Protein AF-A0A348AKR3-F1 (afdb_monomer)

Organism: NCBI:txid1930071

Solvent-accessible surface area (backbone atoms only — not comparable to full-atom values): 28887 Å² total; per-residue (Å²): 115,69,49,80,58,90,38,33,38,35,42,29,83,49,58,43,81,47,58,34,80,44,92,92,30,86,69,49,35,35,39,37,32,40,26,37,44,18,40,40,34,40,34,75,45,53,25,38,41,34,26,40,33,34,48,15,37,41,32,43,40,26,32,49,19,39,42,29,43,44,34,30,46,21,39,41,47,48,39,82,74,26,30,47,31,34,39,47,53,45,90,36,68,53,66,24,30,39,34,27,47,85,32,43,82,85,57,50,50,75,49,77,56,93,41,24,41,33,41,31,57,86,79,69,28,31,42,37,35,42,42,57,68,42,100,57,79,64,27,38,69,30,28,38,38,26,49,48,54,38,42,48,60,60,67,84,63,85,63,47,79,46,74,64,71,91,76,83,86,89,64,85,76,53,39,43,45,52,41,34,89,71,30,30,22,31,44,43,41,43,64,43,24,22,42,36,34,25,42,25,31,48,15,37,41,30,43,34,55,42,13,55,17,38,39,24,41,37,44,39,50,20,34,38,47,46,45,87,64,26,26,47,30,34,39,57,38,81,44,64,61,34,73,18,31,39,37,24,78,70,37,55,61,73,81,81,54,45,72,43,80,52,91,45,22,39,31,42,38,43,84,93,77,27,32,43,33,36,38,41,36,76,73,37,79,36,28,37,72,52,38,37,38,24,51,70,46,49,34,28,30,75,55,94,82,35,85,39,79,46,73,67,63,83,64,52,36,45,70,46,77,41,52,84,84,45,33,81,86,41,77,49,62,94,31,66,57,55,47,45,19,50,53,36,32,40,51,57,51,30,74,36,34,54,58,84,67,79,54,47,55,52,66,44,62,38,35,40,51,38,34,55,75,73,43,83,43,82,44,69,33,88,55,64,34,62,46,28,37,36,36,38,23,44,27,81,48,83,79,89,55,62,60,52,48,41,50,33,38,34,82,91,87,92,62,101,54,74,60,39,68,62,100,54,104,76,50,39,47,45,53,30,26,17,33,16,37,22,59,74,52,51,89,40,52,36,74,60,53,72,93,82,52,60,74,33,83,80,44,51,69,84,20,36,39,43,36,34,53,47,40,36,34,47,43,32,17,61,32,53,28,60,90,47,38,46,42,85,33,46,47,73,58,99,79,38,37,24,41,53,32,71,50,26,20,66,68,70,74,39,70,42,53,25,30,77,91,61,50,53,26,42,29,84,85,69,81,66,73,45,37,56,36,84,75,85,56,55,28,47,40,49,48,84,26,74,51,47,48,20,45,46,36,57,32,60,45,54,33,71,92,65,131

InterPro domains:
  IPR001343 RTX calcium-binding nonapeptide repeat [PF00353] (42-74)
  IPR001343 RTX calcium-binding nonapeptide repeat [PF00353] (182-210)
  IPR010566 Haemolysin-type calcium binding-related [PF06594] (116-149)
  IPR010566 Haemolysin-type calcium binding-related [PF06594] (265-299)
  IPR011049 Serralysin-like metalloprotease, C-terminal [G3DSA:2.150.10.10] (1-144)
  IPR011049 Serralysin-like metalloprotease, C-terminal [SSF51120] (8-151)
  IPR011049 Serralysin-like metalloprotease, C-terminal [SSF51120] (166-300)
  IPR018511 Hemolysin-type calcium-binding conserved site [PS00330] (56-74)
  IPR024079 Metallopeptidase, catalytic domain superfamily [G3DSA:3.40.390.10] (288-508)
  IPR050557 RTX toxin and mannuronan C5-epimerase [PTHR38340] (3-104)

Radius of gyration: 30.43 Å; Cα contacts (8 Å, |Δi|>4): 1496; chains: 1; bounding box: 70×65×92 Å

Sequence (563 aa):
MSLQQGNTVYGGDSGEEINLYEPGYENVTNVYGGQGGDVLRGNRLNNMLSGGAGDDQLWGGSGSDVLQGGNGNDAYWWGRGDGADTVAVDAANGEDMLVLYNVNVGEHSSYRAGNDLYLSLGNGDTVDLQGWYAASARQRVQSFVFSDGCAYAWNNDAGAEVNLYDSIYEANGISRLKGVDGGASTLRGGSRNDDISGGAGDDQLWGGAGGADTLAGGDGWDTYWYGAGDGQDLIADGSGNSGDTIRFYNIQNSDGLALTQSGSDLVLSFSGGNSITLQNWYSSAANRVNRFIFADGSVKQIVNNSWQTIGDDSGGFQIEVDYSRYDQDGFFAGHPERQAVVEEACRIWESLINDEFENVRTGTVIQVVNPNTLTTDTIYLDQEIDDFKFYAGSSSMGGSTLGVSAALSVSNLGNSRLDNRYNGYDDIEPWVGSISINTDNANLLYFDPTPNDPYDDTVPEDKYDFLHIVLHELGHALGFGPQKAGSQYVTYSNGQPYFNGPHAVAVYGGAVPLNFDSGSHIASSSRTTSLMEPTLYSGTRVLPSALDKAIFADIGYNITGVS

Structure (mmCIF, N/CA/C/O backbone):
data_AF-A0A348AKR3-F1
#
_entry.id   AF-A0A348AKR3-F1
#
loop_
_atom_site.group_PDB
_atom_site.id
_atom_site.type_symbol
_atom_site.label_atom_id
_atom_site.label_alt_id
_atom_site.label_comp_id
_atom_site.label_asym_id
_atom_site.label_entity_id
_atom_site.label_seq_id
_atom_site.pdbx_PDB_ins_code
_atom_site.Cartn_x
_atom_site.Cartn_y
_atom_site.Cartn_z
_atom_site.occupancy
_atom_site.B_iso_or_equiv
_atom_site.auth_seq_id
_atom_site.auth_comp_id
_atom_site.auth_asym_id
_atom_site.auth_atom_id
_atom_site.pdbx_PDB_model_num
ATOM 1 N N . MET A 1 1 ? 10.289 -2.871 -44.079 1.00 56.19 1 MET A N 1
ATOM 2 C CA . MET A 1 1 ? 9.934 -3.368 -45.446 1.00 56.19 1 MET A CA 1
ATOM 3 C C . MET A 1 1 ? 10.427 -4.801 -45.522 1.00 56.19 1 MET A C 1
ATOM 5 O O . MET A 1 1 ? 11.638 -4.992 -45.470 1.00 56.19 1 MET A O 1
ATOM 9 N N . SER A 1 2 ? 9.524 -5.780 -45.572 1.00 72.50 2 SER A N 1
ATOM 10 C CA . SER A 1 2 ? 9.889 -7.187 -45.397 1.00 72.50 2 SER A CA 1
ATOM 11 C C . SER A 1 2 ? 10.588 -7.788 -46.627 1.00 72.50 2 SER A C 1
ATOM 13 O O . SER A 1 2 ? 10.324 -7.423 -47.776 1.00 72.50 2 SER A O 1
ATOM 15 N N . LEU A 1 3 ? 11.523 -8.706 -46.383 1.00 83.56 3 LEU A N 1
ATOM 16 C CA . LEU A 1 3 ? 12.330 -9.400 -47.380 1.00 83.56 3 LEU A CA 1
ATOM 17 C C . LEU A 1 3 ? 12.045 -10.904 -47.328 1.00 83.56 3 LEU A C 1
ATOM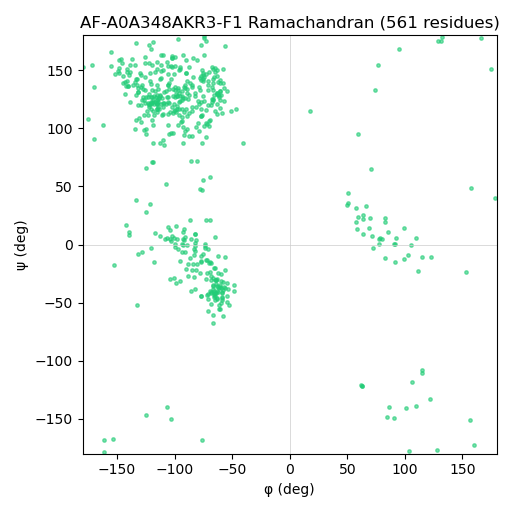 19 O O . LEU A 1 3 ? 12.305 -11.557 -46.321 1.00 83.56 3 LEU A O 1
ATOM 23 N N . GLN A 1 4 ? 11.590 -11.476 -48.443 1.00 88.00 4 GLN A N 1
ATOM 24 C CA . GLN A 1 4 ? 11.422 -12.924 -48.582 1.00 88.00 4 GLN A CA 1
ATOM 25 C C . GLN A 1 4 ? 12.665 -13.567 -49.212 1.00 88.00 4 GLN A C 1
ATOM 27 O O . GLN A 1 4 ? 13.109 -13.175 -50.294 1.00 88.00 4 GLN A O 1
ATOM 32 N N . GLN A 1 5 ? 13.203 -14.598 -48.560 1.00 87.06 5 GLN A N 1
ATOM 33 C CA . GLN A 1 5 ? 14.274 -15.450 -49.074 1.00 87.06 5 GLN A CA 1
ATOM 34 C C . GLN A 1 5 ? 13.876 -16.920 -48.931 1.00 87.06 5 GLN A C 1
ATOM 36 O O . GLN A 1 5 ? 13.905 -17.492 -47.844 1.00 87.06 5 GLN A O 1
ATOM 41 N N . GLY A 1 6 ? 13.510 -17.553 -50.048 1.00 89.75 6 GLY A N 1
ATOM 42 C CA . GLY A 1 6 ? 13.055 -18.943 -50.038 1.00 89.75 6 GLY A CA 1
ATOM 43 C C . GLY A 1 6 ? 11.767 -19.111 -49.228 1.00 89.75 6 GLY A C 1
ATOM 44 O O . GLY A 1 6 ? 10.757 -18.483 -49.542 1.00 89.75 6 GLY A O 1
ATOM 45 N N . ASN A 1 7 ? 11.813 -19.964 -48.204 1.00 91.44 7 ASN A N 1
ATOM 46 C CA . ASN A 1 7 ? 10.711 -20.224 -47.273 1.00 91.44 7 ASN A CA 1
ATOM 47 C C . ASN A 1 7 ? 10.739 -19.328 -46.021 1.00 91.44 7 ASN A C 1
ATOM 49 O O . ASN A 1 7 ? 10.029 -19.624 -45.061 1.00 91.44 7 ASN A O 1
ATOM 53 N N . THR A 1 8 ? 11.550 -18.268 -46.020 1.00 93.75 8 THR A N 1
ATOM 54 C CA . THR A 1 8 ? 11.696 -17.359 -44.881 1.00 93.75 8 THR A CA 1
ATOM 55 C C . THR A 1 8 ? 11.324 -15.931 -45.259 1.00 93.75 8 THR A C 1
ATOM 57 O O . THR A 1 8 ? 11.723 -15.446 -46.321 1.00 93.75 8 THR A O 1
ATOM 60 N N . VAL A 1 9 ? 10.597 -15.250 -44.375 1.00 94.38 9 VAL A N 1
ATOM 61 C CA . VAL A 1 9 ? 10.318 -13.812 -44.441 1.00 94.38 9 VAL A CA 1
ATOM 62 C C . VAL A 1 9 ? 10.994 -13.123 -43.258 1.00 94.38 9 VAL A C 1
ATOM 64 O O . VAL A 1 9 ? 10.912 -13.602 -42.132 1.00 94.38 9 VAL A O 1
ATOM 67 N N . TYR A 1 10 ? 11.670 -12.012 -43.530 1.00 92.06 10 TYR A N 1
ATOM 68 C CA . TYR A 1 10 ? 12.284 -11.143 -42.529 1.00 92.06 10 TYR A CA 1
ATOM 69 C C . TYR A 1 10 ? 11.598 -9.781 -42.576 1.00 92.06 10 TYR A C 1
ATOM 71 O O . TYR A 1 10 ? 11.526 -9.192 -43.656 1.00 92.06 10 TYR A O 1
ATOM 79 N N . GLY A 1 11 ? 11.107 -9.277 -41.453 1.00 89.12 11 GLY A N 1
ATOM 80 C CA . GLY A 1 11 ? 10.764 -7.876 -41.278 1.00 89.12 11 GLY A CA 1
ATOM 81 C C . GLY A 1 11 ? 12.021 -7.025 -41.081 1.00 89.12 11 GLY A C 1
ATOM 82 O O . GLY A 1 11 ? 13.138 -7.427 -41.431 1.00 89.12 11 GLY A O 1
ATOM 83 N N . GLY A 1 12 ? 11.815 -5.788 -40.668 1.00 83.75 12 GLY A N 1
ATOM 84 C CA . GLY A 1 12 ? 12.790 -4.714 -40.615 1.00 83.75 12 GLY A CA 1
ATOM 85 C C . GLY A 1 12 ? 12.902 -4.102 -39.222 1.00 83.75 12 GLY A C 1
ATOM 86 O O . GLY A 1 12 ? 12.822 -4.788 -38.212 1.00 83.75 12 GLY A O 1
ATOM 87 N N . ASP A 1 13 ? 13.176 -2.795 -39.191 1.00 83.31 13 ASP A N 1
ATOM 88 C CA . ASP A 1 13 ? 13.473 -2.056 -37.958 1.00 83.31 13 ASP A CA 1
ATOM 89 C C . ASP A 1 13 ? 12.244 -1.286 -37.403 1.00 83.31 13 ASP A C 1
ATOM 91 O O . ASP A 1 13 ? 12.402 -0.327 -36.644 1.00 83.31 13 ASP A O 1
ATOM 95 N N . SER A 1 14 ? 11.026 -1.598 -37.858 1.00 83.94 14 SER A N 1
ATOM 96 C CA . SER A 1 14 ? 9.786 -0.885 -37.508 1.00 83.94 14 SER A CA 1
ATOM 97 C C . SER A 1 14 ? 8.600 -1.839 -37.503 1.00 83.94 14 SER A C 1
ATOM 99 O O . SER A 1 14 ? 8.547 -2.637 -38.418 1.00 83.94 14 SER A O 1
ATOM 101 N N . GLY A 1 15 ? 7.591 -1.640 -36.647 1.00 79.38 15 GLY A N 1
ATOM 102 C CA . GLY A 1 15 ? 6.422 -2.534 -36.577 1.00 79.38 15 GLY A CA 1
ATOM 103 C C . GLY A 1 15 ? 5.811 -2.900 -37.939 1.00 79.38 15 GLY A C 1
ATOM 104 O O . GLY A 1 15 ? 5.330 -2.034 -38.682 1.00 79.38 15 GLY A O 1
ATOM 105 N N . GLU A 1 16 ? 5.855 -4.186 -38.268 1.00 84.00 16 GLU A N 1
ATOM 106 C CA . GLU A 1 16 ? 5.426 -4.782 -39.521 1.00 84.00 16 GLU A CA 1
ATOM 107 C C . GLU A 1 16 ? 4.207 -5.689 -39.355 1.00 84.00 16 GLU A C 1
ATOM 109 O O . GLU A 1 16 ? 4.090 -6.474 -38.425 1.00 84.00 16 GLU A O 1
ATOM 114 N N . GLU A 1 17 ? 3.313 -5.651 -40.343 1.00 89.12 17 GLU A N 1
ATOM 115 C CA . GLU A 1 17 ? 2.241 -6.635 -40.484 1.00 89.12 17 GLU A CA 1
ATOM 116 C C . GLU A 1 17 ? 2.634 -7.646 -41.570 1.00 89.12 17 GLU A C 1
ATOM 118 O O . GLU A 1 17 ? 2.758 -7.297 -42.749 1.00 89.12 17 GLU A O 1
ATOM 123 N N . ILE A 1 18 ? 2.860 -8.903 -41.179 1.00 88.81 18 ILE A N 1
ATOM 124 C CA . ILE A 1 18 ? 3.232 -10.006 -42.072 1.00 88.81 18 ILE A CA 1
ATOM 125 C C . ILE A 1 18 ? 2.143 -11.075 -42.013 1.00 88.81 18 ILE A C 1
ATOM 127 O O . ILE A 1 18 ? 1.988 -11.776 -41.015 1.00 88.81 18 ILE A O 1
ATOM 131 N N . ASN A 1 19 ? 1.409 -11.237 -43.115 1.00 90.06 19 ASN A N 1
ATOM 132 C CA . ASN A 1 19 ? 0.301 -12.181 -43.212 1.00 90.06 19 ASN A CA 1
ATOM 133 C C . ASN A 1 19 ? 0.538 -13.230 -44.308 1.00 90.06 19 ASN A C 1
ATOM 135 O O . ASN A 1 19 ? 0.404 -12.950 -45.500 1.00 90.06 19 ASN A O 1
ATOM 139 N N . LEU A 1 20 ? 0.841 -14.470 -43.912 1.00 88.94 20 LEU A N 1
ATOM 140 C CA . LEU A 1 20 ? 1.150 -15.557 -44.844 1.00 88.94 20 LEU A CA 1
ATOM 141 C C . LEU A 1 20 ? -0.078 -16.115 -45.591 1.00 88.94 20 LEU A C 1
ATOM 143 O O . LEU A 1 20 ? 0.076 -16.996 -46.440 1.00 88.94 20 LEU A O 1
ATOM 147 N N . TYR A 1 21 ? -1.290 -15.610 -45.325 1.00 83.81 21 TYR A N 1
ATOM 148 C CA . TYR A 1 21 ? -2.464 -15.873 -46.168 1.00 83.81 21 TYR A CA 1
ATOM 149 C C . TYR A 1 21 ? -2.473 -15.049 -47.463 1.00 83.81 21 TYR A C 1
ATOM 151 O O . TYR A 1 21 ? -3.302 -15.306 -48.345 1.00 83.81 21 TYR A O 1
ATOM 159 N N . GLU A 1 22 ? -1.580 -14.067 -47.601 1.00 85.19 22 GLU A N 1
ATOM 160 C CA . GLU A 1 22 ? -1.447 -13.311 -48.841 1.00 85.19 22 GLU A CA 1
ATOM 161 C C . GLU A 1 22 ? -0.787 -14.142 -49.964 1.00 85.19 22 GLU A C 1
ATOM 163 O O . GLU A 1 22 ? 0.076 -14.988 -49.703 1.00 85.19 22 GLU A O 1
ATOM 168 N N . PRO A 1 23 ? -1.170 -13.922 -51.239 1.00 83.88 23 PRO A N 1
ATOM 169 C CA . PRO A 1 23 ? -0.561 -14.618 -52.373 1.00 83.88 23 PRO A CA 1
ATOM 170 C C . PRO A 1 23 ? 0.962 -14.415 -52.441 1.00 83.88 23 PRO A C 1
ATOM 172 O O . PRO A 1 23 ? 1.438 -13.285 -52.363 1.00 83.88 23 PRO A O 1
ATOM 175 N N . GLY A 1 24 ? 1.719 -15.491 -52.679 1.00 83.62 24 GLY A N 1
ATOM 176 C CA . GLY A 1 24 ? 3.190 -15.478 -52.745 1.00 83.62 24 GLY A CA 1
ATOM 177 C C . GLY A 1 24 ? 3.908 -16.026 -51.503 1.00 83.62 24 GLY A C 1
ATOM 178 O O . GLY A 1 24 ? 5.121 -16.264 -51.551 1.00 83.62 24 GLY A O 1
ATOM 179 N N . TYR A 1 25 ? 3.171 -16.287 -50.420 1.00 87.94 25 TYR A N 1
ATOM 180 C CA . TYR A 1 25 ? 3.695 -16.855 -49.175 1.00 87.94 25 TYR A CA 1
ATOM 181 C C . TYR A 1 25 ? 3.335 -18.333 -48.962 1.00 87.94 25 TYR A C 1
ATOM 183 O O . TYR A 1 25 ? 3.528 -18.876 -47.875 1.00 87.94 25 TYR A O 1
ATOM 191 N N . GLU A 1 26 ? 2.874 -19.035 -50.003 1.00 88.06 26 GLU A N 1
ATOM 192 C CA . GLU A 1 26 ? 2.305 -20.387 -49.883 1.00 88.06 26 GLU A CA 1
ATOM 193 C C . GLU A 1 26 ? 3.312 -21.450 -49.417 1.00 88.06 26 GLU A C 1
ATOM 195 O O . GLU A 1 26 ? 2.906 -22.513 -48.958 1.00 88.06 26 GLU A O 1
ATOM 200 N N . ASN A 1 27 ? 4.614 -21.182 -49.561 1.00 90.62 27 ASN A N 1
ATOM 201 C CA . ASN A 1 27 ? 5.702 -22.079 -49.154 1.00 90.62 27 ASN A CA 1
ATOM 202 C C . ASN A 1 27 ? 6.535 -21.520 -47.989 1.00 90.62 27 ASN A C 1
ATOM 204 O O . ASN A 1 27 ? 7.604 -22.059 -47.700 1.00 90.62 27 ASN A O 1
ATOM 208 N N . VAL A 1 28 ? 6.116 -20.407 -47.381 1.00 92.88 28 VAL A N 1
ATOM 209 C CA . VAL A 1 28 ? 6.834 -19.812 -46.250 1.00 92.88 28 VAL A CA 1
ATOM 210 C C . VAL A 1 28 ? 6.526 -20.603 -44.989 1.00 92.88 28 VAL A C 1
ATOM 212 O O . VAL A 1 28 ? 5.371 -20.925 -44.723 1.00 92.88 28 VAL A O 1
ATOM 215 N N . THR A 1 29 ? 7.584 -20.922 -44.245 1.00 94.06 29 THR A N 1
ATOM 216 C CA . THR A 1 29 ? 7.522 -21.646 -42.970 1.00 94.06 29 THR A CA 1
ATOM 217 C C . THR A 1 29 ? 8.270 -20.932 -41.851 1.00 94.06 29 THR A C 1
ATOM 219 O O . THR A 1 29 ? 8.218 -21.395 -40.723 1.00 94.06 29 THR A O 1
ATOM 222 N N . ASN A 1 30 ? 8.998 -19.848 -42.134 1.00 94.88 30 ASN A N 1
ATOM 223 C CA . ASN A 1 30 ? 9.711 -19.079 -41.115 1.00 94.88 30 ASN A CA 1
ATOM 224 C C . ASN A 1 30 ? 9.418 -17.589 -41.292 1.00 94.88 30 ASN A C 1
ATOM 226 O O . ASN A 1 30 ? 9.556 -17.065 -42.402 1.00 94.88 30 ASN A O 1
ATOM 230 N N . VAL A 1 31 ? 9.068 -16.908 -40.209 1.00 96.00 31 VAL A N 1
ATOM 231 C CA . VAL A 1 31 ? 8.854 -15.461 -40.179 1.00 96.00 31 VAL A CA 1
ATOM 232 C C . VAL A 1 31 ? 9.612 -14.880 -38.998 1.00 96.00 31 VAL A C 1
ATOM 234 O O . VAL A 1 31 ? 9.511 -15.390 -37.887 1.00 96.00 31 VAL A O 1
ATOM 237 N N . TYR A 1 32 ? 10.362 -13.819 -39.260 1.00 95.12 32 TYR A N 1
ATOM 238 C CA . TYR A 1 32 ? 11.044 -13.016 -38.252 1.00 95.12 32 TYR A CA 1
ATOM 239 C C . TYR A 1 32 ? 10.513 -11.590 -38.364 1.00 95.12 32 TYR A C 1
ATOM 241 O O . TYR A 1 32 ? 10.630 -11.033 -39.453 1.00 95.12 32 TYR A O 1
ATOM 249 N N . GLY A 1 33 ? 9.925 -11.034 -37.307 1.00 92.31 33 GLY A N 1
ATOM 250 C CA . GLY A 1 33 ? 9.388 -9.671 -37.260 1.00 92.31 33 GLY A CA 1
ATOM 251 C C . GLY A 1 33 ? 10.506 -8.631 -37.260 1.00 92.31 33 GLY A C 1
ATOM 252 O O . GLY A 1 33 ? 10.679 -7.917 -38.240 1.00 92.31 33 GLY A O 1
ATOM 253 N N . GLY A 1 34 ? 11.413 -8.698 -36.287 1.00 91.00 34 GLY A N 1
ATOM 254 C CA . GLY A 1 34 ? 12.603 -7.852 -36.247 1.00 91.00 34 GLY A CA 1
ATOM 255 C C . GLY A 1 34 ? 12.586 -6.895 -35.063 1.00 91.00 34 GLY A C 1
ATOM 256 O O . GLY A 1 34 ? 12.866 -7.319 -33.944 1.00 91.00 34 GLY A O 1
ATOM 257 N N . GLN A 1 35 ? 12.424 -5.595 -35.314 1.00 90.94 35 GLN A N 1
ATOM 258 C CA . GLN A 1 35 ? 12.287 -4.574 -34.268 1.00 90.94 35 GLN A CA 1
ATOM 259 C C . GLN A 1 35 ? 10.964 -3.818 -34.426 1.00 90.94 35 GLN A C 1
ATOM 261 O O . GLN A 1 35 ? 10.577 -3.469 -35.538 1.00 90.94 35 GLN A O 1
ATOM 266 N N . GLY A 1 36 ? 10.391 -3.383 -33.306 1.00 87.81 36 GLY A N 1
ATOM 267 C CA . GLY A 1 36 ? 9.075 -2.751 -33.247 1.00 87.81 36 GLY A CA 1
ATOM 268 C C . GLY A 1 36 ? 7.986 -3.775 -32.928 1.00 87.81 36 GLY A C 1
ATOM 269 O O . GLY A 1 36 ? 8.251 -4.960 -32.938 1.00 87.81 36 GLY A O 1
ATOM 270 N N . GLY A 1 37 ? 6.779 -3.304 -32.601 1.00 87.44 37 GLY A N 1
ATOM 271 C CA . GLY A 1 37 ? 5.644 -4.203 -32.371 1.00 87.44 37 GLY A CA 1
ATOM 272 C C . GLY A 1 37 ? 5.082 -4.720 -33.692 1.00 87.44 37 GLY A C 1
ATOM 273 O O . GLY A 1 37 ? 4.511 -3.943 -34.469 1.00 87.44 37 GLY A O 1
ATOM 274 N N . ASP A 1 38 ? 5.263 -6.009 -33.937 1.00 88.69 38 ASP A N 1
ATOM 275 C CA . ASP A 1 38 ? 4.945 -6.710 -35.172 1.00 88.69 38 ASP A CA 1
ATOM 276 C C . ASP A 1 38 ? 3.639 -7.512 -35.068 1.00 88.69 38 ASP A C 1
ATOM 278 O O . ASP A 1 38 ? 3.218 -7.972 -34.011 1.00 88.69 38 ASP A O 1
ATOM 282 N N . VAL A 1 39 ? 2.973 -7.720 -36.202 1.00 90.12 39 VAL A N 1
ATOM 283 C CA . VAL A 1 39 ? 1.764 -8.545 -36.334 1.00 90.12 39 VAL A CA 1
ATOM 284 C C . VAL A 1 39 ? 2.075 -9.682 -37.301 1.00 90.12 39 VAL A C 1
ATOM 286 O O . VAL A 1 39 ? 2.096 -9.491 -38.519 1.00 90.12 39 VAL A O 1
ATOM 289 N N . LEU A 1 40 ? 2.304 -10.881 -36.769 1.00 92.44 40 LEU A N 1
ATOM 290 C CA . LEU A 1 40 ? 2.728 -12.059 -37.522 1.00 92.44 40 LEU A CA 1
ATOM 291 C C . LEU A 1 40 ? 1.595 -13.084 -37.614 1.00 92.44 40 LEU A C 1
ATOM 293 O O . LEU A 1 40 ? 1.107 -13.585 -36.604 1.00 92.44 40 LEU A O 1
ATOM 297 N N . ARG A 1 41 ? 1.185 -13.438 -38.836 1.00 93.31 41 ARG A N 1
ATOM 298 C CA . ARG A 1 41 ? 0.143 -14.447 -39.086 1.00 93.31 41 ARG A CA 1
ATOM 299 C C . ARG A 1 41 ? 0.658 -15.546 -39.999 1.00 93.31 41 ARG A C 1
ATOM 301 O O . ARG A 1 41 ? 0.939 -15.291 -41.172 1.00 93.31 41 ARG A O 1
ATOM 308 N N . GLY A 1 42 ? 0.750 -16.757 -39.467 1.00 92.69 42 GLY A N 1
ATOM 309 C CA . GLY A 1 42 ? 1.119 -17.958 -40.197 1.00 92.69 42 GLY A CA 1
ATOM 310 C C . GLY A 1 42 ? 0.022 -18.461 -41.140 1.00 92.69 42 GLY A C 1
ATOM 311 O O . GLY A 1 42 ? -1.064 -17.886 -41.243 1.00 92.69 42 GLY A O 1
ATOM 312 N N . ASN A 1 43 ? 0.345 -19.496 -41.913 1.00 89.56 43 ASN A N 1
ATOM 313 C CA . ASN A 1 43 ? -0.504 -20.076 -42.950 1.00 89.56 43 ASN A CA 1
ATOM 314 C C . ASN A 1 43 ? -1.074 -21.439 -42.513 1.00 89.56 43 ASN A C 1
ATOM 316 O O . ASN A 1 43 ? -1.568 -21.587 -41.402 1.00 89.56 43 ASN A O 1
ATOM 320 N N . ARG A 1 44 ? -1.130 -22.413 -43.434 1.00 91.69 44 ARG A N 1
ATOM 321 C CA . ARG A 1 44 ? -1.652 -23.768 -43.170 1.00 91.69 44 ARG A CA 1
ATOM 322 C C . ARG A 1 44 ? -0.552 -24.821 -43.017 1.00 91.69 44 ARG A C 1
ATOM 324 O O . ARG A 1 44 ? -0.833 -26.020 -43.039 1.00 91.69 44 ARG A O 1
ATOM 331 N N . LEU A 1 45 ? 0.698 -24.376 -43.044 1.00 93.19 45 LEU A N 1
ATOM 332 C CA . LEU A 1 45 ? 1.891 -25.187 -42.874 1.00 93.19 45 LEU A CA 1
ATOM 333 C C . LEU A 1 45 ? 2.408 -24.982 -41.459 1.00 93.19 45 LEU A C 1
ATOM 335 O O . LEU A 1 45 ? 2.156 -23.950 -40.864 1.00 93.19 45 LEU A O 1
ATOM 339 N N . ASN A 1 46 ? 3.253 -25.900 -41.007 1.00 96.38 46 ASN A N 1
ATOM 340 C CA . ASN A 1 46 ? 3.996 -25.738 -39.766 1.00 96.38 46 ASN A CA 1
ATOM 341 C C . ASN A 1 46 ? 4.970 -24.559 -39.901 1.00 96.38 46 ASN A C 1
ATOM 343 O O . ASN A 1 46 ? 5.880 -24.583 -40.742 1.00 96.38 46 ASN A O 1
ATOM 347 N N . ASN A 1 47 ? 4.747 -23.516 -39.119 1.00 96.00 47 ASN A N 1
ATOM 348 C CA . ASN A 1 47 ? 5.450 -22.249 -39.146 1.00 96.00 47 ASN A CA 1
ATOM 349 C C . ASN A 1 47 ? 6.294 -22.053 -37.883 1.00 96.00 47 ASN A C 1
ATOM 351 O O . ASN A 1 47 ? 5.970 -22.531 -36.804 1.00 96.00 47 ASN A O 1
ATOM 355 N N . MET A 1 48 ? 7.397 -21.330 -38.036 1.00 95.94 48 MET A N 1
ATOM 356 C CA . MET A 1 48 ? 8.185 -20.749 -36.955 1.00 95.94 48 MET A CA 1
ATOM 357 C C . MET A 1 48 ? 8.013 -19.234 -37.042 1.00 95.94 48 MET A C 1
ATOM 359 O O . MET A 1 48 ? 8.476 -18.632 -38.016 1.00 95.94 48 MET A O 1
ATOM 363 N N . LEU A 1 49 ? 7.338 -18.635 -36.065 1.00 96.75 49 LEU A N 1
ATOM 364 C CA . LEU A 1 49 ? 7.122 -17.193 -35.976 1.00 96.75 49 LEU A CA 1
ATOM 365 C C . LEU A 1 49 ? 7.945 -16.640 -34.813 1.00 96.75 49 LEU A C 1
ATOM 367 O O . LEU A 1 49 ? 7.773 -17.075 -33.678 1.00 96.75 49 LEU A O 1
ATOM 371 N N . SER A 1 50 ? 8.827 -15.691 -35.111 1.00 95.25 50 SER A N 1
ATOM 372 C CA . SER A 1 50 ? 9.630 -14.969 -34.126 1.00 95.25 50 SER A CA 1
ATOM 373 C C . SER A 1 50 ? 9.327 -13.477 -34.230 1.00 95.25 50 SER A C 1
ATOM 375 O O . SER A 1 50 ? 9.581 -12.909 -35.289 1.00 95.25 50 SER A O 1
ATOM 377 N N . GLY A 1 51 ? 8.779 -12.870 -33.176 1.00 92.88 51 GLY A N 1
ATOM 378 C CA . GLY A 1 51 ? 8.462 -11.438 -33.110 1.00 92.88 51 GLY A CA 1
ATOM 379 C C . GLY A 1 51 ? 9.732 -10.592 -33.133 1.00 92.88 51 GLY A C 1
ATOM 380 O O . GLY A 1 51 ? 10.047 -9.955 -34.133 1.00 92.88 51 GLY A O 1
ATOM 381 N N . GLY A 1 52 ? 10.596 -10.771 -32.139 1.00 91.69 52 GLY A N 1
ATOM 382 C CA . GLY A 1 52 ? 11.897 -10.124 -32.067 1.00 91.69 52 GLY A CA 1
ATOM 383 C C . GLY A 1 52 ? 11.970 -9.176 -30.883 1.00 91.69 52 GLY A C 1
ATOM 384 O O . GLY A 1 52 ? 12.166 -9.627 -29.760 1.00 91.69 52 GLY A O 1
ATOM 385 N N . ALA A 1 53 ? 11.969 -7.870 -31.125 1.00 90.81 53 ALA A N 1
ATOM 386 C CA . ALA A 1 53 ? 11.948 -6.878 -30.057 1.00 90.81 53 ALA A CA 1
ATOM 387 C C . ALA A 1 53 ? 10.812 -5.887 -30.280 1.00 90.81 53 ALA A C 1
ATOM 389 O O . ALA A 1 53 ? 10.813 -5.216 -31.304 1.00 90.81 53 ALA A O 1
ATOM 390 N N . GLY A 1 54 ? 9.963 -5.684 -29.284 1.00 86.19 54 GLY A N 1
ATOM 391 C CA . GLY A 1 54 ? 8.726 -4.923 -29.392 1.00 86.19 54 GLY A CA 1
ATOM 392 C C . GLY A 1 54 ? 7.577 -5.718 -28.783 1.00 86.19 54 GLY A C 1
ATOM 393 O O . GLY A 1 54 ? 7.776 -6.837 -28.342 1.00 86.19 54 GLY A O 1
ATOM 394 N N . ASP A 1 55 ? 6.395 -5.111 -28.720 1.00 85.38 55 ASP A N 1
ATOM 395 C CA . ASP A 1 55 ? 5.192 -5.797 -28.246 1.00 85.38 55 ASP A CA 1
ATOM 396 C C . ASP A 1 55 ? 4.512 -6.463 -29.454 1.00 85.38 55 ASP A C 1
ATOM 398 O O . ASP A 1 55 ? 3.839 -5.784 -30.244 1.00 85.38 55 ASP A O 1
ATOM 402 N N . ASP A 1 56 ? 4.731 -7.766 -29.633 1.00 88.19 56 ASP A N 1
ATOM 403 C CA . ASP A 1 56 ? 4.385 -8.491 -30.856 1.00 88.19 56 ASP A CA 1
ATOM 404 C C . ASP A 1 56 ? 3.068 -9.280 -30.737 1.00 88.19 56 ASP A C 1
ATOM 406 O O . ASP A 1 56 ? 2.648 -9.713 -29.667 1.00 88.19 56 ASP A O 1
ATOM 410 N N . GLN A 1 57 ? 2.385 -9.513 -31.862 1.00 90.69 57 GLN A N 1
ATOM 411 C CA . GLN A 1 57 ? 1.164 -10.326 -31.939 1.00 90.69 57 GLN A CA 1
ATOM 412 C C . GLN A 1 57 ? 1.340 -11.485 -32.921 1.00 90.69 57 GLN A C 1
ATOM 414 O O . GLN A 1 57 ? 1.539 -11.269 -34.118 1.00 90.69 57 GLN A O 1
ATOM 419 N N . LEU A 1 58 ? 1.241 -12.723 -32.434 1.00 92.44 58 LEU A N 1
ATOM 420 C CA . LEU A 1 58 ? 1.570 -13.931 -33.190 1.00 92.44 58 LEU A CA 1
ATOM 421 C C . LEU A 1 58 ? 0.360 -14.872 -33.310 1.00 92.44 58 LEU A C 1
ATOM 423 O O . LEU A 1 58 ? -0.142 -15.370 -32.307 1.00 92.44 58 LEU A O 1
ATOM 427 N N . TRP A 1 59 ? -0.055 -15.188 -34.542 1.00 94.44 59 TRP A N 1
ATOM 428 C CA . TRP A 1 59 ? -1.016 -16.255 -34.864 1.00 94.44 59 TRP A CA 1
ATOM 429 C C . TRP A 1 59 ? -0.312 -17.349 -35.660 1.00 94.44 59 TRP A C 1
ATOM 431 O O . TRP A 1 59 ? 0.114 -17.081 -36.783 1.00 94.44 59 TRP A O 1
ATOM 441 N N . GLY A 1 60 ? -0.247 -18.579 -35.144 1.00 91.19 60 GLY A N 1
ATOM 442 C CA . GLY A 1 60 ? 0.311 -19.722 -35.889 1.00 91.19 60 GLY A CA 1
ATOM 443 C C . GLY A 1 60 ? -0.457 -20.021 -37.176 1.00 91.19 60 GLY A C 1
ATOM 444 O O . GLY A 1 60 ? 0.131 -20.254 -38.230 1.00 91.19 60 GLY A O 1
ATOM 445 N N . GLY A 1 61 ? -1.779 -19.851 -37.129 1.00 90.31 61 GLY A N 1
ATOM 446 C CA . GLY A 1 61 ? -2.653 -20.336 -38.185 1.00 90.31 61 GLY A CA 1
ATOM 447 C C . GLY A 1 61 ? -2.975 -21.801 -37.926 1.00 90.31 61 GLY A C 1
ATOM 448 O O . GLY A 1 61 ? -3.099 -22.199 -36.781 1.00 90.31 61 GLY A O 1
ATOM 449 N N . SER A 1 62 ? -3.173 -22.588 -38.984 1.00 89.88 62 SER A N 1
ATOM 450 C CA . SER A 1 62 ? -3.422 -24.021 -38.811 1.00 89.88 62 SER A CA 1
ATOM 451 C C . SER A 1 62 ? -2.141 -24.801 -39.057 1.00 89.88 62 SER A C 1
ATOM 453 O O . SER A 1 62 ? -1.566 -24.662 -40.136 1.00 89.88 62 SER A O 1
ATOM 455 N N . GLY A 1 63 ? -1.781 -25.734 -38.193 1.00 92.25 63 GLY A N 1
ATOM 456 C CA . GLY A 1 63 ? -0.563 -26.501 -38.387 1.00 92.25 63 GLY A CA 1
ATOM 457 C C . GLY A 1 63 ? -0.042 -27.074 -37.086 1.00 92.25 63 GLY A C 1
ATOM 458 O O . GLY A 1 63 ? -0.793 -27.462 -36.195 1.00 92.25 63 GLY A O 1
ATOM 459 N N . SER A 1 64 ? 1.270 -27.238 -37.030 1.00 96.00 64 SER A N 1
ATOM 460 C CA . SER A 1 64 ? 1.971 -27.382 -35.762 1.00 96.00 64 SER A CA 1
ATOM 461 C C . SER A 1 64 ? 3.044 -26.322 -35.741 1.00 96.00 64 SER A C 1
ATOM 463 O O . SER A 1 64 ? 4.108 -26.509 -36.346 1.00 96.00 64 SER A O 1
ATOM 465 N N . ASP A 1 65 ? 2.707 -25.202 -35.123 1.00 97.44 65 ASP A N 1
ATOM 466 C CA . ASP A 1 65 ? 3.461 -23.967 -35.217 1.00 97.44 65 ASP A CA 1
ATOM 467 C C . ASP A 1 65 ? 4.287 -23.731 -33.953 1.00 97.44 65 ASP A C 1
ATOM 469 O O . ASP A 1 65 ? 3.977 -24.225 -32.869 1.00 97.44 65 ASP A O 1
ATOM 473 N N . VAL A 1 66 ? 5.381 -22.990 -34.094 1.00 96.75 66 VAL A N 1
ATOM 474 C CA . VAL A 1 66 ? 6.202 -22.528 -32.976 1.00 96.75 66 VAL A CA 1
ATOM 475 C C . VAL A 1 66 ? 6.163 -21.010 -32.954 1.00 96.75 66 VAL A C 1
ATOM 477 O O . VAL A 1 66 ? 6.522 -20.368 -33.943 1.00 96.75 66 VAL A O 1
ATOM 480 N N . LEU A 1 67 ? 5.722 -20.455 -31.830 1.00 96.31 67 LEU A N 1
ATOM 481 C CA . LEU A 1 67 ? 5.547 -19.025 -31.616 1.00 96.31 67 LEU A CA 1
ATOM 482 C C . LEU A 1 67 ? 6.533 -18.549 -30.548 1.00 96.31 67 LEU A C 1
ATOM 484 O O . LEU A 1 67 ? 6.558 -19.091 -29.443 1.00 96.31 67 LEU A O 1
ATOM 488 N N . GLN A 1 68 ? 7.332 -17.544 -30.887 1.00 94.62 68 GLN A N 1
ATOM 489 C CA . GLN A 1 68 ? 8.350 -16.945 -30.029 1.00 94.62 68 GLN A CA 1
ATOM 490 C C . GLN A 1 68 ? 8.205 -15.425 -30.117 1.00 94.62 68 GLN A C 1
ATOM 492 O O . GLN A 1 68 ? 8.523 -14.847 -31.150 1.00 94.62 68 GLN A O 1
ATOM 497 N N . GLY A 1 69 ? 7.687 -14.785 -29.074 1.00 90.75 69 GLY A N 1
ATOM 498 C CA . GLY A 1 69 ? 7.468 -13.339 -29.043 1.00 90.75 69 GLY A CA 1
ATOM 499 C C . GLY A 1 69 ? 8.803 -12.603 -29.069 1.00 90.75 69 GLY A C 1
ATOM 500 O O . GLY A 1 69 ? 9.216 -12.115 -30.114 1.00 90.75 69 GLY A O 1
ATOM 501 N N . GLY A 1 70 ? 9.584 -12.727 -28.001 1.00 90.25 70 GLY A N 1
ATOM 502 C CA . GLY A 1 70 ? 10.937 -12.189 -27.929 1.00 90.25 70 GLY A CA 1
ATOM 503 C C . GLY A 1 70 ? 11.053 -11.214 -26.766 1.00 90.25 70 GLY A C 1
ATOM 504 O O . GLY A 1 70 ? 10.697 -11.565 -25.650 1.00 90.25 70 GLY A O 1
ATOM 505 N N . ASN A 1 71 ? 11.646 -10.036 -26.980 1.00 87.62 71 ASN A N 1
ATOM 506 C CA . ASN A 1 71 ? 11.692 -8.982 -25.961 1.00 87.62 71 ASN A CA 1
ATOM 507 C C . ASN A 1 71 ? 10.488 -8.050 -26.102 1.00 87.62 71 ASN A C 1
ATOM 509 O O . ASN A 1 71 ? 10.409 -7.373 -27.118 1.00 87.62 71 ASN A O 1
ATOM 513 N N . GLY A 1 72 ? 9.726 -7.848 -25.033 1.00 81.62 72 GLY A N 1
ATOM 514 C CA . GLY A 1 72 ? 8.546 -6.982 -25.029 1.00 81.62 72 GLY A CA 1
ATOM 515 C C . GLY A 1 72 ? 7.344 -7.730 -24.472 1.00 81.62 72 GLY A C 1
ATOM 516 O O . GLY A 1 72 ? 7.497 -8.839 -23.975 1.00 81.62 72 GLY A O 1
ATOM 517 N N . ASN A 1 73 ? 6.177 -7.095 -24.472 1.00 80.81 73 ASN A N 1
ATOM 518 C CA . ASN A 1 73 ? 4.941 -7.710 -24.000 1.00 80.81 73 ASN A CA 1
ATOM 519 C C . ASN A 1 73 ? 4.214 -8.355 -25.186 1.00 80.81 73 ASN A C 1
ATOM 521 O O . ASN A 1 73 ? 3.542 -7.658 -25.952 1.00 80.81 73 ASN A O 1
ATOM 525 N N . ASP A 1 74 ? 4.330 -9.675 -25.332 1.00 85.50 74 ASP A N 1
ATOM 526 C CA . ASP A 1 74 ? 3.882 -10.370 -26.539 1.00 85.50 74 ASP A CA 1
ATOM 527 C C . ASP A 1 74 ? 2.521 -11.065 -26.373 1.00 85.50 74 ASP A C 1
ATOM 529 O O . ASP A 1 74 ? 2.179 -11.601 -25.319 1.00 85.50 74 ASP A O 1
ATOM 533 N N . ALA A 1 75 ? 1.729 -11.118 -27.446 1.00 86.94 75 ALA A N 1
ATOM 534 C CA . ALA A 1 75 ? 0.435 -11.795 -27.489 1.00 86.94 75 ALA A CA 1
ATOM 535 C C . ALA A 1 75 ? 0.442 -12.983 -28.462 1.00 86.94 75 ALA A C 1
ATOM 537 O O . ALA A 1 75 ? 0.488 -12.825 -29.685 1.00 86.94 75 ALA A O 1
ATOM 538 N N . TYR A 1 76 ? 0.298 -14.189 -27.920 1.00 91.75 76 TYR A N 1
ATOM 539 C CA . TYR A 1 76 ? 0.178 -15.440 -28.666 1.00 91.75 76 TYR A CA 1
ATOM 540 C C . TYR A 1 76 ? -1.293 -15.799 -28.845 1.00 91.75 76 TYR A C 1
ATOM 542 O O . TYR A 1 76 ? -2.017 -15.955 -27.868 1.00 91.75 76 TYR A O 1
ATOM 550 N N . TRP A 1 77 ? -1.753 -15.971 -30.075 1.00 89.69 77 TRP A N 1
ATOM 551 C CA . TRP A 1 77 ? -3.147 -16.280 -30.372 1.00 89.69 77 TRP A CA 1
ATOM 552 C C . TRP A 1 77 ? -3.303 -17.737 -30.780 1.00 89.69 77 TRP A C 1
ATOM 554 O O . TRP A 1 77 ? -2.707 -18.177 -31.762 1.00 89.69 77 TRP A O 1
ATOM 564 N N . TRP A 1 78 ? -4.147 -18.462 -30.049 1.00 92.62 78 TRP A N 1
ATOM 565 C CA . TRP A 1 78 ? -4.419 -19.878 -30.274 1.00 92.62 78 TRP A CA 1
ATOM 566 C C . TRP A 1 78 ? -5.899 -20.207 -30.061 1.00 92.62 78 TRP A C 1
ATOM 568 O O . TRP A 1 78 ? -6.527 -19.701 -29.134 1.00 92.62 78 TRP A O 1
ATOM 578 N N . GLY A 1 79 ? -6.473 -21.070 -30.892 1.00 89.38 79 GLY A N 1
ATOM 579 C CA . GLY A 1 79 ? -7.882 -21.434 -30.812 1.00 89.38 79 GLY A CA 1
ATOM 580 C C . GLY A 1 79 ? -8.236 -22.737 -31.524 1.00 89.38 79 GLY A C 1
ATOM 581 O O . GLY A 1 79 ? -7.393 -23.534 -31.932 1.00 89.38 79 GLY A O 1
ATOM 582 N N . ARG A 1 80 ? -9.540 -22.979 -31.685 1.00 88.00 80 ARG A N 1
ATOM 583 C CA . ARG A 1 80 ? -10.069 -24.123 -32.442 1.00 88.00 80 ARG A CA 1
ATOM 584 C C . ARG A 1 80 ? -9.633 -24.052 -33.899 1.00 88.00 80 ARG A C 1
ATOM 586 O O . ARG A 1 80 ? -9.957 -23.089 -34.595 1.00 88.00 80 ARG A O 1
ATOM 593 N N . GLY A 1 81 ? -9.071 -25.153 -34.387 1.00 87.88 81 GLY A N 1
ATOM 594 C CA . GLY A 1 81 ? -8.635 -25.305 -35.772 1.00 87.88 81 GLY A CA 1
ATOM 595 C C . GLY A 1 81 ? -7.187 -24.899 -36.036 1.00 87.88 81 GLY A C 1
ATOM 596 O O . GLY A 1 81 ? -6.759 -25.043 -37.184 1.00 87.88 81 GLY A O 1
ATOM 597 N N . ASP A 1 82 ? -6.457 -24.462 -35.009 1.00 90.44 82 ASP A N 1
ATOM 598 C CA . ASP A 1 82 ? -5.045 -24.089 -35.134 1.00 90.44 82 ASP A CA 1
ATOM 599 C C . ASP A 1 82 ? -4.115 -25.303 -35.101 1.00 90.44 82 ASP A C 1
ATOM 601 O O . ASP A 1 82 ? -3.052 -25.301 -35.707 1.00 90.44 82 ASP A O 1
ATOM 605 N N . GLY A 1 83 ? -4.568 -26.428 -34.544 1.00 92.25 83 GLY A N 1
ATOM 606 C CA . GLY A 1 83 ? -3.771 -27.643 -34.468 1.00 92.25 83 GLY A CA 1
ATOM 607 C C . GLY A 1 83 ? -2.877 -27.676 -33.232 1.00 92.25 83 GLY A C 1
ATOM 608 O O . GLY A 1 83 ? -3.337 -27.400 -32.122 1.00 92.25 83 GLY A O 1
ATOM 609 N N . ALA A 1 84 ? -1.645 -28.156 -33.400 1.00 95.12 84 ALA A N 1
ATOM 610 C CA . ALA A 1 84 ? -0.770 -28.542 -32.292 1.00 95.12 84 ALA A CA 1
ATOM 611 C C . ALA A 1 84 ? 0.437 -27.608 -32.181 1.00 95.12 84 ALA A C 1
ATOM 613 O O . ALA A 1 84 ? 1.505 -27.908 -32.719 1.00 95.12 84 ALA A O 1
ATOM 614 N N . ASP A 1 85 ? 0.259 -26.515 -31.450 1.00 96.81 85 ASP A N 1
ATOM 615 C CA . ASP A 1 85 ? 1.207 -25.409 -31.409 1.00 96.81 85 ASP A CA 1
ATOM 616 C C . ASP A 1 85 ? 2.068 -25.417 -30.154 1.00 96.81 85 ASP A C 1
ATOM 618 O O . ASP A 1 85 ? 1.765 -26.046 -29.139 1.00 96.81 85 ASP A O 1
ATOM 622 N N . THR A 1 86 ? 3.183 -24.708 -30.240 1.00 95.81 86 THR A N 1
ATOM 623 C CA . THR A 1 86 ? 4.162 -24.543 -29.176 1.00 95.81 86 THR A CA 1
ATOM 624 C C . THR A 1 86 ? 4.444 -23.063 -28.984 1.00 95.81 86 THR A C 1
ATOM 626 O O . THR A 1 86 ? 4.873 -22.388 -29.916 1.00 95.81 86 THR A O 1
ATOM 629 N N . VAL A 1 87 ? 4.262 -22.569 -27.765 1.00 94.00 87 VAL A N 1
ATOM 630 C CA . VAL A 1 87 ? 4.705 -21.233 -27.365 1.00 94.00 87 VAL A CA 1
ATOM 631 C C . VAL A 1 87 ? 6.015 -21.380 -26.602 1.00 94.00 87 VAL A C 1
ATOM 633 O O . VAL A 1 87 ? 6.070 -22.001 -25.535 1.00 94.00 87 VAL A O 1
ATOM 636 N N . ALA A 1 88 ? 7.076 -20.825 -27.177 1.00 88.56 88 ALA A N 1
ATOM 637 C CA . ALA A 1 88 ? 8.404 -20.783 -26.590 1.00 88.56 88 ALA A CA 1
ATOM 638 C C . ALA A 1 88 ? 8.636 -19.388 -26.002 1.00 88.56 88 ALA A C 1
ATOM 640 O O . ALA A 1 88 ? 9.025 -18.466 -26.716 1.00 88.56 88 ALA A O 1
ATOM 641 N N . VAL A 1 89 ? 8.383 -19.245 -24.699 1.00 76.56 89 VAL A N 1
ATOM 642 C CA . VAL A 1 89 ? 8.652 -17.996 -23.979 1.00 76.56 89 VAL A CA 1
ATOM 643 C C . VAL A 1 89 ? 10.149 -17.901 -23.707 1.00 76.56 89 VAL A C 1
ATOM 645 O O . VAL A 1 89 ? 10.732 -18.749 -23.021 1.00 76.56 89 VAL A O 1
ATOM 648 N N . ASP A 1 90 ? 10.789 -16.887 -24.278 1.00 70.88 90 ASP A N 1
ATOM 649 C CA . ASP A 1 90 ? 12.208 -16.640 -24.067 1.00 70.88 90 ASP A CA 1
ATOM 650 C C . ASP A 1 90 ? 12.467 -16.059 -22.669 1.00 70.88 90 ASP A C 1
ATOM 652 O O . ASP A 1 90 ? 11.587 -15.537 -21.998 1.00 70.88 90 ASP A O 1
ATOM 656 N N . ALA A 1 91 ? 13.721 -16.099 -22.209 1.00 61.47 91 ALA A N 1
ATOM 657 C CA . ALA A 1 91 ? 14.140 -15.484 -20.940 1.00 61.47 91 ALA A CA 1
ATOM 658 C C . ALA A 1 91 ? 14.199 -13.940 -20.977 1.00 61.47 91 ALA A C 1
ATOM 660 O O . ALA A 1 91 ? 14.955 -13.327 -20.218 1.00 61.47 91 ALA A O 1
ATOM 661 N N . ALA A 1 92 ? 13.488 -13.339 -21.921 1.00 60.03 92 ALA A N 1
ATOM 662 C CA . ALA A 1 92 ? 13.456 -11.919 -22.195 1.00 60.03 92 ALA A CA 1
ATOM 663 C C . ALA A 1 92 ? 12.528 -11.183 -21.213 1.00 60.03 92 ALA A C 1
ATOM 665 O O . ALA A 1 92 ? 11.696 -11.790 -20.547 1.00 60.03 92 ALA A O 1
ATOM 666 N N . ASN A 1 93 ? 12.719 -9.871 -21.053 1.00 60.88 93 ASN A N 1
ATOM 667 C CA . ASN A 1 93 ? 11.866 -9.070 -20.170 1.00 60.88 93 ASN A CA 1
ATOM 668 C C . ASN A 1 93 ? 10.548 -8.757 -20.900 1.00 60.88 93 ASN A C 1
ATOM 670 O O . ASN A 1 93 ? 10.615 -8.163 -21.974 1.00 60.88 93 ASN A O 1
ATOM 674 N N . GLY A 1 94 ? 9.407 -9.118 -20.307 1.00 67.00 94 GLY A N 1
ATOM 675 C CA . GLY A 1 94 ? 8.084 -8.956 -20.913 1.00 67.00 94 GLY A CA 1
ATOM 676 C C . GLY A 1 94 ? 6.953 -9.557 -20.075 1.00 67.00 94 GLY A C 1
ATOM 677 O O . GLY A 1 94 ? 7.183 -10.505 -19.317 1.00 67.00 94 GLY A O 1
ATOM 678 N N . GLU A 1 95 ? 5.755 -8.985 -20.182 1.00 74.81 95 GLU A N 1
ATOM 679 C CA . GLU A 1 95 ? 4.487 -9.552 -19.715 1.00 74.81 95 GLU A CA 1
ATOM 680 C C . GLU A 1 95 ? 3.699 -10.096 -20.914 1.00 74.81 95 GLU A C 1
ATOM 682 O O . GLU A 1 95 ? 2.983 -9.370 -21.601 1.00 74.81 95 GLU A O 1
ATOM 687 N N . ASP A 1 96 ? 3.840 -11.395 -21.148 1.00 79.81 96 ASP A N 1
ATOM 688 C CA . ASP A 1 96 ? 3.258 -12.127 -22.262 1.00 79.81 96 ASP A CA 1
ATOM 689 C C . ASP A 1 96 ? 1.839 -12.634 -21.970 1.00 79.81 96 ASP A C 1
ATOM 691 O O . ASP A 1 96 ? 1.460 -12.977 -20.840 1.00 79.81 96 ASP A O 1
ATOM 695 N N . MET A 1 97 ? 1.060 -12.785 -23.037 1.00 80.62 97 MET A N 1
ATOM 696 C CA . MET A 1 97 ? -0.338 -13.198 -23.003 1.00 80.62 97 MET A CA 1
ATOM 697 C C . MET A 1 97 ? -0.630 -14.320 -24.003 1.00 80.62 97 MET A C 1
ATOM 699 O O . MET A 1 97 ? -0.282 -14.228 -25.177 1.00 80.62 97 MET A O 1
ATOM 703 N N . LEU A 1 98 ? -1.356 -15.355 -23.572 1.00 86.06 98 LEU A N 1
ATOM 704 C CA . LEU A 1 98 ? -1.984 -16.336 -24.457 1.00 86.06 98 LEU A CA 1
ATOM 705 C C . LEU A 1 98 ? -3.463 -15.989 -24.641 1.00 86.06 98 LEU A C 1
ATOM 707 O O . LEU A 1 98 ? -4.271 -16.096 -23.718 1.00 86.06 98 LEU A O 1
ATOM 711 N N . VAL A 1 99 ? -3.833 -15.634 -25.863 1.00 78.88 99 VAL A N 1
ATOM 712 C CA . VAL A 1 99 ? -5.203 -15.351 -26.276 1.00 78.88 99 VAL A CA 1
ATOM 713 C C . VAL A 1 99 ? -5.832 -16.604 -26.878 1.00 78.88 99 VAL A C 1
ATOM 715 O O . VAL A 1 99 ? -5.563 -16.992 -28.014 1.00 78.88 99 VAL A O 1
ATOM 718 N N . LEU A 1 100 ? -6.721 -17.211 -26.104 1.00 80.31 100 LEU A N 1
ATOM 719 C CA . LEU A 1 100 ? -7.584 -18.331 -26.446 1.00 80.31 100 LEU A CA 1
ATOM 720 C C . LEU A 1 100 ? -8.815 -17.858 -27.230 1.00 80.31 100 LEU A C 1
ATOM 722 O O . LEU A 1 100 ? -9.945 -17.822 -26.730 1.00 80.31 100 LEU A O 1
ATOM 726 N N . TYR A 1 101 ? -8.600 -17.458 -28.482 1.00 72.12 101 TYR A N 1
ATOM 727 C CA . TYR A 1 101 ? -9.684 -16.977 -29.331 1.00 72.12 101 TYR A CA 1
ATOM 728 C C . TYR A 1 101 ? -10.595 -18.145 -29.727 1.00 72.12 101 TYR A C 1
ATOM 730 O O . TYR A 1 101 ? -10.118 -19.221 -30.048 1.00 72.12 101 TYR A O 1
ATOM 738 N N . ASN A 1 102 ? -11.916 -17.941 -29.692 1.00 73.38 102 ASN A N 1
ATOM 739 C CA . ASN A 1 102 ? -12.965 -18.962 -29.887 1.00 73.38 102 ASN A CA 1
ATOM 740 C C . ASN A 1 102 ? -12.972 -20.179 -28.916 1.00 73.38 102 ASN A C 1
ATOM 742 O O . ASN A 1 102 ? -13.684 -21.161 -29.168 1.00 73.38 102 ASN A O 1
ATOM 746 N N . VAL A 1 103 ? -12.227 -20.105 -27.810 1.00 66.25 103 VAL A N 1
ATOM 747 C CA . VAL A 1 103 ? -12.195 -21.108 -26.740 1.00 66.25 103 VAL A CA 1
ATOM 748 C C . VAL A 1 103 ? -12.661 -20.475 -25.431 1.00 66.25 103 VAL A C 1
ATOM 750 O O . VAL A 1 103 ? -12.059 -19.520 -24.943 1.00 66.25 103 VAL A O 1
ATOM 753 N N . ASN A 1 104 ? -13.708 -21.038 -24.828 1.00 55.47 104 ASN A N 1
ATOM 754 C CA . ASN A 1 104 ? -14.182 -20.605 -23.509 1.00 55.47 104 ASN A CA 1
ATOM 755 C C . ASN A 1 104 ? -13.387 -21.271 -22.375 1.00 55.47 104 ASN A C 1
ATOM 757 O O . ASN A 1 104 ? -12.806 -22.350 -22.545 1.00 55.47 104 ASN A O 1
ATOM 761 N N . VAL A 1 105 ? -13.427 -20.686 -21.176 1.00 51.53 105 VAL A N 1
ATOM 762 C CA . VAL A 1 105 ? -12.636 -21.153 -20.025 1.00 51.53 105 VAL A CA 1
ATOM 763 C C . VAL A 1 105 ? -12.919 -22.612 -19.640 1.00 51.53 105 VAL A C 1
ATOM 765 O O . VAL A 1 105 ? -12.026 -23.341 -19.224 1.00 51.53 105 VAL A O 1
ATOM 768 N N . GLY A 1 106 ? -14.152 -23.084 -19.839 1.00 52.31 106 GLY A N 1
ATOM 769 C CA . GLY A 1 106 ? -14.557 -24.465 -19.547 1.00 52.31 106 GLY A CA 1
ATOM 770 C C . GLY A 1 106 ? -14.376 -25.458 -20.701 1.00 52.31 106 GLY A C 1
ATOM 771 O O . GLY A 1 106 ? -14.740 -26.624 -20.558 1.00 52.31 106 GLY A O 1
ATOM 772 N N . GLU A 1 107 ? -13.885 -25.014 -21.859 1.00 63.53 107 GLU A N 1
ATOM 773 C CA . GLU A 1 107 ? -13.821 -25.827 -23.083 1.00 63.53 107 GLU A CA 1
ATOM 774 C C . GLU A 1 107 ? -12.462 -26.482 -23.332 1.00 63.53 107 GLU A C 1
ATOM 776 O O . GLU A 1 107 ? -12.319 -27.256 -24.282 1.00 63.53 107 GLU A O 1
ATOM 781 N N . HIS A 1 108 ? -11.485 -26.196 -22.477 1.00 71.00 108 HIS A N 1
ATOM 782 C CA . HIS A 1 108 ? -10.162 -26.787 -22.528 1.00 71.00 108 HIS A CA 1
ATOM 783 C C . HIS A 1 108 ? -9.910 -27.643 -21.282 1.00 71.00 108 HIS A C 1
ATOM 785 O O . HIS A 1 108 ? -10.432 -27.394 -20.197 1.00 71.00 108 HIS A O 1
ATOM 791 N N . SER A 1 109 ? -9.082 -28.667 -21.438 1.00 70.12 109 SER A N 1
ATOM 792 C CA . SER A 1 109 ? -8.442 -29.364 -20.327 1.00 70.12 109 SER A CA 1
ATOM 793 C C . SER A 1 109 ? -6.982 -28.954 -20.269 1.00 70.12 109 SER A C 1
ATOM 795 O O . SER A 1 109 ? -6.324 -28.932 -21.311 1.00 70.12 109 SER A O 1
ATOM 797 N N . SER A 1 110 ? -6.469 -28.694 -19.073 1.00 74.44 110 SER A N 1
ATOM 798 C CA . SER A 1 110 ? -5.047 -28.474 -18.853 1.00 74.44 110 SER A CA 1
ATOM 799 C C . SER A 1 110 ? -4.391 -29.705 -18.233 1.00 74.44 110 SER A C 1
ATOM 801 O O . SER A 1 110 ? -4.982 -30.406 -17.405 1.00 74.44 110 SER A O 1
ATOM 803 N N . TYR A 1 111 ? -3.164 -30.004 -18.645 1.00 71.06 111 TYR A N 1
ATOM 804 C CA . TYR A 1 111 ? -2.355 -31.030 -17.998 1.00 71.06 111 TYR A CA 1
ATOM 805 C C . TYR A 1 111 ? -0.871 -30.690 -18.080 1.00 71.06 111 TYR A C 1
ATOM 807 O O . TYR A 1 111 ? -0.396 -30.038 -19.004 1.00 71.06 111 TYR A O 1
ATOM 815 N N . ARG A 1 112 ? -0.118 -31.174 -17.097 1.00 78.44 112 ARG A N 1
ATOM 816 C CA . ARG A 1 112 ? 1.338 -31.064 -17.079 1.00 78.44 112 ARG A CA 1
ATOM 817 C C . ARG A 1 112 ? 1.963 -32.266 -17.776 1.00 78.44 112 ARG A C 1
ATOM 819 O O . ARG A 1 112 ? 1.634 -33.404 -17.433 1.00 78.44 112 ARG A O 1
ATOM 826 N N . ALA A 1 113 ? 2.941 -32.030 -18.644 1.00 76.94 113 ALA A N 1
ATOM 827 C CA . ALA A 1 113 ? 3.864 -33.069 -19.089 1.00 76.94 113 ALA A CA 1
ATOM 828 C C . ALA A 1 113 ? 5.304 -32.551 -18.999 1.00 76.94 113 ALA A C 1
ATOM 830 O O . ALA A 1 113 ? 5.659 -31.534 -19.578 1.00 76.94 113 ALA A O 1
ATOM 831 N N . GLY A 1 114 ? 6.142 -33.228 -18.208 1.00 82.12 114 GLY A N 1
ATOM 832 C CA . GLY A 1 114 ? 7.500 -32.751 -17.939 1.00 82.12 114 GLY A CA 1
ATOM 833 C C . GLY A 1 114 ? 7.509 -31.389 -17.234 1.00 82.12 114 GLY A C 1
ATOM 834 O O . GLY A 1 114 ? 6.985 -31.261 -16.119 1.00 82.12 114 GLY A O 1
ATOM 835 N N . ASN A 1 115 ? 8.133 -30.399 -17.872 1.00 78.94 115 ASN A N 1
ATOM 836 C CA . ASN A 1 115 ? 8.200 -29.021 -17.387 1.00 78.94 115 ASN A CA 1
ATOM 837 C C . ASN A 1 115 ? 7.207 -28.088 -18.077 1.00 78.94 115 ASN A C 1
ATOM 839 O O . ASN A 1 115 ? 7.212 -26.905 -17.765 1.00 78.94 115 ASN A O 1
ATOM 843 N N . ASP A 1 116 ? 6.332 -28.608 -18.926 1.00 80.12 116 ASP A N 1
ATOM 844 C CA . ASP A 1 116 ? 5.495 -27.780 -19.782 1.00 80.12 116 ASP A CA 1
ATOM 845 C C . ASP A 1 116 ? 4.024 -27.883 -19.356 1.00 80.12 116 ASP A C 1
ATOM 847 O O . ASP A 1 116 ? 3.602 -28.865 -18.715 1.00 80.12 116 ASP A O 1
ATOM 851 N N . LEU A 1 117 ? 3.253 -26.843 -19.669 1.00 81.19 117 LEU A N 1
ATOM 852 C CA . LEU A 1 117 ? 1.807 -26.800 -19.467 1.00 81.19 117 LEU A CA 1
ATOM 853 C C . LEU A 1 117 ? 1.118 -26.967 -20.817 1.00 81.19 117 LEU A C 1
ATOM 855 O O . LEU A 1 117 ? 1.300 -26.156 -21.715 1.00 81.19 117 LEU A O 1
ATOM 859 N N . TYR A 1 118 ? 0.278 -27.989 -20.926 1.00 82.19 118 TYR A N 1
ATOM 860 C CA . TYR A 1 118 ? -0.532 -28.226 -22.110 1.00 82.19 118 TYR A CA 1
ATOM 861 C C . TYR A 1 118 ? -1.957 -27.761 -21.866 1.00 82.19 118 TYR A C 1
ATOM 863 O O . TYR A 1 118 ? -2.558 -28.141 -20.856 1.00 82.19 118 TYR A O 1
ATOM 871 N N . LEU A 1 119 ? -2.520 -27.031 -22.827 1.00 85.56 119 LEU A N 1
ATOM 872 C CA . LEU A 1 119 ? -3.965 -26.863 -22.967 1.00 85.56 119 LEU A CA 1
ATOM 873 C C . LEU A 1 119 ? -4.443 -27.698 -24.158 1.00 85.56 119 LEU A C 1
ATOM 875 O O . LEU A 1 119 ? -3.801 -27.732 -25.205 1.00 85.56 119 LEU A O 1
ATOM 879 N N . SER A 1 120 ? -5.568 -28.395 -24.003 1.00 84.94 120 SER A N 1
ATOM 880 C CA . SER A 1 120 ? -6.156 -29.227 -25.056 1.00 84.94 120 SER A CA 1
ATOM 881 C C . SER A 1 120 ? -7.661 -29.039 -25.147 1.00 84.94 120 SER A C 1
ATOM 883 O O . SER A 1 120 ? -8.348 -29.057 -24.127 1.00 84.94 120 SER A O 1
ATOM 885 N N . LEU A 1 121 ? -8.184 -28.952 -26.372 1.00 84.62 121 LEU A N 1
ATOM 886 C CA . LEU A 1 121 ? -9.628 -28.892 -26.646 1.00 84.62 121 LEU A CA 1
ATOM 887 C C . LEU A 1 121 ? -10.246 -30.278 -26.909 1.00 84.62 121 LEU A C 1
ATOM 889 O O . LEU A 1 121 ? -11.417 -30.390 -27.273 1.00 84.62 121 LEU A O 1
ATOM 893 N N . GLY A 1 122 ? -9.459 -31.353 -26.771 1.00 83.06 122 GLY A N 1
ATOM 894 C CA . GLY A 1 122 ? -9.908 -32.741 -26.940 1.00 83.06 122 GLY A CA 1
ATOM 895 C C . GLY A 1 122 ? -10.195 -33.180 -28.384 1.00 83.06 122 GLY A C 1
ATOM 896 O O . GLY A 1 122 ? -10.487 -34.353 -28.617 1.00 83.06 122 GLY A O 1
ATOM 897 N N . ASN A 1 123 ? -10.090 -32.279 -29.362 1.00 84.94 123 ASN A N 1
ATOM 898 C CA . ASN A 1 123 ? -10.288 -32.529 -30.797 1.00 84.94 123 ASN A CA 1
ATOM 899 C C . ASN A 1 123 ? -8.968 -32.647 -31.590 1.00 84.94 123 ASN A C 1
ATOM 901 O O . ASN A 1 123 ? -9.009 -32.737 -32.815 1.00 84.94 123 ASN A O 1
ATOM 905 N N . GLY A 1 124 ? -7.823 -32.674 -30.902 1.00 84.19 124 GLY A N 1
ATOM 906 C CA . GLY A 1 124 ? -6.490 -32.655 -31.510 1.00 84.19 124 GLY A CA 1
ATOM 907 C C . GLY A 1 124 ? -5.833 -31.276 -31.516 1.00 84.19 124 GLY A C 1
ATOM 908 O O . GLY A 1 124 ? -4.626 -31.222 -31.717 1.00 84.19 124 GLY A O 1
ATOM 909 N N . ASP A 1 125 ? -6.586 -30.209 -31.225 1.00 92.62 125 ASP A N 1
ATOM 910 C CA . ASP A 1 125 ? -6.009 -28.890 -30.984 1.00 92.62 125 ASP A CA 1
ATOM 911 C C . ASP A 1 125 ? -5.350 -28.881 -29.595 1.00 92.62 125 ASP A C 1
ATOM 913 O O . ASP A 1 125 ? -5.994 -29.188 -28.574 1.00 92.62 125 ASP A O 1
ATOM 917 N N . THR A 1 126 ? -4.060 -28.552 -29.560 1.00 94.25 126 THR A N 1
ATOM 918 C CA . THR A 1 126 ? -3.269 -28.405 -28.333 1.00 94.25 126 THR A CA 1
ATOM 919 C C . THR A 1 126 ? -2.326 -27.218 -28.426 1.00 94.25 126 THR A C 1
ATOM 921 O O . THR A 1 126 ? -1.743 -27.005 -29.482 1.00 94.25 126 THR A O 1
ATOM 924 N N . VAL A 1 127 ? -2.090 -26.534 -27.310 1.00 94.69 127 VAL A N 1
ATOM 925 C CA . VAL A 1 127 ? -0.974 -25.592 -27.172 1.00 94.69 127 VAL A CA 1
ATOM 926 C C . VAL A 1 127 ? -0.069 -26.029 -26.026 1.00 94.69 127 VAL A C 1
ATOM 928 O O . VAL A 1 127 ? -0.535 -26.296 -24.915 1.00 94.69 127 VAL A O 1
ATOM 931 N N . ASP A 1 128 ? 1.215 -26.154 -26.341 1.00 92.50 128 ASP A N 1
ATOM 932 C CA . ASP A 1 128 ? 2.312 -26.468 -25.432 1.00 92.50 128 ASP A CA 1
ATOM 933 C C . ASP A 1 128 ? 2.995 -25.169 -24.983 1.00 92.50 128 ASP A C 1
ATOM 935 O O . ASP A 1 128 ? 3.638 -24.491 -25.786 1.00 92.50 128 ASP A O 1
ATOM 939 N N . LEU A 1 129 ? 2.844 -24.813 -23.708 1.00 88.38 129 LEU A N 1
ATOM 940 C CA . LEU A 1 129 ? 3.559 -23.702 -23.085 1.00 88.38 129 LEU A CA 1
ATOM 941 C C . LEU A 1 129 ? 4.854 -24.221 -22.463 1.00 88.38 129 LEU A C 1
ATOM 943 O O . LEU A 1 129 ? 4.864 -24.745 -21.336 1.00 88.38 129 LEU A O 1
ATOM 947 N N . GLN A 1 130 ? 5.948 -24.065 -23.206 1.00 87.25 130 GLN A N 1
ATOM 948 C CA . GLN A 1 130 ? 7.238 -24.626 -22.828 1.00 87.25 130 GLN A CA 1
ATOM 949 C C . GLN A 1 130 ? 7.803 -23.974 -21.572 1.00 87.25 130 GLN A C 1
ATOM 951 O O . GLN A 1 130 ? 7.702 -22.770 -21.357 1.00 87.25 130 GLN A O 1
ATOM 956 N N . GLY A 1 131 ? 8.440 -24.784 -20.729 1.00 74.44 131 GLY A N 1
ATOM 957 C CA . GLY A 1 131 ? 9.151 -24.303 -19.551 1.00 74.44 131 GLY A CA 1
ATOM 958 C C . GLY A 1 131 ? 8.250 -23.799 -18.424 1.00 74.44 131 GLY A C 1
ATOM 959 O O . GLY A 1 131 ? 8.780 -23.332 -17.418 1.00 74.44 131 GLY A O 1
ATOM 960 N N . TRP A 1 132 ? 6.923 -23.958 -18.518 1.00 75.19 132 TRP A N 1
ATOM 961 C CA . TRP A 1 132 ? 5.954 -23.471 -17.528 1.00 75.19 132 TRP A CA 1
ATOM 962 C C . TRP A 1 132 ? 6.294 -23.823 -16.066 1.00 75.19 132 TRP A C 1
ATOM 964 O O . TRP A 1 132 ? 6.019 -23.066 -15.135 1.00 75.19 132 TRP A O 1
ATOM 974 N N . TYR A 1 133 ? 6.882 -24.992 -15.825 1.00 67.69 133 TYR A N 1
ATOM 975 C CA . TYR A 1 133 ? 7.276 -25.490 -14.505 1.00 67.69 133 TYR A CA 1
ATOM 976 C C . TYR A 1 133 ? 8.800 -25.501 -14.285 1.00 67.69 133 TYR A C 1
ATOM 978 O O . TYR A 1 133 ? 9.259 -25.998 -13.253 1.00 67.69 133 TYR A O 1
ATOM 986 N N . ALA A 1 134 ? 9.592 -24.980 -15.228 1.00 69.00 134 ALA A N 1
ATOM 987 C CA . ALA A 1 134 ? 11.028 -24.765 -15.072 1.00 69.00 134 ALA A CA 1
ATOM 988 C C . ALA A 1 134 ? 11.291 -23.422 -14.354 1.00 69.00 134 ALA A C 1
ATOM 990 O O . ALA A 1 134 ? 10.532 -22.465 -14.468 1.00 69.00 134 ALA A O 1
ATOM 991 N N . ALA A 1 135 ? 12.322 -23.368 -13.511 1.00 50.00 135 ALA A N 1
ATOM 992 C CA . ALA A 1 135 ? 12.486 -22.317 -12.508 1.00 50.00 135 ALA A CA 1
ATOM 993 C C . ALA A 1 135 ? 12.891 -20.934 -13.075 1.00 50.00 135 ALA A C 1
ATOM 995 O O . ALA A 1 135 ? 14.075 -20.635 -13.169 1.00 50.00 135 ALA A O 1
ATOM 996 N N . SER A 1 136 ? 11.907 -20.078 -13.359 1.00 58.00 136 SER A N 1
ATOM 997 C CA . SER A 1 136 ? 11.737 -18.688 -12.880 1.00 58.00 136 SER A CA 1
ATOM 998 C C . SER A 1 136 ? 10.340 -18.195 -13.318 1.00 58.00 136 SER A C 1
ATOM 1000 O O . SER A 1 136 ? 9.748 -18.764 -14.234 1.00 58.00 136 SER A O 1
ATOM 1002 N N . ALA A 1 137 ? 9.726 -17.230 -12.624 1.00 55.44 137 ALA A N 1
ATOM 1003 C CA . ALA A 1 137 ? 8.374 -16.755 -12.975 1.00 55.44 137 ALA A CA 1
ATOM 1004 C C . ALA A 1 137 ? 8.337 -15.969 -14.301 1.00 55.44 137 ALA A C 1
ATOM 1006 O O . ALA A 1 137 ? 7.313 -15.949 -14.966 1.00 55.44 137 ALA A O 1
ATOM 1007 N N . ARG A 1 138 ? 9.479 -15.402 -14.707 1.00 56.66 138 ARG A N 1
ATOM 1008 C CA . ARG A 1 138 ? 9.649 -14.540 -15.888 1.00 56.66 138 ARG A CA 1
ATOM 1009 C C . ARG A 1 138 ? 9.827 -15.290 -17.215 1.00 56.66 138 ARG A C 1
ATOM 1011 O O . ARG A 1 138 ? 10.218 -14.687 -18.196 1.00 56.66 138 ARG A O 1
ATOM 1018 N N . GLN A 1 139 ? 9.640 -16.607 -17.226 1.00 65.69 139 GLN A N 1
ATOM 1019 C CA . GLN A 1 139 ? 9.868 -17.475 -18.394 1.00 65.69 139 GLN A CA 1
ATOM 1020 C C . GLN A 1 139 ? 8.590 -18.222 -18.787 1.00 65.69 139 GLN A C 1
ATOM 1022 O O . GLN A 1 139 ? 8.623 -19.407 -19.112 1.00 65.69 139 GLN A O 1
ATOM 1027 N N . ARG A 1 140 ? 7.436 -17.577 -18.617 1.00 74.81 140 ARG A N 1
ATOM 1028 C CA . ARG A 1 140 ? 6.112 -18.160 -18.848 1.00 74.81 140 ARG A CA 1
ATOM 1029 C C . ARG A 1 140 ? 5.196 -17.071 -19.359 1.00 74.81 140 ARG A C 1
ATOM 1031 O O . ARG A 1 140 ? 5.435 -15.918 -19.050 1.00 74.81 140 ARG A O 1
ATOM 1038 N N . VAL A 1 141 ? 4.112 -17.466 -20.012 1.00 76.25 141 VAL A N 1
ATOM 1039 C CA . VAL A 1 141 ? 2.983 -16.572 -20.268 1.00 76.25 141 VAL A CA 1
ATOM 1040 C C . VAL A 1 141 ? 2.379 -16.124 -18.932 1.00 76.25 141 VAL A C 1
ATOM 1042 O O . VAL A 1 141 ? 2.072 -16.961 -18.079 1.00 76.25 141 VAL A O 1
ATOM 1045 N N . GLN A 1 142 ? 2.207 -14.818 -18.753 1.00 72.62 142 GLN A N 1
ATOM 1046 C CA . GLN A 1 142 ? 1.720 -14.202 -17.520 1.00 72.62 142 GLN A CA 1
ATOM 1047 C C . GLN A 1 142 ? 0.198 -14.075 -17.500 1.00 72.62 142 GLN A C 1
ATOM 1049 O O . GLN A 1 142 ? -0.385 -13.985 -16.421 1.00 72.62 142 GLN A O 1
ATOM 1054 N N . SER A 1 143 ? -0.472 -14.100 -18.655 1.00 67.50 143 SER A N 1
ATOM 1055 C CA . SER A 1 143 ? -1.932 -14.017 -18.711 1.00 67.50 143 SER A CA 1
ATOM 1056 C C . SER A 1 143 ? -2.570 -14.909 -19.775 1.00 67.50 143 SER A C 1
ATOM 1058 O O . SER A 1 143 ? -2.010 -15.167 -20.835 1.00 67.50 143 SER A O 1
ATOM 1060 N N . PHE A 1 144 ? -3.776 -15.386 -19.489 1.00 67.56 144 PHE A N 1
ATOM 1061 C CA . PHE A 1 144 ? -4.628 -16.116 -20.420 1.00 67.56 144 PHE A CA 1
ATOM 1062 C C . PHE A 1 144 ? -5.896 -15.318 -20.651 1.00 67.56 144 PHE A C 1
ATOM 1064 O O . PHE A 1 144 ? -6.529 -14.925 -19.676 1.00 67.56 144 PHE A O 1
ATOM 1071 N N . VAL A 1 145 ? -6.304 -15.144 -21.905 1.00 63.16 145 VAL A N 1
ATOM 1072 C CA . VAL A 1 145 ? -7.554 -14.464 -22.270 1.00 63.16 145 VAL A CA 1
ATOM 1073 C C . VAL A 1 145 ? -8.416 -15.405 -23.093 1.00 63.16 145 VAL A C 1
ATOM 1075 O O . VAL A 1 145 ? -7.991 -15.854 -24.148 1.00 63.16 145 VAL A O 1
ATOM 1078 N N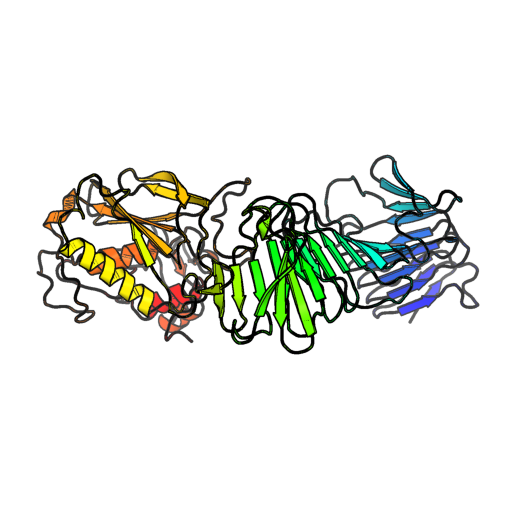 . PHE A 1 146 ? -9.625 -15.704 -22.628 1.00 61.28 146 PHE A N 1
ATOM 1079 C CA . PHE A 1 146 ? -10.565 -16.617 -23.279 1.00 61.28 146 PHE A CA 1
ATOM 1080 C C . PHE A 1 146 ? -11.625 -15.867 -24.086 1.00 61.28 146 PHE A C 1
ATOM 1082 O O . PHE A 1 146 ? -11.899 -14.687 -23.867 1.00 61.28 146 PHE A O 1
ATOM 1089 N N . SER A 1 147 ? -12.280 -16.569 -25.013 1.00 58.75 147 SER A N 1
ATOM 1090 C CA . SER A 1 147 ? -13.296 -15.963 -25.882 1.00 58.75 147 SER A CA 1
ATOM 1091 C C . SER A 1 147 ? -14.593 -15.561 -25.185 1.00 58.75 147 SER A C 1
ATOM 1093 O O . SER A 1 147 ? -15.387 -14.826 -25.767 1.00 58.75 147 SER A O 1
ATOM 1095 N N . ASP A 1 148 ? -14.824 -16.048 -23.966 1.00 42.00 148 ASP A N 1
ATOM 1096 C CA . ASP A 1 148 ? -15.932 -15.632 -23.099 1.00 42.00 148 ASP A CA 1
ATOM 1097 C C . ASP A 1 148 ? -15.598 -14.382 -22.265 1.00 42.00 148 ASP A C 1
ATOM 1099 O O . ASP A 1 148 ? -16.415 -13.966 -21.446 1.00 42.00 148 ASP A O 1
ATOM 1103 N N . GLY A 1 149 ? -14.424 -13.775 -22.473 1.00 39.25 149 GLY A N 1
ATOM 1104 C CA . GLY A 1 149 ? -13.958 -12.621 -21.706 1.00 39.25 149 GLY A CA 1
ATOM 1105 C C . GLY A 1 149 ? -13.421 -12.982 -20.320 1.00 39.25 149 GLY A C 1
ATOM 1106 O O . GLY A 1 149 ? -13.075 -12.084 -19.558 1.00 39.25 149 GLY A O 1
ATOM 1107 N N . CYS A 1 150 ? -13.328 -14.273 -19.972 1.00 43.03 150 CYS A N 1
ATOM 1108 C CA . CYS A 1 150 ? -12.598 -14.687 -18.778 1.00 43.03 150 CYS A CA 1
ATOM 1109 C C . CYS A 1 150 ? -11.097 -14.489 -19.008 1.00 43.03 150 CYS A C 1
ATOM 1111 O O . CYS A 1 150 ? -10.587 -14.809 -20.084 1.00 43.03 150 CYS A O 1
ATOM 1113 N N . ALA A 1 151 ? -10.381 -14.025 -17.984 1.00 48.31 151 ALA A N 1
ATOM 1114 C CA . ALA A 1 151 ? -8.929 -13.965 -18.013 1.00 48.31 151 ALA A CA 1
ATOM 1115 C C . ALA A 1 151 ? -8.324 -14.518 -16.719 1.00 48.31 151 ALA A C 1
ATOM 1117 O O . ALA A 1 151 ? -8.860 -14.314 -15.631 1.00 48.31 151 ALA A O 1
ATOM 1118 N N . TYR A 1 152 ? -7.201 -15.222 -16.841 1.00 50.75 152 TYR A N 1
ATOM 1119 C CA . TYR A 1 152 ? -6.386 -15.639 -15.701 1.00 50.75 152 TYR A CA 1
ATOM 1120 C C . TYR A 1 152 ? -5.036 -14.945 -15.792 1.00 50.75 152 TYR A C 1
ATOM 1122 O O . TYR A 1 152 ? -4.291 -15.205 -16.732 1.00 50.75 152 TYR A O 1
ATOM 1130 N N . ALA A 1 153 ? -4.707 -14.098 -14.820 1.00 49.09 153 ALA A N 1
ATOM 1131 C CA . ALA A 1 153 ? -3.357 -13.575 -14.656 1.00 49.09 153 ALA A CA 1
ATOM 1132 C C . ALA A 1 153 ? -2.603 -14.466 -13.661 1.00 49.09 153 ALA A C 1
ATOM 1134 O O . ALA A 1 153 ? -3.064 -14.700 -12.546 1.00 49.09 153 ALA A O 1
ATOM 1135 N N . TRP A 1 154 ? -1.458 -14.999 -14.074 1.00 43.91 154 TRP A N 1
ATOM 1136 C CA . TRP A 1 154 ? -0.553 -15.759 -13.223 1.00 43.91 154 TRP A CA 1
ATOM 1137 C C . TRP A 1 154 ? 0.703 -14.927 -12.992 1.00 43.91 154 TRP A C 1
ATOM 1139 O O . TRP A 1 154 ? 1.673 -15.037 -13.740 1.00 43.91 154 TRP A O 1
ATOM 1149 N N . ASN A 1 155 ? 0.704 -14.108 -11.941 1.00 41.84 155 ASN A N 1
ATOM 1150 C CA . ASN A 1 155 ? 1.918 -13.432 -11.501 1.00 41.84 155 ASN A CA 1
ATOM 1151 C C . ASN A 1 155 ? 2.395 -14.026 -10.168 1.00 41.84 155 ASN A C 1
ATOM 1153 O O . ASN A 1 155 ? 1.609 -14.237 -9.254 1.00 41.84 155 ASN A O 1
ATOM 1157 N N . ASN A 1 156 ? 3.683 -14.356 -10.073 1.00 39.53 156 ASN A N 1
ATOM 1158 C CA . ASN A 1 156 ? 4.296 -14.837 -8.828 1.00 39.53 156 ASN A CA 1
ATOM 1159 C C . ASN A 1 156 ? 5.127 -13.737 -8.138 1.00 39.53 156 ASN A C 1
ATOM 1161 O O . ASN A 1 156 ? 5.770 -14.029 -7.128 1.00 39.53 156 ASN A O 1
ATOM 1165 N N . ASP A 1 157 ? 5.157 -12.510 -8.668 1.00 37.31 157 ASP A N 1
ATOM 1166 C CA . ASP A 1 157 ? 5.812 -11.386 -8.001 1.00 37.31 157 ASP A CA 1
ATOM 1167 C C . ASP A 1 157 ? 4.799 -10.696 -7.065 1.00 37.31 157 ASP A C 1
ATOM 1169 O O . ASP A 1 157 ? 3.683 -10.360 -7.457 1.00 37.31 157 ASP A O 1
ATOM 1173 N N . ALA A 1 158 ? 5.187 -10.570 -5.793 1.00 34.31 158 ALA A N 1
ATOM 1174 C CA . ALA A 1 158 ? 4.358 -10.226 -4.633 1.00 34.31 158 ALA A CA 1
ATOM 1175 C C . ALA A 1 158 ? 3.842 -8.765 -4.607 1.00 34.31 158 ALA A C 1
ATOM 1177 O O . ALA A 1 158 ? 4.121 -8.029 -3.661 1.00 34.31 158 ALA A O 1
ATOM 1178 N N . GLY A 1 159 ? 3.100 -8.351 -5.637 1.00 35.22 159 GLY A N 1
ATOM 1179 C CA . GLY A 1 159 ? 2.453 -7.036 -5.711 1.00 35.22 159 GLY A CA 1
ATOM 1180 C C . GLY A 1 159 ? 2.141 -6.568 -7.135 1.00 35.22 159 GLY A C 1
ATOM 1181 O O . GLY A 1 159 ? 2.512 -5.456 -7.499 1.00 35.22 159 GLY A O 1
ATOM 1182 N N . ALA A 1 160 ? 1.525 -7.409 -7.970 1.00 37.78 160 ALA A N 1
ATOM 1183 C CA . ALA A 1 160 ? 1.293 -7.087 -9.380 1.00 37.78 160 ALA A CA 1
ATOM 1184 C C . ALA A 1 160 ? -0.059 -6.397 -9.649 1.00 37.78 160 ALA A C 1
ATOM 1186 O O . ALA A 1 160 ? -1.107 -6.818 -9.151 1.00 37.78 160 ALA A O 1
ATOM 1187 N N . GLU A 1 161 ? -0.029 -5.371 -10.507 1.00 34.69 161 GLU A N 1
ATOM 1188 C CA . GLU A 1 161 ? -1.205 -4.709 -11.078 1.00 34.69 161 GLU A CA 1
ATOM 1189 C C . GLU A 1 161 ? -1.810 -5.561 -12.209 1.00 34.69 161 GLU A C 1
ATOM 1191 O O . GLU A 1 161 ? -1.213 -5.703 -13.269 1.00 34.69 161 GLU A O 1
ATOM 1196 N N . VAL A 1 162 ? -2.997 -6.142 -12.009 1.00 41.84 162 VAL A N 1
ATOM 1197 C CA . VAL A 1 162 ? -3.773 -6.833 -13.054 1.00 41.84 162 VAL A CA 1
ATOM 1198 C C . VAL A 1 162 ? -4.741 -5.826 -13.680 1.00 41.84 162 VAL A C 1
ATOM 1200 O O . VAL A 1 162 ? -5.894 -5.683 -13.268 1.00 41.84 162 VAL A O 1
ATOM 1203 N N . ASN A 1 163 ? -4.254 -5.106 -14.692 1.00 36.56 163 ASN A N 1
ATOM 1204 C CA . ASN A 1 163 ? -5.056 -4.200 -15.515 1.00 36.56 163 ASN A CA 1
ATOM 1205 C C . ASN A 1 163 ? -5.484 -4.897 -16.810 1.00 36.56 163 ASN A C 1
ATOM 1207 O O . ASN A 1 163 ? -4.707 -4.985 -17.761 1.00 36.56 163 ASN A O 1
ATOM 1211 N N . LEU A 1 164 ? -6.737 -5.344 -16.891 1.00 39.22 164 LEU A N 1
ATOM 1212 C CA . LEU A 1 164 ? -7.329 -5.743 -18.167 1.00 39.22 164 LEU A CA 1
ATOM 1213 C C . LEU A 1 164 ? -7.881 -4.486 -18.841 1.00 39.22 164 LEU A C 1
ATOM 1215 O O . LEU A 1 164 ? -8.998 -4.053 -18.571 1.00 39.22 164 LEU A O 1
ATOM 1219 N N . TYR A 1 165 ? -7.070 -3.857 -19.694 1.00 28.98 165 TYR A N 1
ATOM 1220 C CA . TYR A 1 165 ? -7.550 -2.746 -20.510 1.00 28.98 165 TYR A CA 1
ATOM 1221 C C . TYR A 1 165 ? -8.691 -3.215 -21.422 1.00 28.98 165 TYR A C 1
ATOM 1223 O O . TYR A 1 165 ? -8.544 -4.143 -22.216 1.00 28.98 165 TYR A O 1
ATOM 1231 N N . ASP A 1 166 ? -9.813 -2.511 -21.295 1.00 30.84 166 ASP A N 1
ATOM 1232 C CA . ASP A 1 166 ? -11.000 -2.492 -22.148 1.00 30.84 166 ASP A CA 1
ATOM 1233 C C . ASP A 1 166 ? -10.662 -2.539 -23.652 1.00 30.84 166 ASP A C 1
ATOM 1235 O O . ASP A 1 166 ? -10.490 -1.518 -24.315 1.00 30.84 166 ASP A O 1
ATOM 1239 N N . SER A 1 167 ? -10.520 -3.752 -24.189 1.00 27.33 167 SER A N 1
ATOM 1240 C CA . SER A 1 167 ? -10.775 -4.141 -25.581 1.00 27.33 167 SER A CA 1
ATOM 1241 C C . SER A 1 167 ? -10.571 -5.661 -25.667 1.00 27.33 167 SER A C 1
ATOM 1243 O O . SER A 1 167 ? -9.464 -6.154 -25.525 1.00 27.33 167 SER A O 1
ATOM 1245 N N . ILE A 1 168 ? -11.610 -6.484 -25.811 1.00 30.38 168 ILE A N 1
ATOM 1246 C CA . ILE A 1 168 ? -12.117 -6.956 -27.108 1.00 30.38 168 ILE A CA 1
ATOM 1247 C C . ILE A 1 168 ? -13.461 -7.683 -26.860 1.00 30.38 168 ILE A C 1
ATOM 1249 O O . ILE A 1 168 ? -13.632 -8.440 -25.913 1.00 30.38 168 ILE A O 1
ATOM 1253 N N . TYR A 1 169 ? -14.435 -7.384 -27.719 1.00 30.78 169 TYR A N 1
ATOM 1254 C CA . TYR A 1 169 ? -15.886 -7.440 -27.510 1.00 30.78 169 TYR A CA 1
ATOM 1255 C C . TYR A 1 169 ? -16.589 -8.823 -27.485 1.00 30.78 169 TYR A C 1
ATOM 1257 O O . TYR A 1 169 ? -16.360 -9.673 -28.337 1.00 30.78 169 TYR A O 1
ATOM 1265 N N . GLU A 1 170 ? -17.600 -8.882 -26.600 1.00 34.66 170 GLU A N 1
ATOM 1266 C CA . GLU A 1 170 ? -18.981 -9.418 -26.706 1.00 34.66 170 GLU A CA 1
ATOM 1267 C C . GLU A 1 170 ? -19.276 -10.894 -27.059 1.00 34.66 170 GLU A C 1
ATOM 1269 O O . GLU A 1 170 ? -19.583 -11.222 -28.203 1.00 34.66 170 GLU A O 1
ATOM 1274 N N . ALA A 1 171 ? -19.473 -11.717 -26.015 1.00 31.58 171 ALA A N 1
ATOM 1275 C CA . ALA A 1 171 ? -20.641 -12.605 -25.879 1.00 31.58 171 ALA A CA 1
ATOM 1276 C C . ALA A 1 171 ? -20.830 -13.080 -24.415 1.00 31.58 171 ALA A C 1
ATOM 1278 O O . ALA A 1 171 ? -20.167 -14.014 -23.983 1.00 31.58 171 ALA A O 1
ATOM 1279 N N . ASN A 1 172 ? -21.798 -12.491 -23.689 1.00 37.03 172 ASN A N 1
ATOM 1280 C CA . ASN A 1 172 ? -22.410 -12.948 -22.411 1.00 37.03 172 ASN A CA 1
ATOM 1281 C C . ASN A 1 172 ? -22.119 -12.178 -21.103 1.00 37.03 172 ASN A C 1
ATOM 1283 O O . ASN A 1 172 ? -22.681 -12.543 -20.075 1.00 37.03 172 ASN A O 1
ATOM 1287 N N . GLY A 1 173 ? -21.415 -11.047 -21.150 1.00 45.03 173 GLY A N 1
ATOM 1288 C CA . GLY A 1 173 ? -21.702 -9.915 -20.255 1.00 45.03 173 GLY A CA 1
ATOM 1289 C C . GLY A 1 173 ? -21.391 -10.054 -18.759 1.00 45.03 173 GLY A C 1
ATOM 1290 O O . GLY A 1 173 ? -22.004 -9.301 -18.006 1.00 45.03 173 GLY A O 1
ATOM 1291 N N . ILE A 1 174 ? -20.483 -10.952 -18.347 1.00 50.47 174 ILE A N 1
ATOM 1292 C CA . ILE A 1 174 ? -19.817 -10.874 -17.035 1.00 50.47 174 ILE A CA 1
ATOM 1293 C C . ILE A 1 174 ? -18.323 -11.211 -17.162 1.00 50.47 174 ILE A C 1
ATOM 1295 O O . ILE A 1 174 ? -18.033 -12.319 -17.619 1.00 50.47 174 ILE A O 1
ATOM 1299 N N . SER A 1 175 ? -17.394 -10.330 -16.763 1.00 59.38 175 SER A N 1
ATOM 1300 C CA . SER A 1 175 ? -15.955 -10.673 -16.704 1.00 59.38 175 SER A CA 1
ATOM 1301 C C . SER A 1 175 ? -15.627 -11.307 -15.351 1.00 59.38 175 SER A C 1
ATOM 1303 O O . SER A 1 175 ? -16.142 -10.870 -14.328 1.00 59.38 175 SER A O 1
ATOM 1305 N N . ARG A 1 176 ? -14.795 -12.357 -15.318 1.00 66.31 176 ARG A N 1
ATOM 1306 C CA . ARG A 1 176 ? -14.345 -12.985 -14.062 1.00 66.31 176 ARG A CA 1
ATOM 1307 C C . ARG A 1 176 ? -12.864 -12.735 -13.834 1.00 66.31 176 ARG A C 1
ATOM 1309 O O . ARG A 1 176 ? -12.061 -13.166 -14.660 1.00 66.31 176 ARG A O 1
ATOM 1316 N N . LEU A 1 177 ? -12.523 -12.091 -12.722 1.00 69.38 177 LEU A N 1
ATOM 1317 C CA . LEU A 1 177 ? -11.151 -11.800 -12.311 1.00 69.38 177 LEU A CA 1
ATOM 1318 C C . LEU A 1 177 ? -10.837 -12.561 -11.020 1.00 69.38 177 LEU A C 1
ATOM 1320 O O . LEU A 1 177 ? -11.656 -12.598 -10.105 1.00 69.38 177 LEU A O 1
ATOM 1324 N N . LYS A 1 178 ? -9.647 -13.161 -10.935 1.00 70.88 178 LYS A N 1
ATOM 1325 C CA . LYS A 1 178 ? -9.153 -13.781 -9.702 1.00 70.88 178 LYS A CA 1
ATOM 1326 C C . LYS A 1 178 ? -7.706 -13.358 -9.442 1.00 70.88 178 LYS A C 1
ATOM 1328 O O . LYS A 1 178 ? -6.882 -13.500 -10.344 1.00 70.88 178 LYS A O 1
ATOM 1333 N N . GLY A 1 179 ? -7.423 -12.865 -8.242 1.00 63.66 179 GLY A N 1
ATOM 1334 C CA . GLY A 1 179 ? -6.084 -12.551 -7.762 1.00 63.66 179 GLY A CA 1
ATOM 1335 C C . GLY A 1 179 ? -5.276 -13.794 -7.396 1.00 63.66 179 GLY A C 1
ATOM 1336 O O . GLY A 1 179 ? -5.705 -14.943 -7.583 1.00 63.66 179 GLY A O 1
ATOM 1337 N N . VAL A 1 180 ? -4.043 -13.554 -6.962 1.00 54.47 180 VAL A N 1
ATOM 1338 C CA . VAL A 1 180 ? -3.038 -14.598 -6.755 1.00 54.47 180 VAL A CA 1
ATOM 1339 C C . VAL A 1 180 ? -3.195 -15.223 -5.370 1.00 54.47 180 VAL A C 1
ATOM 1341 O O . VAL A 1 180 ? -3.397 -14.538 -4.376 1.00 54.47 180 VAL A O 1
ATOM 1344 N N . ASP A 1 181 ? -3.097 -16.551 -5.271 1.00 52.31 181 ASP A N 1
ATOM 1345 C CA . ASP A 1 181 ? -3.245 -17.218 -3.974 1.00 52.31 181 ASP A CA 1
ATOM 1346 C C . ASP A 1 181 ? -2.014 -16.911 -3.079 1.00 52.31 181 ASP A C 1
ATOM 1348 O O . ASP A 1 181 ? -0.933 -17.474 -3.286 1.00 52.31 181 ASP A O 1
ATOM 1352 N N . GLY A 1 182 ? -2.181 -16.057 -2.060 1.00 50.59 182 GLY A N 1
ATOM 1353 C CA . GLY A 1 182 ? -1.197 -15.795 -0.998 1.00 50.59 182 GLY A CA 1
ATOM 1354 C C . GLY A 1 182 ? -0.345 -14.528 -1.157 1.00 50.59 182 GLY A C 1
ATOM 1355 O O . GLY A 1 182 ? 0.671 -14.413 -0.467 1.00 50.59 182 GLY A O 1
ATOM 1356 N N . GLY A 1 183 ? -0.720 -13.605 -2.047 1.00 55.12 183 GLY A N 1
ATOM 1357 C CA . GLY A 1 183 ? -0.052 -12.318 -2.246 1.00 55.12 183 GLY A CA 1
ATOM 1358 C C . GLY A 1 183 ? -1.041 -11.215 -2.625 1.00 55.12 183 GLY A C 1
ATOM 1359 O O . GLY A 1 183 ? -2.100 -11.503 -3.161 1.00 55.12 183 GLY A O 1
ATOM 1360 N N . ALA A 1 184 ? -0.675 -9.961 -2.356 1.00 59.09 184 ALA A N 1
ATOM 1361 C CA . ALA A 1 184 ? -1.487 -8.796 -2.705 1.00 59.09 184 ALA A CA 1
ATOM 1362 C C . ALA A 1 184 ? -1.673 -8.660 -4.228 1.00 59.09 184 ALA A C 1
ATOM 1364 O O . ALA A 1 184 ? -0.695 -8.677 -4.987 1.00 59.09 184 ALA A O 1
ATOM 1365 N N . SER A 1 185 ? -2.919 -8.473 -4.655 1.00 60.25 185 SER A N 1
ATOM 1366 C CA . SER A 1 185 ? -3.345 -8.317 -6.046 1.00 60.25 185 SER A CA 1
ATOM 1367 C C . SER A 1 185 ? -3.962 -6.941 -6.267 1.00 60.25 185 SER A C 1
ATOM 1369 O O . SER A 1 185 ? -4.625 -6.394 -5.397 1.00 60.25 185 SER A O 1
ATOM 1371 N N . THR A 1 186 ? -3.820 -6.378 -7.461 1.00 60.25 186 THR A N 1
ATOM 1372 C CA . THR A 1 186 ? -4.661 -5.253 -7.898 1.00 60.25 186 THR A CA 1
ATOM 1373 C C . THR A 1 186 ? -5.502 -5.705 -9.079 1.00 60.25 186 THR A C 1
ATOM 1375 O O . THR A 1 186 ? -4.946 -6.149 -10.072 1.00 60.25 186 THR A O 1
ATOM 1378 N N . LEU A 1 187 ? -6.826 -5.621 -8.977 1.00 66.19 187 LEU A N 1
ATOM 1379 C CA . LEU A 1 187 ? -7.790 -6.187 -9.917 1.00 66.19 187 LEU A CA 1
ATOM 1380 C C . LEU A 1 187 ? -8.755 -5.102 -10.391 1.00 66.19 187 LEU A C 1
ATOM 1382 O O . LEU A 1 187 ? -9.464 -4.510 -9.577 1.00 66.19 187 LEU A O 1
ATOM 1386 N N . ARG A 1 188 ? -8.827 -4.862 -11.703 1.00 67.69 188 ARG A N 1
ATOM 1387 C CA . ARG A 1 188 ? -9.771 -3.894 -12.279 1.00 67.69 188 ARG A CA 1
ATOM 1388 C C . ARG A 1 188 ? -10.702 -4.533 -13.298 1.00 67.69 188 ARG A C 1
ATOM 1390 O O . ARG A 1 188 ? -10.241 -5.049 -14.314 1.00 67.69 188 ARG A O 1
ATOM 1397 N N . GLY A 1 189 ? -11.997 -4.463 -13.019 1.00 69.94 189 GLY A N 1
ATOM 1398 C CA . GLY A 1 189 ? -13.060 -4.735 -13.972 1.00 69.94 189 GLY A CA 1
ATOM 1399 C C . GLY A 1 189 ? -13.236 -3.610 -14.995 1.00 69.94 189 GLY A C 1
ATOM 1400 O O . GLY A 1 189 ? -12.518 -2.603 -15.005 1.00 69.94 189 GLY A O 1
ATOM 1401 N N . GLY A 1 190 ? -14.161 -3.835 -15.919 1.00 64.56 190 GLY A N 1
ATOM 1402 C CA . GLY A 1 190 ? -14.480 -2.970 -17.043 1.00 64.56 190 GLY A CA 1
ATOM 1403 C C . GLY A 1 190 ? -15.765 -2.169 -16.832 1.00 64.56 190 GLY A C 1
ATOM 1404 O O . GLY A 1 190 ? -16.128 -1.773 -15.737 1.00 64.56 190 GLY A O 1
ATOM 1405 N N . SER A 1 191 ? -16.461 -1.857 -17.926 1.00 68.62 191 SER A N 1
ATOM 1406 C CA . SER A 1 191 ? -17.716 -1.079 -17.892 1.00 68.62 191 SER A CA 1
ATOM 1407 C C . SER A 1 191 ? -18.986 -1.938 -17.815 1.00 68.62 191 SER A C 1
ATOM 1409 O O . SER A 1 191 ? -20.100 -1.471 -18.067 1.00 68.62 191 SER A O 1
ATOM 1411 N N . ARG A 1 192 ? -18.825 -3.236 -17.565 1.00 76.00 192 ARG A N 1
ATOM 1412 C CA . ARG A 1 192 ? -19.894 -4.241 -17.546 1.00 76.00 192 ARG A CA 1
ATOM 1413 C C . ARG A 1 192 ? -19.894 -4.904 -16.178 1.00 76.00 192 ARG A C 1
ATOM 1415 O O . ARG A 1 192 ? -18.990 -4.670 -15.408 1.00 76.00 192 ARG A O 1
ATOM 1422 N N . ASN A 1 193 ? -20.907 -5.722 -15.908 1.00 82.88 193 ASN A N 1
ATOM 1423 C CA . ASN A 1 193 ? -20.969 -6.485 -14.667 1.00 82.88 193 ASN A CA 1
ATOM 1424 C C . ASN A 1 193 ? -19.752 -7.401 -14.559 1.00 82.88 193 ASN A C 1
ATOM 1426 O O . ASN A 1 193 ? -19.541 -8.197 -15.462 1.00 82.88 193 ASN A O 1
ATOM 1430 N N . ASP A 1 194 ? -19.030 -7.372 -13.457 1.00 79.00 194 ASP A N 1
ATOM 1431 C CA . ASP A 1 194 ? -17.845 -8.194 -13.249 1.00 79.00 194 ASP A CA 1
ATOM 1432 C C . ASP A 1 194 ? -17.946 -9.008 -11.952 1.00 79.00 194 ASP A C 1
ATOM 1434 O O . ASP A 1 194 ? -18.721 -8.701 -11.052 1.00 79.00 194 ASP A O 1
ATOM 1438 N N . ASP A 1 195 ? -17.215 -10.115 -11.877 1.00 84.56 195 ASP A N 1
ATOM 1439 C CA . ASP A 1 195 ? -17.125 -11.017 -10.725 1.00 84.56 195 ASP A CA 1
ATOM 1440 C C . ASP A 1 195 ? -15.640 -11.150 -10.374 1.00 84.56 195 ASP A C 1
ATOM 1442 O O . ASP A 1 195 ? -14.874 -11.831 -11.062 1.00 84.56 195 ASP A O 1
ATOM 1446 N N . ILE A 1 196 ? -15.214 -10.396 -9.365 1.00 83.88 196 ILE A N 1
ATOM 1447 C CA . ILE A 1 196 ? -13.814 -10.148 -9.024 1.00 83.88 196 ILE A CA 1
ATOM 1448 C C . ILE A 1 196 ? -13.527 -10.749 -7.654 1.00 83.88 196 ILE A C 1
ATOM 1450 O O . ILE A 1 196 ? -14.181 -10.402 -6.673 1.00 83.88 196 ILE A O 1
ATOM 1454 N N . SER A 1 197 ? -12.520 -11.618 -7.576 1.00 86.19 197 SER A N 1
ATOM 1455 C CA . SER A 1 197 ? -12.074 -12.234 -6.327 1.00 86.19 197 SER A CA 1
ATOM 1456 C C . SER A 1 197 ? -10.591 -11.969 -6.070 1.00 86.19 197 SER A C 1
ATOM 1458 O O . SER A 1 197 ? -9.776 -12.351 -6.900 1.00 86.19 197 SER A O 1
ATOM 1460 N N . GLY A 1 198 ? -10.230 -11.352 -4.944 1.00 76.81 198 GLY A N 1
ATOM 1461 C CA . GLY A 1 198 ? -8.840 -11.079 -4.551 1.00 76.81 198 GLY A CA 1
ATOM 1462 C C . GLY A 1 198 ? -8.067 -12.353 -4.205 1.00 76.81 198 GLY A C 1
ATOM 1463 O O . GLY A 1 198 ? -7.067 -12.678 -4.840 1.00 76.81 198 GLY A O 1
ATOM 1464 N N . GLY A 1 199 ? -8.634 -13.182 -3.331 1.00 76.31 199 GLY A N 1
ATOM 1465 C CA . GLY A 1 199 ? -8.031 -14.438 -2.908 1.00 76.31 199 GLY A CA 1
ATOM 1466 C C . GLY A 1 199 ? -7.484 -14.331 -1.492 1.00 76.31 199 GLY A C 1
ATOM 1467 O O . GLY A 1 199 ? -8.261 -14.218 -0.555 1.00 76.31 199 GLY A O 1
ATOM 1468 N N . ALA A 1 200 ? -6.177 -14.503 -1.319 1.00 73.81 200 ALA A N 1
ATOM 1469 C CA . ALA A 1 200 ? -5.525 -14.323 -0.027 1.00 73.81 200 ALA A CA 1
ATOM 1470 C C . ALA A 1 200 ? -4.375 -13.333 -0.195 1.00 73.81 200 ALA A C 1
ATOM 1472 O O . ALA A 1 200 ? -3.547 -13.537 -1.082 1.00 73.81 200 ALA A O 1
ATOM 1473 N N . GLY A 1 201 ? -4.267 -12.348 0.689 1.00 69.62 201 GLY A N 1
ATOM 1474 C CA . GLY A 1 201 ? -3.401 -11.184 0.529 1.00 69.62 201 GLY A CA 1
ATOM 1475 C C . GLY A 1 201 ? -4.190 -9.896 0.751 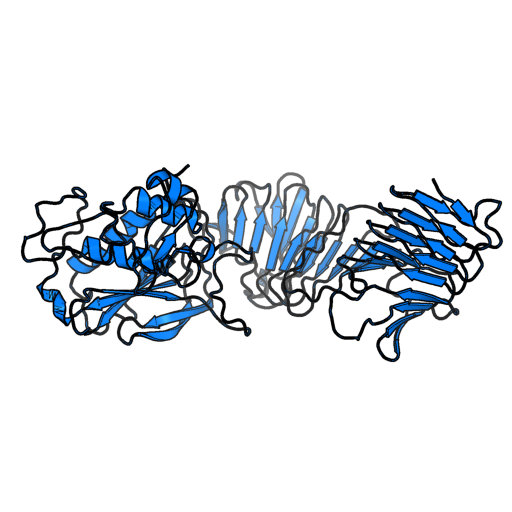1.00 69.62 201 GLY A C 1
ATOM 1476 O O . GLY A 1 201 ? -5.391 -9.935 0.962 1.00 69.62 201 GLY A O 1
ATOM 1477 N N . ASP A 1 202 ? -3.498 -8.760 0.739 1.00 74.88 202 ASP A N 1
ATOM 1478 C CA . ASP A 1 202 ? -4.140 -7.448 0.861 1.00 74.88 202 ASP A CA 1
ATOM 1479 C C . ASP A 1 202 ? -4.441 -6.927 -0.552 1.00 74.88 202 ASP A C 1
ATOM 1481 O O . ASP A 1 202 ? -3.559 -6.374 -1.218 1.00 74.88 202 ASP A O 1
ATOM 1485 N N . ASP A 1 203 ? -5.652 -7.160 -1.053 1.00 72.75 203 ASP A N 1
ATOM 1486 C CA . ASP A 1 203 ? -5.999 -6.937 -2.454 1.00 72.75 203 ASP A CA 1
ATOM 1487 C C . ASP A 1 203 ? -6.646 -5.561 -2.701 1.00 72.75 203 ASP A C 1
ATOM 1489 O O . ASP A 1 203 ? -7.301 -4.976 -1.842 1.00 72.75 203 ASP A O 1
ATOM 1493 N N . GLN A 1 204 ? -6.496 -5.015 -3.909 1.00 75.62 204 GLN A N 1
ATOM 1494 C CA . GLN A 1 204 ? -7.187 -3.805 -4.362 1.00 75.62 204 GLN A CA 1
ATOM 1495 C C . GLN A 1 204 ? -8.127 -4.125 -5.524 1.00 75.62 204 GLN A C 1
ATOM 1497 O O . GLN A 1 204 ? -7.682 -4.613 -6.559 1.00 75.62 204 GLN A O 1
ATOM 1502 N N . LEU A 1 205 ? -9.424 -3.858 -5.376 1.00 81.69 205 LEU A N 1
ATOM 1503 C CA . LEU A 1 205 ? -10.463 -4.270 -6.324 1.00 81.69 205 LEU A CA 1
ATOM 1504 C C . LEU A 1 205 ? -11.251 -3.058 -6.847 1.00 81.69 205 LEU A C 1
ATOM 1506 O O . LEU A 1 205 ? -11.782 -2.276 -6.060 1.00 81.69 205 LEU A O 1
ATOM 1510 N N . TRP A 1 206 ? -11.387 -2.946 -8.170 1.00 83.00 206 TRP A N 1
ATOM 1511 C CA . TRP A 1 206 ? -12.283 -2.009 -8.858 1.00 83.00 206 TRP A CA 1
ATOM 1512 C C . TRP A 1 206 ? -13.295 -2.806 -9.673 1.00 83.00 206 TRP A C 1
ATOM 1514 O O . TRP A 1 206 ? -12.878 -3.572 -10.537 1.00 83.00 206 TRP A O 1
ATOM 1524 N N . GLY A 1 207 ? -14.593 -2.590 -9.455 1.00 79.81 207 GLY A N 1
ATOM 1525 C CA . GLY A 1 207 ? -15.632 -3.102 -10.359 1.00 79.81 207 GLY A CA 1
ATOM 1526 C C . GLY A 1 207 ? -15.549 -2.445 -11.738 1.00 79.81 207 GLY A C 1
ATOM 1527 O O . GLY A 1 207 ? -15.486 -3.123 -12.754 1.00 79.81 207 GLY A O 1
ATOM 1528 N N . GLY A 1 208 ? -15.349 -1.125 -11.742 1.00 74.25 208 GLY A N 1
ATOM 1529 C CA . GLY A 1 208 ? -15.223 -0.324 -12.953 1.00 74.25 208 GLY A CA 1
ATOM 1530 C C . GLY A 1 208 ? -16.501 0.462 -13.246 1.00 74.25 208 GLY A C 1
ATOM 1531 O O . GLY A 1 208 ? -17.434 0.510 -12.453 1.00 74.25 208 GLY A O 1
ATOM 1532 N N . ALA A 1 209 ? -16.516 1.201 -14.356 1.00 76.69 209 ALA A N 1
ATOM 1533 C CA . ALA A 1 209 ? -17.553 2.200 -14.589 1.00 76.69 209 ALA A CA 1
ATOM 1534 C C . ALA A 1 209 ? -18.857 1.587 -15.129 1.00 76.69 209 ALA A C 1
ATOM 1536 O O . ALA A 1 209 ? -19.011 1.392 -16.335 1.00 76.69 209 ALA A O 1
ATOM 1537 N N . GLY A 1 210 ? -19.842 1.404 -14.258 1.00 77.56 210 GLY A N 1
ATOM 1538 C CA . GLY A 1 210 ? -21.263 1.336 -14.586 1.00 77.56 210 GLY A CA 1
ATOM 1539 C C . GLY A 1 210 ? -21.910 -0.030 -14.394 1.00 77.56 210 GLY A C 1
ATOM 1540 O O . GLY A 1 210 ? -23.135 -0.068 -14.268 1.00 77.56 210 GLY A O 1
ATOM 1541 N N . GLY A 1 211 ? -21.137 -1.116 -14.402 1.00 81.75 211 GLY A N 1
ATOM 1542 C CA . GLY A 1 211 ? -21.610 -2.482 -14.192 1.00 81.75 211 GLY A CA 1
ATOM 1543 C C . GLY A 1 211 ? -22.369 -2.680 -12.876 1.00 81.75 211 GLY A C 1
ATOM 1544 O O . GLY A 1 211 ? -22.506 -1.797 -12.037 1.00 81.75 211 GLY A O 1
ATOM 1545 N N . ALA A 1 212 ? -22.974 -3.852 -12.722 1.00 91.25 212 ALA A N 1
ATOM 1546 C CA . ALA A 1 212 ? -23.365 -4.343 -11.407 1.00 91.25 212 ALA A CA 1
ATOM 1547 C C . ALA A 1 212 ? -22.376 -5.435 -11.017 1.00 91.25 212 ALA A C 1
ATOM 1549 O O . ALA A 1 212 ? -22.544 -6.589 -11.435 1.00 91.25 212 ALA A O 1
ATOM 1550 N N . ASP A 1 213 ? -21.353 -5.043 -10.266 1.00 91.81 213 ASP A N 1
ATOM 1551 C CA . ASP A 1 213 ? -20.180 -5.877 -10.035 1.00 91.81 213 ASP A CA 1
ATOM 1552 C C . ASP A 1 213 ? -20.297 -6.645 -8.721 1.00 91.81 213 ASP A C 1
ATOM 1554 O O . ASP A 1 213 ? -20.957 -6.222 -7.775 1.00 91.81 213 ASP A O 1
ATOM 1558 N N . THR A 1 214 ? -19.685 -7.821 -8.653 1.00 93.31 214 THR A N 1
ATOM 1559 C CA . THR A 1 214 ? -19.529 -8.611 -7.433 1.00 93.31 214 THR A CA 1
ATOM 1560 C C . THR A 1 214 ? -18.052 -8.658 -7.087 1.00 93.31 214 THR A C 1
ATOM 1562 O O . THR A 1 214 ? -17.259 -9.195 -7.851 1.00 93.31 214 THR A O 1
ATOM 1565 N N . LEU A 1 215 ? -17.686 -8.092 -5.942 1.00 92.56 215 LEU A N 1
ATOM 1566 C CA . LEU A 1 215 ? -16.310 -7.987 -5.467 1.00 92.56 215 LEU A CA 1
ATOM 1567 C C . LEU A 1 215 ? -16.159 -8.805 -4.181 1.00 92.56 215 LEU A C 1
ATOM 1569 O O . LEU A 1 215 ? -16.937 -8.635 -3.241 1.00 92.56 215 LEU A O 1
ATOM 1573 N N . ALA A 1 216 ? -15.163 -9.682 -4.132 1.00 91.38 216 ALA A N 1
ATOM 1574 C CA . ALA A 1 216 ? -14.830 -10.491 -2.966 1.00 91.38 216 ALA A CA 1
ATOM 1575 C C . ALA A 1 216 ? -13.317 -10.460 -2.738 1.00 91.38 216 ALA A C 1
ATOM 1577 O O . ALA A 1 216 ? -12.581 -11.174 -3.410 1.00 91.38 216 ALA A O 1
ATOM 1578 N N . GLY A 1 217 ? -12.863 -9.630 -1.808 1.00 85.44 217 GLY A N 1
ATOM 1579 C CA . GLY A 1 217 ? -11.459 -9.484 -1.431 1.00 85.44 217 GLY A CA 1
ATOM 1580 C C . GLY A 1 217 ? -10.875 -10.815 -0.973 1.00 85.44 217 GLY A C 1
ATOM 1581 O O . GLY A 1 217 ? -10.098 -11.417 -1.706 1.00 85.44 217 GLY A O 1
ATOM 1582 N N . GLY A 1 218 ? -11.425 -11.395 0.093 1.00 84.44 218 GLY A N 1
ATOM 1583 C CA . GLY A 1 218 ? -11.011 -12.710 0.568 1.00 84.44 218 GLY A CA 1
ATOM 1584 C C . GLY A 1 218 ? -10.258 -12.615 1.892 1.00 84.44 218 GLY A C 1
ATOM 1585 O O . GLY A 1 218 ? -10.724 -11.958 2.817 1.00 84.44 218 GLY A O 1
ATOM 1586 N N . ASP A 1 219 ? -9.186 -13.388 2.060 1.00 78.94 219 ASP A N 1
ATOM 1587 C CA . ASP A 1 219 ? -8.409 -13.388 3.303 1.00 78.94 219 ASP A CA 1
ATOM 1588 C C . ASP A 1 219 ? -7.326 -12.301 3.246 1.00 78.94 219 ASP A C 1
ATOM 1590 O O . ASP A 1 219 ? -6.332 -12.484 2.554 1.00 78.94 219 ASP A O 1
ATOM 1594 N N . GLY A 1 220 ? -7.412 -11.258 4.064 1.00 75.50 220 GLY A N 1
ATOM 1595 C CA . GLY A 1 220 ? -6.394 -10.199 4.107 1.00 75.50 220 GLY A CA 1
ATOM 1596 C C . GLY A 1 220 ? -7.048 -8.830 4.061 1.00 75.50 220 GLY A C 1
ATOM 1597 O O . GLY A 1 220 ? -8.261 -8.737 4.124 1.00 75.50 220 GLY A O 1
ATOM 1598 N N . TRP A 1 221 ? -6.270 -7.754 4.124 1.00 76.50 221 TRP A N 1
ATOM 1599 C CA . TRP A 1 221 ? -6.816 -6.404 4.257 1.00 76.50 221 TRP A CA 1
ATOM 1600 C C . TRP A 1 221 ? -7.129 -5.800 2.899 1.00 76.50 221 TRP A C 1
ATOM 1602 O O . TRP A 1 221 ? -6.294 -5.122 2.296 1.00 76.50 221 TRP A O 1
ATOM 1612 N N . ASP A 1 222 ? -8.371 -5.971 2.471 1.00 79.75 222 ASP A N 1
ATOM 1613 C CA . ASP A 1 222 ? -8.758 -5.628 1.113 1.00 79.75 222 ASP A CA 1
ATOM 1614 C C . ASP A 1 222 ? -9.243 -4.181 0.982 1.00 79.75 222 ASP A C 1
ATOM 1616 O O . ASP A 1 222 ? -9.826 -3.579 1.893 1.00 79.75 222 ASP A O 1
ATOM 1620 N N . THR A 1 223 ? -8.985 -3.589 -0.183 1.00 80.75 223 THR A N 1
ATOM 1621 C CA . THR A 1 223 ? -9.403 -2.238 -0.553 1.00 80.75 223 THR A CA 1
ATOM 1622 C C . THR A 1 223 ? -10.314 -2.273 -1.772 1.00 80.75 223 THR A C 1
ATOM 1624 O O . THR A 1 223 ? -9.893 -2.577 -2.885 1.00 80.75 223 THR A O 1
ATOM 1627 N N . TYR A 1 224 ? -11.564 -1.871 -1.579 1.00 87.94 224 TYR A N 1
ATOM 1628 C CA . TYR A 1 224 ? -12.566 -1.754 -2.630 1.00 87.94 224 TYR A CA 1
ATOM 1629 C C . TYR A 1 224 ? -12.652 -0.310 -3.102 1.00 87.94 224 TYR A C 1
ATOM 1631 O O . TYR A 1 224 ? -13.027 0.587 -2.343 1.00 87.94 224 TYR A O 1
ATOM 1639 N N . TRP A 1 225 ? -12.326 -0.070 -4.360 1.00 82.44 225 TRP A N 1
ATOM 1640 C CA . TRP A 1 225 ? -12.388 1.255 -4.949 1.00 82.44 225 TRP A CA 1
ATOM 1641 C C . TRP A 1 225 ? -13.725 1.488 -5.634 1.00 82.44 225 TRP A C 1
ATOM 1643 O O . TRP A 1 225 ? -14.175 0.668 -6.431 1.00 82.44 225 TRP A O 1
ATOM 1653 N N . TYR A 1 226 ? -14.339 2.633 -5.342 1.00 88.56 226 TYR A N 1
ATOM 1654 C CA . TYR A 1 226 ? -15.657 2.968 -5.868 1.00 88.56 226 TYR A CA 1
ATOM 1655 C C . TYR A 1 226 ? -15.809 4.456 -6.172 1.00 88.56 226 TYR A C 1
ATOM 1657 O O . TYR A 1 226 ? -15.321 5.323 -5.444 1.00 88.56 226 TYR A O 1
ATOM 1665 N N . GLY A 1 227 ? -16.556 4.774 -7.219 1.00 85.50 227 GLY A N 1
ATOM 1666 C CA . GLY A 1 227 ? -16.926 6.128 -7.580 1.00 85.50 227 GLY A CA 1
ATOM 1667 C C . GLY A 1 227 ? -18.385 6.265 -7.988 1.00 85.50 227 GLY A C 1
ATOM 1668 O O . GLY A 1 227 ? -19.076 5.329 -8.382 1.00 85.50 227 GLY A O 1
ATOM 1669 N N . ALA A 1 228 ? -18.877 7.499 -7.924 1.00 83.44 228 ALA A N 1
ATOM 1670 C CA . ALA A 1 228 ? -20.141 7.853 -8.539 1.00 83.44 228 ALA A CA 1
ATOM 1671 C C . ALA A 1 228 ? -20.052 7.605 -10.053 1.00 83.44 228 ALA A C 1
ATOM 1673 O O . ALA A 1 228 ? -19.268 8.258 -10.744 1.00 83.44 228 ALA A O 1
ATOM 1674 N N . GLY A 1 229 ? -20.889 6.693 -10.551 1.00 81.81 229 GLY A N 1
ATOM 1675 C CA . GLY A 1 229 ? -20.880 6.245 -11.945 1.00 81.81 229 GLY A CA 1
ATOM 1676 C C . GLY A 1 229 ? -20.509 4.773 -12.122 1.00 81.81 229 GLY A C 1
ATOM 1677 O O . GLY A 1 229 ? -20.743 4.262 -13.213 1.00 81.81 229 GLY A O 1
ATOM 1678 N N . ASP A 1 230 ? -20.028 4.108 -11.067 1.00 85.06 230 ASP A N 1
ATOM 1679 C CA . ASP A 1 230 ? -19.614 2.699 -11.125 1.00 85.06 230 ASP A CA 1
ATOM 1680 C C . ASP A 1 230 ? -20.788 1.719 -11.127 1.00 85.06 230 ASP A C 1
ATOM 1682 O O . ASP A 1 230 ? -20.647 0.605 -11.596 1.00 85.06 230 ASP A O 1
ATOM 1686 N N . GLY A 1 231 ? -21.993 2.172 -10.768 1.00 90.44 231 GLY A N 1
ATOM 1687 C CA . GLY A 1 231 ? -23.204 1.363 -10.866 1.00 90.44 231 GLY A CA 1
ATOM 1688 C C . GLY A 1 231 ? -23.635 0.767 -9.529 1.00 90.44 231 GLY A C 1
ATOM 1689 O O . GLY A 1 231 ? -23.689 1.476 -8.515 1.00 90.44 231 GLY A O 1
ATOM 1690 N N . GLN A 1 232 ? -24.097 -0.484 -9.550 1.00 94.50 232 GLN A N 1
ATOM 1691 C CA . GLN A 1 232 ? -24.730 -1.147 -8.402 1.00 94.50 232 GLN A CA 1
ATOM 1692 C C . GLN A 1 232 ? -23.937 -2.374 -7.972 1.00 94.50 232 GLN A C 1
ATOM 1694 O O . GLN A 1 232 ? -24.263 -3.494 -8.364 1.00 94.50 232 GLN A O 1
ATOM 1699 N N . ASP A 1 233 ? -22.962 -2.151 -7.101 1.00 95.25 233 ASP A N 1
ATOM 1700 C CA . ASP A 1 233 ? -21.986 -3.174 -6.755 1.00 95.25 233 ASP A CA 1
ATOM 1701 C C . ASP A 1 233 ? -22.374 -3.928 -5.490 1.00 95.25 233 ASP A C 1
ATOM 1703 O O . ASP A 1 233 ? -23.040 -3.413 -4.583 1.00 95.25 233 ASP A O 1
ATOM 1707 N N . LEU A 1 234 ? -21.934 -5.175 -5.428 1.00 95.56 234 LEU A N 1
ATOM 1708 C CA . LEU A 1 234 ? -22.048 -6.084 -4.306 1.00 95.56 234 LEU A CA 1
ATOM 1709 C C . LEU A 1 234 ? -20.644 -6.405 -3.800 1.00 95.56 234 LEU A C 1
ATOM 1711 O O . LEU A 1 234 ? -19.871 -7.059 -4.489 1.00 95.56 234 LEU A O 1
ATOM 1715 N N . ILE A 1 235 ? -20.349 -6.024 -2.563 1.00 95.25 235 ILE A N 1
ATOM 1716 C CA . ILE A 1 235 ? -19.171 -6.507 -1.846 1.00 95.25 235 ILE A CA 1
ATOM 1717 C C . ILE A 1 235 ? -19.606 -7.722 -1.030 1.00 95.25 235 ILE A C 1
ATOM 1719 O O . ILE A 1 235 ? -20.389 -7.611 -0.078 1.00 95.25 235 ILE A O 1
ATOM 1723 N N . ALA A 1 236 ? -19.140 -8.891 -1.457 1.00 90.31 236 ALA A N 1
ATOM 1724 C CA . ALA A 1 236 ? -19.448 -10.197 -0.889 1.00 90.31 236 ALA A CA 1
ATOM 1725 C C . ALA A 1 236 ? -18.240 -10.754 -0.125 1.00 90.31 236 ALA A C 1
ATOM 1727 O O . ALA A 1 236 ? -17.809 -11.884 -0.357 1.00 90.31 236 ALA A O 1
ATOM 1728 N N . ASP A 1 237 ? -17.708 -9.945 0.788 1.00 79.56 237 ASP A N 1
ATOM 1729 C CA . ASP A 1 237 ? -16.555 -10.313 1.598 1.00 79.56 237 ASP A CA 1
ATOM 1730 C C . ASP A 1 237 ? -16.980 -11.219 2.764 1.00 79.56 237 ASP A C 1
ATOM 1732 O O . ASP A 1 237 ? -17.684 -10.811 3.695 1.00 79.56 237 ASP A O 1
ATOM 1736 N N . GLY A 1 238 ? -16.685 -12.512 2.630 1.00 64.50 238 GLY A N 1
ATOM 1737 C CA . GLY A 1 238 ? -17.160 -13.573 3.521 1.00 64.50 238 GLY A CA 1
ATOM 1738 C C . GLY A 1 238 ? -16.142 -14.014 4.575 1.00 64.50 238 GLY A C 1
ATOM 1739 O O . GLY A 1 238 ? -16.439 -14.936 5.345 1.00 64.50 238 GLY A O 1
ATOM 1740 N N . SER A 1 239 ? -14.958 -13.404 4.601 1.00 56.56 239 SER A N 1
ATOM 1741 C CA . SER A 1 239 ? -13.765 -13.896 5.301 1.00 56.56 239 SER A CA 1
ATOM 1742 C C . SER A 1 239 ? -13.283 -12.927 6.377 1.00 56.56 239 SER A C 1
ATOM 1744 O O . SER A 1 239 ? -12.181 -12.414 6.368 1.00 56.56 239 SER A O 1
ATOM 1746 N N . GLY A 1 240 ? -14.061 -12.832 7.453 1.00 53.53 240 GLY A N 1
ATOM 1747 C CA . GLY A 1 240 ? -13.423 -12.925 8.760 1.00 53.53 240 GLY A CA 1
ATOM 1748 C C . GLY A 1 240 ? -12.546 -11.750 9.203 1.00 53.53 240 GLY A C 1
ATOM 1749 O O . GLY A 1 240 ? -11.404 -11.982 9.576 1.00 53.53 240 GLY A O 1
ATOM 1750 N N . ASN A 1 241 ? -13.126 -10.563 9.404 1.00 51.88 241 ASN A N 1
ATOM 1751 C CA . ASN A 1 241 ? -12.580 -9.556 10.330 1.00 51.88 241 ASN A CA 1
ATOM 1752 C C . ASN A 1 241 ? -11.190 -8.996 9.942 1.00 51.88 241 ASN A C 1
ATOM 1754 O O . ASN A 1 241 ? -10.465 -8.501 10.815 1.00 51.88 241 ASN A O 1
ATOM 1758 N N . SER A 1 242 ? -10.820 -9.096 8.668 1.00 59.03 242 SER A N 1
ATOM 1759 C CA . SER A 1 242 ? -9.795 -8.277 8.037 1.00 59.03 242 SER A CA 1
ATOM 1760 C C . SER A 1 242 ? -10.236 -6.815 8.044 1.00 59.03 242 SER A C 1
ATOM 1762 O O . SER A 1 242 ? -11.422 -6.513 8.028 1.00 59.03 242 SER A O 1
ATOM 1764 N N . GLY A 1 243 ? -9.301 -5.878 8.192 1.00 69.44 243 GLY A N 1
ATOM 1765 C CA . GLY A 1 243 ? -9.611 -4.454 8.318 1.00 69.44 243 GLY A CA 1
ATOM 1766 C C . GLY A 1 243 ? -10.002 -3.808 6.988 1.00 69.44 243 GLY A C 1
ATOM 1767 O O . GLY A 1 243 ? -9.351 -2.837 6.602 1.00 69.44 243 GLY A O 1
ATOM 1768 N N . ASP A 1 244 ? -11.005 -4.337 6.291 1.00 81.50 244 ASP A N 1
ATOM 1769 C CA . ASP A 1 244 ? -11.299 -3.983 4.902 1.00 81.50 244 ASP A CA 1
ATOM 1770 C C . ASP A 1 244 ? -11.727 -2.522 4.772 1.00 81.50 244 ASP A C 1
ATOM 1772 O O . ASP A 1 244 ? -12.333 -1.917 5.671 1.00 81.50 244 ASP A O 1
ATOM 1776 N N . THR A 1 245 ? -11.389 -1.933 3.631 1.00 84.19 245 THR A N 1
ATOM 1777 C CA . THR A 1 245 ? -11.578 -0.511 3.361 1.00 84.19 245 THR A CA 1
ATOM 1778 C C . THR A 1 245 ? -12.328 -0.307 2.051 1.00 84.19 245 THR A C 1
ATOM 1780 O O . THR A 1 245 ? -11.975 -0.882 1.029 1.00 84.19 245 THR A O 1
ATOM 1783 N N . ILE A 1 246 ? -13.334 0.566 2.046 1.00 90.69 246 ILE A N 1
ATOM 1784 C CA . ILE A 1 246 ? -13.837 1.162 0.802 1.00 90.69 246 ILE A CA 1
ATOM 1785 C C . ILE A 1 246 ? -13.162 2.517 0.603 1.00 90.69 246 ILE A C 1
ATOM 1787 O O . ILE A 1 246 ? -13.217 3.367 1.494 1.00 90.69 246 ILE A O 1
ATOM 1791 N N . ARG A 1 247 ? -12.570 2.746 -0.572 1.00 82.06 247 ARG A N 1
ATOM 1792 C CA . ARG A 1 247 ? -11.963 4.027 -0.949 1.00 82.06 247 ARG A CA 1
ATOM 1793 C C . ARG A 1 247 ? -12.718 4.676 -2.099 1.00 82.06 247 ARG A C 1
ATOM 1795 O O . ARG A 1 247 ? -12.853 4.114 -3.185 1.00 82.06 247 ARG A O 1
ATOM 1802 N N . PHE A 1 248 ? -13.192 5.891 -1.861 1.00 83.81 248 PHE A N 1
ATOM 1803 C CA . PHE A 1 248 ? -13.926 6.658 -2.846 1.00 83.81 248 PHE A CA 1
ATOM 1804 C C . PHE A 1 248 ? -13.007 7.588 -3.631 1.00 83.81 248 PHE A C 1
ATOM 1806 O O . PHE A 1 248 ? -12.449 8.525 -3.068 1.00 83.81 248 PHE A O 1
ATOM 1813 N N . TYR A 1 249 ? -12.888 7.387 -4.946 1.00 73.12 249 TYR A N 1
ATOM 1814 C CA . TYR A 1 249 ? -11.979 8.199 -5.769 1.00 73.12 249 TYR A CA 1
ATOM 1815 C C . TYR A 1 249 ? -12.615 9.492 -6.313 1.00 73.12 249 TYR A C 1
ATOM 1817 O O . TYR A 1 249 ? -11.904 10.398 -6.740 1.00 73.12 249 TYR A O 1
ATOM 1825 N N . ASN A 1 250 ? -13.949 9.616 -6.309 1.00 75.88 250 ASN A N 1
ATOM 1826 C CA . ASN A 1 250 ? -14.647 10.830 -6.764 1.00 75.88 250 ASN A CA 1
ATOM 1827 C C . ASN A 1 250 ? -15.865 11.230 -5.902 1.00 75.88 250 ASN A C 1
ATOM 1829 O O . ASN A 1 250 ? -16.622 12.127 -6.282 1.00 75.88 250 ASN A O 1
ATOM 1833 N N . ILE A 1 251 ? -16.047 10.606 -4.732 1.00 85.50 251 ILE A N 1
ATOM 1834 C CA . ILE A 1 251 ? -17.094 10.962 -3.763 1.00 85.50 251 ILE A CA 1
ATOM 1835 C C . ILE A 1 251 ? -16.436 11.732 -2.628 1.00 85.50 251 ILE A C 1
ATOM 1837 O O . ILE A 1 251 ? -15.608 11.189 -1.905 1.00 85.50 251 ILE A O 1
ATOM 1841 N N . GLN A 1 252 ? -16.785 13.012 -2.509 1.00 84.00 252 GLN A N 1
ATOM 1842 C CA . GLN A 1 252 ? -16.049 13.948 -1.662 1.00 84.00 252 GLN A CA 1
ATOM 1843 C C . GLN A 1 252 ? -16.188 13.650 -0.176 1.00 84.00 252 GLN A C 1
ATOM 1845 O O . GLN A 1 252 ? -15.196 13.739 0.512 1.00 84.00 252 GLN A O 1
ATOM 1850 N N . ASN A 1 253 ? -17.377 13.299 0.314 1.00 86.56 253 ASN A N 1
ATOM 1851 C CA . ASN A 1 253 ? -17.620 13.019 1.729 1.00 86.56 253 ASN A CA 1
ATOM 1852 C C . ASN A 1 253 ? -18.916 12.208 1.908 1.00 86.56 253 ASN A C 1
ATOM 1854 O O . ASN A 1 253 ? -19.594 11.868 0.935 1.00 86.56 253 ASN A O 1
ATOM 1858 N N . SER A 1 254 ? -19.276 11.914 3.161 1.00 88.50 254 SER A N 1
ATOM 1859 C CA . SER A 1 254 ? -20.479 11.149 3.513 1.00 88.50 254 SER A CA 1
ATOM 1860 C C . SER A 1 254 ? -21.805 11.911 3.343 1.00 88.50 254 SER A C 1
ATOM 1862 O O . SER A 1 254 ? -22.872 11.336 3.583 1.00 88.50 254 SER A O 1
ATOM 1864 N N . ASP A 1 255 ? -21.785 13.193 2.965 1.00 86.50 255 ASP A N 1
ATOM 1865 C CA . ASP A 1 255 ? -23.001 13.998 2.868 1.00 86.50 255 ASP A CA 1
ATOM 1866 C C . ASP A 1 255 ? -23.901 13.490 1.737 1.00 86.50 255 ASP A C 1
ATOM 1868 O O . ASP A 1 255 ? -23.521 13.393 0.572 1.00 86.50 255 ASP A O 1
ATOM 1872 N N . GLY A 1 256 ? -25.151 13.179 2.081 1.00 79.12 256 GLY A N 1
ATOM 1873 C CA . GLY A 1 256 ? -26.130 12.682 1.114 1.00 79.12 256 GLY A CA 1
ATOM 1874 C C . GLY A 1 256 ? -26.011 11.190 0.780 1.00 79.12 256 GLY A C 1
ATOM 1875 O O . GLY A 1 256 ? -26.791 10.718 -0.047 1.00 79.12 256 GLY A O 1
ATOM 1876 N N . LEU A 1 257 ? -25.119 10.440 1.441 1.00 89.12 257 LEU A N 1
ATOM 1877 C CA . LEU A 1 257 ? -25.066 8.978 1.354 1.00 89.12 257 LEU A CA 1
ATOM 1878 C C . LEU A 1 257 ? -26.042 8.356 2.355 1.00 89.12 257 LEU A C 1
ATOM 1880 O O . LEU A 1 257 ? -25.872 8.471 3.573 1.00 89.12 257 LEU A O 1
ATOM 1884 N N . ALA A 1 258 ? -27.062 7.667 1.847 1.00 91.81 258 ALA A N 1
ATOM 1885 C CA . ALA A 1 258 ? -28.055 7.009 2.688 1.00 91.81 258 ALA A CA 1
ATOM 1886 C C . ALA A 1 258 ? -27.622 5.580 3.042 1.00 91.81 258 ALA A C 1
ATOM 1888 O O . ALA A 1 258 ? -27.303 4.787 2.159 1.00 91.81 258 ALA A O 1
ATOM 1889 N N . LEU A 1 259 ? -27.686 5.246 4.332 1.00 95.62 259 LEU A N 1
ATOM 1890 C CA . LEU A 1 259 ? -27.456 3.899 4.854 1.00 95.62 259 LEU A CA 1
ATOM 1891 C C . LEU A 1 259 ? -28.797 3.186 5.042 1.00 95.62 259 LEU A C 1
ATOM 1893 O O . LEU A 1 259 ? -29.621 3.616 5.852 1.00 95.62 259 LEU A O 1
ATOM 1897 N N . THR A 1 260 ? -29.026 2.101 4.302 1.00 95.56 260 THR A N 1
ATOM 1898 C CA . THR A 1 260 ? -30.285 1.345 4.342 1.00 95.56 260 THR A CA 1
ATOM 1899 C C . THR A 1 260 ? -30.031 -0.131 4.610 1.00 95.56 260 THR A C 1
ATOM 1901 O O . THR A 1 260 ? -29.327 -0.794 3.860 1.00 95.56 260 THR A O 1
ATOM 1904 N N . GLN A 1 261 ? -30.648 -0.675 5.657 1.00 96.12 261 GLN A N 1
ATOM 1905 C CA . GLN A 1 261 ? -30.635 -2.116 5.897 1.00 96.12 261 GLN A CA 1
ATOM 1906 C C . GLN A 1 261 ? -31.595 -2.834 4.938 1.00 96.12 261 GLN A C 1
ATOM 1908 O O . GLN A 1 261 ? -32.785 -2.511 4.898 1.00 96.12 261 GLN A O 1
ATOM 1913 N N . SER A 1 262 ? -31.098 -3.854 4.236 1.00 96.19 262 SER A N 1
ATOM 1914 C CA . SER A 1 262 ? -31.881 -4.746 3.377 1.00 96.19 262 SER A CA 1
ATOM 1915 C C . SER A 1 262 ? -31.629 -6.200 3.779 1.00 96.19 262 SER A C 1
ATOM 1917 O O . SER A 1 262 ? -30.621 -6.799 3.422 1.00 96.19 262 SER A O 1
ATOM 1919 N N . GLY A 1 263 ? -32.528 -6.781 4.578 1.00 95.75 263 GLY A N 1
ATOM 1920 C CA . GLY A 1 263 ? -32.313 -8.122 5.130 1.00 95.75 263 GLY A CA 1
ATOM 1921 C C . GLY A 1 263 ? -31.080 -8.178 6.045 1.00 95.75 263 GLY A C 1
ATOM 1922 O O . GLY A 1 263 ? -31.026 -7.466 7.052 1.00 95.75 263 GLY A O 1
ATOM 1923 N N . SER A 1 264 ? -30.121 -9.045 5.708 1.00 94.81 264 SER A N 1
ATOM 1924 C CA . SER A 1 264 ? -28.816 -9.174 6.375 1.00 94.81 264 SER A CA 1
ATOM 1925 C C . SER A 1 264 ? -27.771 -8.167 5.896 1.00 94.81 264 SER A C 1
ATOM 1927 O O . SER A 1 264 ? -26.713 -8.068 6.517 1.00 94.81 264 SER A O 1
ATOM 1929 N N . ASP A 1 265 ? -28.067 -7.420 4.836 1.00 95.81 265 ASP A N 1
ATOM 1930 C CA . ASP A 1 265 ? -27.095 -6.624 4.095 1.00 95.81 265 ASP A CA 1
ATOM 1931 C C . ASP A 1 265 ? -27.269 -5.134 4.409 1.00 95.81 265 ASP A C 1
ATOM 1933 O O . ASP A 1 265 ? -28.363 -4.674 4.768 1.00 95.81 265 ASP A O 1
ATOM 1937 N N . LEU A 1 266 ? -26.188 -4.370 4.265 1.00 95.62 266 LEU A N 1
ATOM 1938 C CA . LEU A 1 266 ? -26.201 -2.912 4.357 1.00 95.62 266 LEU A CA 1
ATOM 1939 C C . LEU A 1 266 ? -26.028 -2.316 2.958 1.00 95.62 266 LEU A C 1
ATOM 1941 O O . LEU A 1 266 ? -25.072 -2.628 2.265 1.00 95.62 266 LEU A O 1
ATOM 1945 N N . VAL A 1 267 ? -26.936 -1.430 2.558 1.00 96.31 267 VAL A N 1
ATOM 1946 C CA . VAL A 1 267 ? -26.899 -0.738 1.267 1.00 96.31 267 VAL A CA 1
ATOM 1947 C C . VAL A 1 267 ? -26.514 0.723 1.480 1.00 96.31 267 VAL A C 1
ATOM 1949 O O . VAL A 1 267 ? -27.220 1.462 2.174 1.00 96.31 267 VAL A O 1
ATOM 1952 N N . LEU A 1 268 ? -25.420 1.144 0.852 1.00 95.31 268 LEU A N 1
ATOM 1953 C CA . LEU A 1 268 ? -25.003 2.536 0.706 1.00 95.31 268 LEU A CA 1
ATOM 1954 C C . LEU A 1 268 ? -25.591 3.050 -0.608 1.00 95.31 268 LEU A C 1
ATOM 1956 O O . LEU A 1 268 ? -25.243 2.555 -1.674 1.00 95.31 268 LEU A O 1
ATOM 1960 N N . SER A 1 269 ? -26.517 4.006 -0.545 1.00 91.75 269 SER A N 1
ATOM 1961 C CA . SER A 1 269 ? -27.152 4.588 -1.736 1.00 91.75 269 SER A CA 1
ATOM 1962 C C . SER A 1 269 ? -26.614 5.983 -2.033 1.00 91.75 269 SER A C 1
ATOM 1964 O O . SER A 1 269 ? -26.571 6.835 -1.140 1.00 91.75 269 SER A O 1
ATOM 1966 N N . PHE A 1 270 ? -26.291 6.230 -3.303 1.00 84.38 270 PHE A N 1
ATOM 1967 C CA . PHE A 1 270 ? -25.754 7.497 -3.796 1.00 84.38 270 PHE A CA 1
ATOM 1968 C C . PHE A 1 270 ? -26.756 8.209 -4.713 1.00 84.38 270 PHE A C 1
ATOM 1970 O O . PHE A 1 270 ? -27.701 7.619 -5.248 1.00 84.38 270 PHE A O 1
ATOM 1977 N N . SER A 1 271 ? -26.544 9.507 -4.942 1.00 72.88 271 SER A N 1
ATOM 1978 C CA . SER A 1 271 ? -27.318 10.239 -5.949 1.00 72.88 271 SER A CA 1
ATOM 1979 C C . SER A 1 271 ? -27.116 9.626 -7.348 1.00 72.88 271 SER A C 1
ATOM 1981 O O . SER A 1 271 ? -26.019 9.188 -7.690 1.00 72.88 271 SER A O 1
ATOM 1983 N N . GLY A 1 272 ? -28.182 9.561 -8.154 1.00 72.81 272 GLY A N 1
ATOM 1984 C CA . GLY A 1 272 ? -28.121 9.006 -9.515 1.00 72.81 272 GLY A CA 1
ATOM 1985 C C . GLY A 1 272 ? -28.426 7.508 -9.652 1.00 72.81 272 GLY A C 1
ATOM 1986 O O . GLY A 1 272 ? -28.447 7.025 -10.776 1.00 72.81 272 GLY A O 1
ATOM 1987 N N . GLY A 1 273 ? -28.740 6.795 -8.560 1.00 80.38 273 GLY A N 1
ATOM 1988 C CA . GLY A 1 273 ? -29.165 5.383 -8.604 1.00 80.38 273 GLY A CA 1
ATOM 1989 C C . GLY A 1 273 ? -28.038 4.356 -8.448 1.00 80.38 273 GLY A C 1
ATOM 1990 O O . GLY A 1 273 ? -28.304 3.159 -8.561 1.00 80.38 273 GLY A O 1
ATOM 1991 N N . ASN A 1 274 ? -26.822 4.827 -8.169 1.00 88.62 274 ASN A N 1
ATOM 1992 C CA . ASN A 1 274 ? -25.668 4.003 -7.822 1.00 88.62 274 ASN A CA 1
ATOM 1993 C C . ASN A 1 274 ? -25.780 3.506 -6.371 1.00 88.62 274 ASN A C 1
ATOM 1995 O O . ASN A 1 274 ? -26.363 4.192 -5.516 1.00 88.62 274 ASN A O 1
ATOM 1999 N N . SER A 1 275 ? -25.212 2.339 -6.079 1.00 94.12 275 SER A N 1
ATOM 2000 C CA . SER A 1 275 ? -25.188 1.784 -4.725 1.00 94.12 275 SER A CA 1
ATOM 2001 C C . SER A 1 275 ? -24.041 0.809 -4.512 1.00 94.12 275 SER A C 1
ATOM 2003 O O . SER A 1 275 ? -23.659 0.118 -5.445 1.00 94.12 275 SER A O 1
ATOM 2005 N N . ILE A 1 276 ? -23.607 0.675 -3.260 1.00 95.75 276 ILE A N 1
ATOM 2006 C CA . ILE A 1 276 ? -22.801 -0.460 -2.801 1.00 95.75 276 ILE A CA 1
ATOM 2007 C C . ILE A 1 276 ? -23.654 -1.273 -1.829 1.00 95.75 276 ILE A C 1
ATOM 2009 O O . ILE A 1 276 ? -24.200 -0.726 -0.867 1.00 95.75 276 ILE A O 1
ATOM 2013 N N . THR A 1 277 ? -23.758 -2.575 -2.058 1.00 96.25 277 THR A N 1
ATOM 2014 C CA . THR A 1 277 ? -24.368 -3.531 -1.134 1.00 96.25 277 THR A CA 1
ATOM 2015 C C . THR A 1 277 ? -23.270 -4.299 -0.412 1.00 96.25 277 THR A C 1
ATOM 2017 O O . THR A 1 277 ? -22.503 -5.017 -1.037 1.00 96.25 277 THR A O 1
ATOM 2020 N N . LEU A 1 278 ? -23.211 -4.168 0.910 1.00 95.00 278 LEU A N 1
ATOM 2021 C CA . LEU A 1 278 ? -22.313 -4.912 1.789 1.00 95.00 278 LEU A CA 1
ATOM 2022 C C . LEU A 1 278 ? -23.040 -6.156 2.298 1.00 95.00 278 LEU A C 1
ATOM 2024 O O . LEU A 1 278 ? -23.955 -6.061 3.130 1.00 95.00 278 LEU A O 1
ATOM 2028 N N . GLN A 1 279 ? -22.663 -7.315 1.765 1.00 94.31 279 GLN A N 1
ATOM 2029 C CA . GLN A 1 279 ? -23.333 -8.573 2.057 1.00 94.31 279 GLN A CA 1
ATOM 2030 C C . GLN A 1 279 ? -23.138 -8.975 3.522 1.00 94.31 279 GLN A C 1
ATOM 2032 O O . GLN A 1 279 ? -22.057 -8.865 4.085 1.00 94.31 279 GLN A O 1
ATOM 2037 N N . ASN A 1 280 ? -24.190 -9.489 4.158 1.00 91.81 280 ASN A N 1
ATOM 2038 C CA . ASN A 1 280 ? -24.140 -10.072 5.499 1.00 91.81 280 ASN A CA 1
ATOM 2039 C C . ASN A 1 280 ? -23.623 -9.146 6.623 1.00 91.81 280 ASN A C 1
ATOM 2041 O O . ASN A 1 280 ? -23.284 -9.643 7.705 1.00 91.81 280 ASN A O 1
ATOM 2045 N N . TRP A 1 281 ? -23.639 -7.825 6.419 1.00 91.12 281 TRP A N 1
ATOM 2046 C CA . TRP A 1 281 ? -23.229 -6.797 7.386 1.00 91.12 281 TRP A CA 1
ATOM 2047 C C . TRP A 1 281 ? -23.838 -6.974 8.791 1.00 91.12 281 TRP A C 1
ATOM 2049 O O . TRP A 1 281 ? -23.191 -6.757 9.825 1.00 91.12 281 TRP A O 1
ATOM 2059 N N . TYR A 1 282 ? -25.116 -7.362 8.851 1.00 91.62 282 TYR A N 1
ATOM 2060 C CA . TYR A 1 282 ? -25.854 -7.550 10.105 1.00 91.62 282 TYR A CA 1
ATOM 2061 C C . TYR A 1 282 ? -25.780 -8.981 10.652 1.00 91.62 282 TYR A C 1
ATOM 2063 O O . TYR A 1 282 ? -26.249 -9.221 11.766 1.00 91.62 282 TYR A O 1
ATOM 2071 N N . SER A 1 283 ? -25.197 -9.920 9.904 1.00 89.75 283 SER A N 1
ATOM 2072 C CA . SER A 1 283 ? -25.079 -11.329 10.298 1.00 89.75 283 SER A CA 1
ATOM 2073 C C . SER A 1 283 ? -23.893 -11.569 11.236 1.00 89.75 283 SER A C 1
ATOM 2075 O O . SER A 1 283 ? -24.010 -12.344 12.184 1.00 89.75 283 SER A O 1
ATOM 2077 N N . SER A 1 284 ? -22.763 -10.898 11.001 1.00 83.06 284 SER A N 1
ATOM 2078 C CA . SER A 1 284 ? -21.551 -10.995 11.822 1.00 83.06 284 SER A CA 1
ATOM 2079 C C . SER A 1 284 ? -20.761 -9.694 11.748 1.00 83.06 284 SER A C 1
ATOM 2081 O O . SER A 1 284 ? -20.730 -9.052 10.705 1.00 83.06 284 SER A O 1
ATOM 2083 N N . ALA A 1 285 ? -20.087 -9.320 12.840 1.00 78.12 285 ALA A N 1
ATOM 2084 C CA . ALA A 1 285 ? -19.130 -8.212 12.808 1.00 78.12 285 ALA A CA 1
ATOM 2085 C C . ALA A 1 285 ? -17.956 -8.487 11.854 1.00 78.12 285 ALA A C 1
ATOM 2087 O O . ALA A 1 285 ? -17.389 -7.546 11.325 1.00 78.12 285 ALA A O 1
ATOM 2088 N N . ALA A 1 286 ? -17.661 -9.763 11.602 1.00 75.06 286 ALA A N 1
ATOM 2089 C CA . ALA A 1 286 ? -16.572 -10.200 10.741 1.00 75.06 286 ALA A CA 1
ATOM 2090 C C . ALA A 1 286 ? -16.842 -10.039 9.231 1.00 75.06 286 ALA A C 1
ATOM 2092 O O . ALA A 1 286 ? -15.932 -10.276 8.456 1.00 75.06 286 ALA A O 1
ATOM 2093 N N . ASN A 1 287 ? -18.069 -9.679 8.830 1.00 81.31 287 ASN A N 1
ATOM 2094 C CA . ASN A 1 287 ? -18.444 -9.413 7.430 1.00 81.31 287 ASN A CA 1
ATOM 2095 C C . ASN A 1 287 ? -18.570 -7.904 7.154 1.00 81.31 287 ASN A C 1
ATOM 2097 O O . ASN A 1 287 ? -19.256 -7.481 6.224 1.00 81.31 287 ASN A O 1
ATOM 2101 N N . ARG A 1 288 ? -18.095 -7.070 8.082 1.00 84.94 288 ARG A N 1
ATOM 2102 C CA . ARG A 1 288 ? -18.245 -5.623 7.984 1.00 84.94 288 ARG A CA 1
ATOM 2103 C C . ARG A 1 288 ? -16.959 -5.043 7.445 1.00 84.94 288 ARG A C 1
ATOM 2105 O O . ARG A 1 288 ? -15.923 -5.252 8.053 1.00 84.94 288 ARG A O 1
ATOM 2112 N N . VAL A 1 289 ? -17.086 -4.209 6.422 1.00 85.19 289 VAL A N 1
ATOM 2113 C CA . VAL A 1 289 ? -16.043 -3.250 6.055 1.00 85.19 289 VAL A CA 1
ATOM 2114 C C . VAL A 1 289 ? -15.807 -2.298 7.230 1.00 85.19 289 VAL A C 1
ATOM 2116 O O . VAL A 1 289 ? -16.759 -1.755 7.808 1.00 85.19 289 VAL A O 1
ATOM 2119 N N . ASN A 1 290 ? -14.542 -2.091 7.584 1.00 81.00 290 ASN A N 1
ATOM 2120 C CA . ASN A 1 290 ? -14.143 -1.325 8.760 1.00 81.00 290 ASN A CA 1
ATOM 2121 C C . ASN A 1 290 ? -14.056 0.173 8.473 1.00 81.00 290 ASN A C 1
ATOM 2123 O O . ASN A 1 290 ? -14.458 0.976 9.320 1.00 81.00 290 ASN A O 1
ATOM 2127 N N . ARG A 1 291 ? -13.533 0.548 7.299 1.00 80.94 291 ARG A N 1
ATOM 2128 C CA . ARG A 1 291 ? -13.197 1.941 6.973 1.00 80.94 291 ARG A CA 1
ATOM 2129 C C . ARG A 1 291 ? -13.758 2.379 5.627 1.00 80.94 291 ARG A C 1
ATOM 2131 O O . ARG A 1 291 ? -13.865 1.601 4.684 1.00 80.94 291 ARG A O 1
ATOM 2138 N N . PHE A 1 292 ? -14.089 3.659 5.553 1.00 87.94 292 PHE A N 1
ATOM 2139 C CA . PHE A 1 292 ? -14.586 4.330 4.362 1.00 87.94 292 PHE A CA 1
ATOM 2140 C C . PHE A 1 292 ? -13.784 5.616 4.181 1.00 87.94 292 PHE A C 1
ATOM 2142 O O . PHE A 1 292 ? -13.945 6.545 4.971 1.00 87.94 292 PHE A O 1
ATOM 2149 N N . ILE A 1 293 ? -12.916 5.653 3.175 1.00 79.12 293 ILE A N 1
ATOM 2150 C CA . ILE A 1 293 ? -12.033 6.787 2.886 1.00 79.12 293 ILE A CA 1
ATOM 2151 C C . ILE A 1 293 ? -12.647 7.588 1.743 1.00 79.12 293 ILE A C 1
ATOM 2153 O O . ILE A 1 293 ? -12.877 7.046 0.661 1.00 79.12 293 ILE A O 1
ATOM 2157 N N . PHE A 1 294 ? -12.937 8.863 1.979 1.00 83.00 294 PHE A N 1
ATOM 2158 C CA . PHE A 1 294 ? -13.530 9.749 0.982 1.00 83.00 294 PHE A CA 1
ATOM 2159 C C . PHE A 1 294 ? -12.477 10.531 0.191 1.00 83.00 294 PHE A C 1
ATOM 2161 O O . PHE A 1 294 ? -11.321 10.642 0.592 1.00 83.00 294 PHE A O 1
ATOM 2168 N N . ALA A 1 295 ? -12.879 11.093 -0.952 1.00 75.81 295 ALA A N 1
ATOM 2169 C CA . ALA A 1 295 ? -11.971 11.822 -1.835 1.00 75.81 295 ALA A CA 1
ATOM 2170 C C . ALA A 1 295 ? -11.459 13.148 -1.235 1.00 75.81 295 ALA A C 1
ATOM 2172 O O . ALA A 1 295 ? -10.487 13.693 -1.752 1.00 75.81 295 ALA A O 1
ATOM 2173 N N . ASP A 1 296 ? -12.094 13.674 -0.179 1.00 75.44 296 ASP A N 1
ATOM 2174 C CA . ASP A 1 296 ? -11.583 14.813 0.598 1.00 75.44 296 ASP A CA 1
ATOM 2175 C C . ASP A 1 296 ? -10.547 14.421 1.666 1.00 75.44 296 ASP A C 1
ATOM 2177 O O . ASP A 1 296 ? -10.081 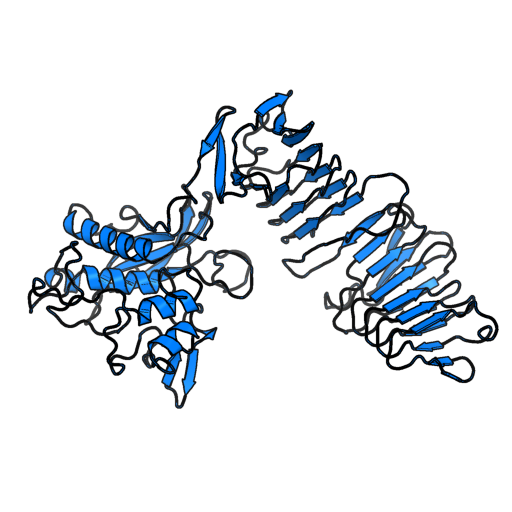15.292 2.394 1.00 75.44 296 ASP A O 1
ATOM 2181 N N . GLY A 1 297 ? -10.199 13.132 1.755 1.00 63.25 297 GLY A N 1
ATOM 2182 C CA . GLY A 1 297 ? -9.306 12.570 2.767 1.00 63.25 297 GLY A CA 1
ATOM 2183 C C . GLY A 1 297 ? -10.030 12.071 4.016 1.00 63.25 297 GLY A C 1
ATOM 2184 O O . GLY A 1 297 ? -9.469 11.292 4.771 1.00 63.25 297 GLY A O 1
ATOM 2185 N N . SER A 1 298 ? -11.300 12.428 4.238 1.00 72.94 298 SER A N 1
ATOM 2186 C CA . SER A 1 298 ? -11.975 12.051 5.480 1.00 72.94 298 SER A CA 1
ATOM 2187 C C . SER A 1 298 ? -12.198 10.540 5.603 1.00 72.94 298 SER A C 1
ATOM 2189 O O . SER A 1 298 ? -12.738 9.887 4.705 1.00 72.94 298 SER A O 1
ATOM 2191 N N . VAL A 1 299 ? -11.858 9.995 6.774 1.00 74.06 299 VAL A N 1
ATOM 2192 C CA . VAL A 1 299 ? -12.052 8.581 7.115 1.00 74.06 299 VAL A CA 1
ATOM 2193 C C . VAL A 1 299 ? -13.288 8.409 7.994 1.00 74.06 299 VAL A C 1
ATOM 2195 O O . VAL A 1 299 ? -13.471 9.072 9.021 1.00 74.06 299 VAL A O 1
ATOM 2198 N N . LYS A 1 300 ? -14.194 7.514 7.592 1.00 84.31 300 LYS A N 1
ATOM 2199 C CA . LYS A 1 300 ? -15.416 7.188 8.336 1.00 84.31 300 LYS A CA 1
ATOM 2200 C C . LYS A 1 300 ? -15.502 5.701 8.672 1.00 84.31 300 LYS A C 1
ATOM 2202 O O . LYS A 1 300 ? -14.994 4.847 7.957 1.00 84.31 300 LYS A O 1
ATOM 2207 N N . GLN A 1 301 ? -16.265 5.405 9.718 1.00 86.00 301 GLN A N 1
ATOM 2208 C CA . GLN A 1 301 ? -16.852 4.097 10.014 1.00 86.00 301 GLN A CA 1
ATOM 2209 C C . GLN A 1 301 ? -18.373 4.208 10.071 1.00 86.00 301 GLN A C 1
ATOM 2211 O O . GLN A 1 301 ? -18.945 5.299 10.177 1.00 86.00 301 GLN A O 1
ATOM 2216 N N . ILE A 1 302 ? -19.034 3.052 10.090 1.00 87.56 302 ILE A N 1
ATOM 2217 C CA . ILE A 1 302 ? -20.471 2.952 10.321 1.00 87.56 302 ILE A CA 1
ATOM 2218 C C . ILE A 1 302 ? -20.721 2.320 11.689 1.00 87.56 302 ILE A C 1
ATOM 2220 O O . ILE A 1 302 ? -20.509 1.127 11.901 1.00 87.56 302 ILE A O 1
ATOM 2224 N N . VAL A 1 303 ? -21.258 3.118 12.612 1.00 82.81 303 VAL A N 1
ATOM 2225 C CA . VAL A 1 303 ? -21.667 2.670 13.949 1.00 82.81 303 VAL A CA 1
ATOM 2226 C C . VAL A 1 303 ? -23.160 2.916 14.099 1.00 82.81 303 VAL A C 1
ATOM 2228 O O . VAL A 1 303 ? -23.641 4.022 13.871 1.00 82.81 303 VAL A O 1
ATOM 2231 N N . ASN A 1 304 ? -23.918 1.881 14.475 1.00 85.62 304 ASN A N 1
ATOM 2232 C CA . ASN A 1 304 ? -25.378 1.960 14.629 1.00 85.62 304 ASN A CA 1
ATOM 2233 C C . ASN A 1 304 ? -26.090 2.576 13.401 1.00 85.62 304 ASN A C 1
ATOM 2235 O O . ASN A 1 304 ? -26.973 3.421 13.549 1.00 85.62 304 ASN A O 1
ATOM 2239 N N . ASN A 1 305 ? -25.698 2.159 12.189 1.00 87.50 305 ASN A N 1
ATOM 2240 C CA . ASN A 1 305 ? -26.218 2.670 10.908 1.00 87.50 305 ASN A CA 1
ATOM 2241 C C . ASN A 1 305 ? -26.055 4.183 10.723 1.00 87.50 305 ASN A C 1
ATOM 2243 O O . ASN A 1 305 ? -26.893 4.829 10.098 1.00 87.50 305 ASN A O 1
ATOM 2247 N N . SER A 1 306 ? -25.005 4.762 11.294 1.00 88.88 306 SER A N 1
ATOM 2248 C CA . SER A 1 306 ? -24.685 6.176 11.142 1.00 88.88 306 SER A CA 1
ATOM 2249 C C . SER A 1 306 ? -23.199 6.333 10.860 1.00 88.88 306 SER A C 1
ATOM 2251 O O . SER A 1 306 ? -22.374 5.641 11.459 1.00 88.88 306 SER A O 1
ATOM 2253 N N . TRP A 1 307 ? -22.875 7.257 9.959 1.00 88.94 307 TRP A N 1
ATOM 2254 C CA . TRP A 1 307 ? -21.502 7.657 9.683 1.00 88.94 307 TRP A CA 1
ATOM 2255 C C . TRP A 1 307 ? -20.886 8.284 10.932 1.00 88.94 307 TRP A C 1
ATOM 2257 O O . TRP A 1 307 ? -21.491 9.160 11.554 1.00 88.94 307 TRP A O 1
ATOM 2267 N N . GLN A 1 308 ? -19.702 7.823 11.311 1.00 82.69 308 GLN A N 1
ATOM 2268 C CA . GLN A 1 308 ? -18.876 8.407 12.362 1.00 82.69 308 GLN A CA 1
ATOM 2269 C C . GLN A 1 308 ? -17.485 8.638 11.788 1.00 82.69 308 GLN A C 1
ATOM 2271 O O . GLN A 1 308 ? -16.967 7.773 11.090 1.00 82.69 308 GLN A O 1
ATOM 2276 N N . THR A 1 309 ? -16.885 9.785 12.081 1.00 76.38 309 THR A N 1
ATOM 2277 C CA . THR A 1 309 ? -15.471 10.026 11.779 1.00 76.38 309 THR A CA 1
ATOM 2278 C C . THR A 1 309 ? -14.624 9.116 12.668 1.00 76.38 309 THR A C 1
ATOM 2280 O O . THR A 1 309 ? -14.839 9.082 13.881 1.00 76.38 309 THR A O 1
ATOM 2283 N N . ILE A 1 310 ? -13.745 8.326 12.056 1.00 61.97 310 ILE A N 1
ATOM 2284 C CA . ILE A 1 310 ? -12.574 7.738 12.733 1.00 61.97 310 ILE A CA 1
ATOM 2285 C C . ILE A 1 310 ? -11.440 8.749 12.560 1.00 61.97 310 ILE A C 1
ATOM 2287 O O . ILE A 1 310 ? -11.602 9.571 11.669 1.00 61.97 310 ILE A O 1
ATOM 2291 N N . GLY A 1 311 ? -10.406 8.701 13.410 1.00 54.16 311 GLY A N 1
ATOM 2292 C CA . GLY A 1 311 ? -9.065 9.289 13.222 1.00 54.16 311 GLY A CA 1
ATOM 2293 C C . GLY A 1 311 ? -8.940 10.360 12.141 1.00 54.16 311 GLY A C 1
ATOM 2294 O O . GLY A 1 311 ? -9.212 10.152 10.962 1.00 54.16 311 GLY A O 1
ATOM 2295 N N . ASP A 1 312 ? -8.632 11.553 12.593 1.00 47.09 312 ASP A N 1
ATOM 2296 C CA . ASP A 1 312 ? -8.740 12.760 11.816 1.00 47.09 312 ASP A CA 1
ATOM 2297 C C . ASP A 1 312 ? -7.571 12.859 10.806 1.00 47.09 312 ASP A C 1
ATOM 2299 O O . ASP A 1 312 ? -6.591 13.541 11.052 1.00 47.09 312 ASP A O 1
ATOM 2303 N N . ASP A 1 313 ? -7.724 12.270 9.612 1.00 51.88 313 ASP A N 1
ATOM 2304 C CA . ASP A 1 313 ? -6.880 12.591 8.433 1.00 51.88 313 ASP A CA 1
ATOM 2305 C C . ASP A 1 313 ? -7.180 14.026 7.899 1.00 51.88 313 ASP A C 1
ATOM 2307 O O . ASP A 1 313 ? -7.021 14.356 6.722 1.00 51.88 313 ASP A O 1
ATOM 2311 N N . SER A 1 314 ? -7.761 14.900 8.730 1.00 47.59 314 SER A N 1
ATOM 2312 C CA . SER A 1 314 ? -8.115 16.288 8.415 1.00 47.59 314 SER A CA 1
ATOM 2313 C C . SER A 1 314 ? -7.348 17.302 9.277 1.00 47.59 314 SER A C 1
ATOM 2315 O O . SER A 1 314 ? -7.678 18.496 9.252 1.00 47.59 314 SER A O 1
ATOM 2317 N N . GLY A 1 315 ? -6.336 16.840 10.024 1.00 55.81 315 GLY A N 1
ATOM 2318 C CA . GLY A 1 315 ? -5.889 17.473 11.263 1.00 55.81 315 GLY A CA 1
ATOM 2319 C C . GLY A 1 315 ? -4.390 17.483 11.523 1.00 55.81 315 GLY A C 1
ATOM 2320 O O . GLY A 1 315 ? -4.000 17.814 12.633 1.00 55.81 315 GLY A O 1
ATOM 2321 N N . GLY A 1 316 ? -3.534 17.248 10.530 1.00 68.62 316 GLY A N 1
ATOM 2322 C CA . GLY A 1 316 ? -2.083 17.411 10.699 1.00 68.62 316 GLY A CA 1
ATOM 2323 C C . GLY A 1 316 ? -1.435 16.260 11.478 1.00 68.62 316 GLY A C 1
ATOM 2324 O O . GLY A 1 316 ? -2.087 15.602 12.279 1.00 68.62 316 GLY A O 1
ATOM 2325 N N . PHE A 1 317 ? -0.143 16.037 11.232 1.00 83.25 317 PHE A N 1
ATOM 2326 C CA . PHE A 1 317 ? 0.595 14.876 11.732 1.00 83.25 317 PHE A CA 1
ATOM 2327 C C . PHE A 1 317 ? 0.494 14.740 13.260 1.00 83.25 317 PHE A C 1
ATOM 2329 O O . PHE A 1 317 ? 0.723 15.733 13.953 1.00 83.25 317 PHE A O 1
ATOM 2336 N N . GLN A 1 318 ? 0.196 13.546 13.786 1.00 85.25 318 GLN A N 1
ATOM 2337 C CA . GLN A 1 318 ? 0.020 13.291 15.227 1.00 85.25 318 GLN A CA 1
ATOM 2338 C C . GLN A 1 318 ? 1.028 12.285 15.806 1.00 85.25 318 GLN A C 1
ATOM 2340 O O . GLN A 1 318 ? 1.144 11.135 15.376 1.00 85.25 318 GLN A O 1
ATOM 2345 N N . ILE A 1 319 ? 1.703 12.671 16.887 1.00 88.75 319 ILE A N 1
ATOM 2346 C CA . ILE A 1 319 ? 2.597 11.798 17.647 1.00 88.75 319 ILE A CA 1
ATOM 2347 C C . ILE A 1 319 ? 1.922 11.391 18.963 1.00 88.75 319 ILE A C 1
ATOM 2349 O O . ILE A 1 319 ? 1.766 12.179 19.893 1.00 88.75 319 ILE A O 1
ATOM 2353 N N . GLU A 1 320 ? 1.584 10.111 19.093 1.00 88.88 320 GLU A N 1
ATOM 2354 C CA . GLU A 1 320 ? 1.076 9.533 20.337 1.00 88.88 320 GLU A CA 1
ATOM 2355 C C . GLU A 1 320 ? 2.211 9.106 21.267 1.00 88.88 320 GLU A C 1
ATOM 2357 O O . GLU A 1 320 ? 3.113 8.386 20.846 1.00 88.88 320 GLU A O 1
ATOM 2362 N N . VAL A 1 321 ? 2.126 9.415 22.565 1.00 89.56 321 VAL A N 1
ATOM 2363 C CA . VAL A 1 321 ? 3.119 8.961 23.556 1.00 89.56 321 VAL A CA 1
ATOM 2364 C C . VAL A 1 321 ? 2.526 7.972 24.565 1.00 89.56 321 VAL A C 1
ATOM 2366 O O . VAL A 1 321 ? 1.548 8.264 25.252 1.00 89.56 321 VAL A O 1
ATOM 2369 N N . ASP A 1 322 ? 3.156 6.802 24.717 1.00 88.88 322 ASP A N 1
ATOM 2370 C CA . ASP A 1 322 ? 2.836 5.815 25.756 1.00 88.88 322 ASP A CA 1
ATOM 2371 C C . ASP A 1 322 ? 3.908 5.802 26.856 1.00 88.88 322 ASP A C 1
ATOM 2373 O O . ASP A 1 322 ? 4.984 5.212 26.720 1.00 88.88 322 ASP A O 1
ATOM 2377 N N . TYR A 1 323 ? 3.574 6.423 27.989 1.00 86.75 323 TYR A N 1
ATOM 2378 C CA . TYR A 1 323 ? 4.366 6.354 29.222 1.00 86.75 323 TYR A CA 1
ATOM 2379 C C . TYR A 1 323 ? 4.038 5.114 30.064 1.00 86.75 323 TYR A C 1
ATOM 2381 O O . TYR A 1 323 ? 4.821 4.699 30.910 1.00 86.75 323 TYR A O 1
ATOM 2389 N N . SER A 1 324 ? 2.863 4.515 29.886 1.00 86.06 324 SER A N 1
ATOM 2390 C CA . SER A 1 324 ? 2.336 3.494 30.797 1.00 86.06 324 SER A CA 1
ATOM 2391 C C . SER A 1 324 ? 3.056 2.153 30.683 1.00 86.06 324 SER A C 1
ATOM 2393 O O . SER A 1 324 ? 3.153 1.408 31.662 1.00 86.06 324 SER A O 1
ATOM 2395 N N . ARG A 1 325 ? 3.568 1.837 29.492 1.00 85.88 325 ARG A N 1
ATOM 2396 C CA . ARG A 1 325 ? 4.155 0.529 29.202 1.00 85.88 325 ARG A CA 1
ATOM 2397 C C . ARG A 1 325 ? 5.560 0.358 29.777 1.00 85.88 325 ARG A C 1
ATOM 2399 O O . ARG A 1 325 ? 5.871 -0.696 30.343 1.00 85.88 325 ARG A O 1
ATOM 2406 N N . TYR A 1 326 ? 6.403 1.378 29.618 1.00 87.44 326 TYR A N 1
ATOM 2407 C CA . TYR A 1 326 ? 7.832 1.286 29.915 1.00 87.44 326 TYR A CA 1
ATOM 2408 C C . TYR A 1 326 ? 8.334 2.268 30.972 1.00 87.44 326 TYR A C 1
ATOM 2410 O O . TYR A 1 326 ? 9.467 2.116 31.408 1.00 87.44 326 TYR A O 1
ATOM 2418 N N . ASP A 1 327 ? 7.528 3.176 31.517 1.00 83.69 327 ASP A N 1
ATOM 2419 C CA . ASP A 1 327 ? 7.964 4.020 32.640 1.00 83.69 327 ASP A CA 1
ATOM 2420 C C . ASP A 1 327 ? 7.942 3.284 34.000 1.00 83.69 327 ASP A C 1
ATOM 2422 O O . ASP A 1 327 ? 7.411 3.751 35.006 1.00 83.69 327 ASP A O 1
ATOM 2426 N N . GLN A 1 328 ? 8.497 2.073 34.044 1.00 71.94 328 GLN A N 1
ATOM 2427 C CA . GLN A 1 328 ? 8.462 1.198 35.221 1.00 71.94 328 GLN A CA 1
ATOM 2428 C C . GLN A 1 328 ? 9.309 1.740 36.380 1.00 71.94 328 GLN A C 1
ATOM 2430 O O . GLN A 1 328 ? 8.989 1.487 37.543 1.00 71.94 328 GLN A O 1
ATOM 2435 N N . ASP A 1 329 ? 10.347 2.517 36.063 1.00 72.56 329 ASP A N 1
ATOM 2436 C CA . ASP A 1 329 ? 11.213 3.180 37.041 1.00 72.56 329 ASP A CA 1
ATOM 2437 C C . ASP A 1 329 ? 10.625 4.514 37.548 1.00 72.56 329 ASP A C 1
ATOM 2439 O O . ASP A 1 329 ? 11.183 5.130 38.459 1.00 72.56 329 ASP A O 1
ATOM 2443 N N . GLY A 1 330 ? 9.482 4.948 36.999 1.00 83.06 330 GLY A N 1
ATOM 2444 C CA . GLY A 1 330 ? 8.778 6.167 37.397 1.00 83.06 330 GLY A CA 1
ATOM 2445 C C . GLY A 1 330 ? 9.548 7.448 37.082 1.00 83.06 330 GLY A C 1
ATOM 2446 O O . GLY A 1 330 ? 9.475 8.419 37.838 1.00 83.06 330 GLY A O 1
ATOM 2447 N N . PHE A 1 331 ? 10.317 7.454 35.992 1.00 87.25 331 PHE A N 1
ATOM 2448 C CA . PHE A 1 331 ? 11.010 8.650 35.536 1.00 87.25 331 PHE A CA 1
ATOM 2449 C C . PHE A 1 331 ? 10.007 9.712 35.075 1.00 87.25 331 PHE A C 1
ATOM 2451 O O . PHE A 1 331 ? 10.197 10.889 35.370 1.00 87.25 331 PHE A O 1
ATOM 2458 N N . PHE A 1 332 ? 8.920 9.327 34.411 1.00 88.56 332 PHE A N 1
ATOM 2459 C CA . PHE A 1 332 ? 7.861 10.251 33.996 1.00 88.56 332 PHE A CA 1
ATOM 2460 C C . PHE A 1 332 ? 6.699 10.301 35.003 1.00 88.56 332 PHE A C 1
ATOM 2462 O O . PHE A 1 332 ? 6.076 11.348 35.197 1.00 88.56 332 PHE A O 1
ATOM 2469 N N . ALA A 1 333 ? 6.418 9.198 35.692 1.00 86.12 333 ALA A N 1
ATOM 2470 C CA . ALA A 1 333 ? 5.309 9.056 36.617 1.00 86.12 333 ALA A CA 1
ATOM 2471 C C . ALA A 1 333 ? 5.457 10.012 37.808 1.00 86.12 333 ALA A C 1
ATOM 2473 O O . ALA A 1 333 ? 6.417 9.962 38.573 1.00 86.12 333 ALA A O 1
ATOM 2474 N N . GLY A 1 334 ? 4.467 10.888 37.991 1.00 81.94 334 GLY A N 1
ATOM 2475 C CA . GLY A 1 334 ? 4.486 11.902 39.050 1.00 81.94 334 GLY A CA 1
ATOM 2476 C C . GLY A 1 334 ? 5.354 13.130 38.748 1.00 81.94 334 GLY A C 1
ATOM 2477 O O . GLY A 1 334 ? 5.454 14.001 39.611 1.00 81.94 334 GLY A O 1
ATOM 2478 N N . HIS A 1 335 ? 5.915 13.222 37.538 1.00 88.81 335 HIS A N 1
ATOM 2479 C CA . HIS A 1 335 ? 6.757 14.318 37.057 1.00 88.81 335 HIS A CA 1
ATOM 2480 C C . HIS A 1 335 ? 6.138 14.994 35.816 1.00 88.81 335 HIS A C 1
ATOM 2482 O O . HIS A 1 335 ? 6.640 14.826 34.698 1.00 88.81 335 HIS A O 1
ATOM 2488 N N . PRO A 1 336 ? 5.032 15.751 35.974 1.00 86.50 336 PRO A N 1
ATOM 2489 C CA . PRO A 1 336 ? 4.326 16.378 34.853 1.00 86.50 336 PRO A CA 1
ATOM 2490 C C . PRO A 1 336 ? 5.201 17.355 34.057 1.00 86.50 336 PRO A C 1
ATOM 2492 O O . PRO A 1 336 ? 4.958 17.560 32.875 1.00 86.50 336 PRO A O 1
ATOM 2495 N N . GLU A 1 337 ? 6.238 17.929 34.668 1.00 88.88 337 GLU A N 1
ATOM 2496 C CA . GLU A 1 337 ? 7.222 18.775 33.994 1.00 88.88 337 GLU A CA 1
ATOM 2497 C C . GLU A 1 337 ? 8.039 18.018 32.937 1.00 88.88 337 GLU A C 1
ATOM 2499 O O . GLU A 1 337 ? 8.378 18.589 31.906 1.00 88.88 337 GLU A O 1
ATOM 2504 N N . ARG A 1 338 ? 8.324 16.727 33.157 1.00 90.75 338 ARG A N 1
ATOM 2505 C CA . ARG A 1 338 ? 9.076 15.888 32.210 1.00 90.75 338 ARG A CA 1
ATOM 2506 C C . ARG A 1 338 ? 8.198 15.465 31.046 1.00 90.75 338 ARG A C 1
ATOM 2508 O O . ARG A 1 338 ? 8.625 15.563 29.902 1.00 90.75 338 ARG A O 1
ATOM 2515 N N . GLN A 1 339 ? 6.968 15.048 31.352 1.00 90.69 339 GLN A N 1
ATOM 2516 C CA . GLN A 1 339 ? 5.956 14.737 30.342 1.00 90.69 339 GLN A CA 1
ATOM 2517 C C . GLN A 1 339 ? 5.681 15.968 29.478 1.00 90.69 339 GLN A C 1
ATOM 2519 O O . GLN A 1 339 ? 5.754 15.877 28.265 1.00 90.69 339 GLN A O 1
ATOM 2524 N N . ALA A 1 340 ? 5.499 17.148 30.081 1.00 88.56 340 ALA A N 1
ATOM 2525 C CA . ALA A 1 340 ? 5.257 18.382 29.336 1.00 88.56 340 ALA A CA 1
ATOM 2526 C C . ALA A 1 340 ? 6.361 18.709 28.316 1.00 88.56 340 ALA A C 1
ATOM 2528 O O . ALA A 1 340 ? 6.046 19.207 27.240 1.00 88.56 340 ALA A O 1
ATOM 2529 N N . VAL A 1 341 ? 7.631 18.426 28.627 1.00 92.12 341 VAL A N 1
ATOM 2530 C CA . VAL A 1 341 ? 8.740 18.617 27.677 1.00 92.12 341 VAL A CA 1
ATOM 2531 C C . VAL A 1 341 ? 8.674 17.617 26.522 1.00 92.12 341 VAL A C 1
ATOM 2533 O O . VAL A 1 341 ? 8.922 18.002 25.383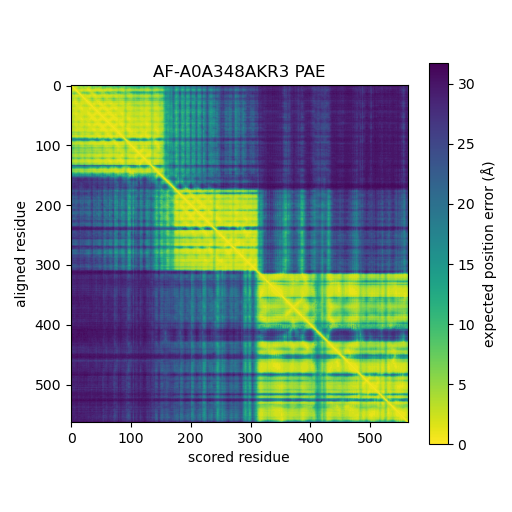 1.00 92.12 341 VAL A O 1
ATOM 2536 N N . VAL A 1 342 ? 8.319 16.357 26.793 1.00 92.81 342 VAL A N 1
ATOM 2537 C CA . VAL A 1 342 ? 8.141 15.344 25.740 1.00 92.81 342 VAL A CA 1
ATOM 2538 C C . VAL A 1 342 ? 6.968 15.704 24.833 1.00 92.81 342 VAL A C 1
ATOM 2540 O O . VAL A 1 342 ? 7.132 15.724 23.617 1.00 92.81 342 VAL A O 1
ATOM 2543 N N . GLU A 1 343 ? 5.825 16.064 25.415 1.00 90.75 343 GLU A N 1
ATOM 2544 C CA . GLU A 1 343 ? 4.648 16.508 24.661 1.00 90.75 343 GLU A CA 1
ATOM 2545 C C . GLU A 1 343 ? 4.949 17.752 23.816 1.00 90.75 343 GLU A C 1
ATOM 2547 O O . GLU A 1 343 ? 4.465 17.870 22.696 1.00 90.75 343 GLU A O 1
ATOM 2552 N N . GLU A 1 344 ? 5.758 18.693 24.316 1.00 91.56 344 GLU A N 1
ATOM 2553 C CA . GLU A 1 344 ? 6.148 19.849 23.506 1.00 91.56 344 GLU A CA 1
ATOM 2554 C C . GLU A 1 344 ? 7.071 19.465 22.350 1.00 91.56 344 GLU A C 1
ATOM 2556 O O . GLU A 1 344 ? 6.900 19.961 21.238 1.00 91.56 344 GLU A O 1
ATOM 2561 N N . ALA A 1 345 ? 8.032 18.569 22.578 1.00 93.12 345 ALA A N 1
ATOM 2562 C CA . ALA A 1 345 ? 8.882 18.073 21.503 1.00 93.12 345 ALA A CA 1
ATOM 2563 C C . ALA A 1 345 ? 8.047 17.413 20.390 1.00 93.12 345 ALA A C 1
ATOM 2565 O O . ALA A 1 345 ? 8.330 17.634 19.212 1.00 93.12 345 ALA A O 1
ATOM 2566 N N . CYS A 1 346 ? 6.994 16.674 20.767 1.00 92.44 346 CYS A N 1
ATOM 2567 C CA . CYS A 1 346 ? 6.013 16.117 19.836 1.00 92.44 346 CYS A CA 1
ATOM 2568 C C . CYS A 1 346 ? 5.313 17.235 19.055 1.00 92.44 346 CYS A C 1
ATOM 2570 O O . CYS A 1 346 ? 5.459 17.287 17.838 1.00 92.44 346 CYS A O 1
ATOM 2572 N N . ARG A 1 347 ? 4.705 18.219 19.738 1.00 90.00 347 ARG A N 1
ATOM 2573 C CA . ARG A 1 347 ? 4.041 19.364 19.079 1.00 90.00 347 ARG A CA 1
ATOM 2574 C C . ARG A 1 347 ? 4.929 20.119 18.102 1.00 90.00 347 ARG A C 1
ATOM 2576 O O . ARG A 1 347 ? 4.458 20.596 17.071 1.00 90.00 347 ARG A O 1
ATOM 2583 N N . ILE A 1 348 ? 6.209 20.282 18.430 1.00 91.38 348 ILE A N 1
ATOM 2584 C CA . ILE A 1 348 ? 7.159 20.943 17.535 1.00 91.38 348 ILE A CA 1
ATOM 2585 C C . ILE A 1 348 ? 7.311 20.128 16.248 1.00 91.38 348 ILE A C 1
ATOM 2587 O O . ILE A 1 348 ? 7.222 20.720 15.177 1.00 91.38 348 ILE A O 1
ATOM 2591 N N . TRP A 1 349 ? 7.489 18.807 16.320 1.00 92.44 349 TRP A N 1
ATOM 2592 C CA . TRP A 1 349 ? 7.566 17.948 15.131 1.00 92.44 349 TRP A CA 1
ATOM 2593 C C . TRP A 1 349 ? 6.250 17.896 14.343 1.00 92.44 349 TRP A C 1
ATOM 2595 O O . TRP A 1 349 ? 6.274 18.092 13.129 1.00 92.44 349 TRP A O 1
ATOM 2605 N N . GLU A 1 350 ? 5.114 17.743 15.023 1.00 90.19 350 GLU A N 1
ATOM 2606 C CA . GLU A 1 350 ? 3.765 17.791 14.431 1.00 90.19 350 GLU A CA 1
ATOM 2607 C C . GLU A 1 350 ? 3.520 19.106 13.676 1.00 90.19 350 GLU A C 1
ATOM 2609 O O . GLU A 1 350 ? 2.954 19.121 12.591 1.00 90.19 350 GLU A O 1
ATOM 2614 N N . SER A 1 351 ? 4.023 20.237 14.189 1.00 88.81 351 SER A N 1
ATOM 2615 C CA . SER A 1 351 ? 3.892 21.535 13.508 1.00 88.81 351 SER A CA 1
ATOM 2616 C C . SER A 1 351 ? 4.724 21.667 12.225 1.00 88.81 351 SER A C 1
ATOM 2618 O O . SER A 1 351 ? 4.534 22.616 11.458 1.00 88.81 351 SER A O 1
ATOM 2620 N N . LEU A 1 352 ? 5.696 20.773 12.020 1.00 90.12 352 LEU A N 1
ATOM 2621 C CA . LEU A 1 352 ? 6.597 20.785 10.870 1.00 90.12 352 LEU A CA 1
ATOM 2622 C C . LEU A 1 352 ? 6.153 19.812 9.784 1.00 90.12 352 LEU A C 1
ATOM 2624 O O . LEU A 1 352 ? 6.381 20.110 8.612 1.00 90.12 352 LEU A O 1
ATOM 2628 N N . ILE A 1 353 ? 5.557 18.685 10.165 1.00 87.12 353 ILE A N 1
ATOM 2629 C CA . ILE A 1 353 ? 5.167 17.601 9.266 1.00 87.12 353 ILE A CA 1
ATOM 2630 C C . ILE A 1 353 ? 3.696 17.780 8.893 1.00 87.12 353 ILE A C 1
ATOM 2632 O O . ILE A 1 353 ? 2.824 17.862 9.753 1.00 87.12 353 ILE A O 1
ATOM 2636 N N . ASN A 1 354 ? 3.420 17.871 7.597 1.00 81.94 354 ASN A N 1
ATOM 2637 C CA . ASN A 1 354 ? 2.054 17.825 7.107 1.00 81.94 354 ASN A CA 1
ATOM 2638 C C . ASN A 1 354 ? 1.548 16.387 7.172 1.00 81.94 354 ASN A C 1
ATOM 2640 O O . ASN A 1 354 ? 2.300 15.451 6.906 1.00 81.94 354 ASN A O 1
ATOM 2644 N N . ASP A 1 355 ? 0.275 16.246 7.520 1.00 71.19 355 ASP A N 1
ATOM 2645 C CA . ASP A 1 355 ? -0.394 14.957 7.450 1.00 71.19 355 ASP A CA 1
ATOM 2646 C C . ASP A 1 355 ? -0.531 14.523 5.991 1.00 71.19 355 ASP A C 1
ATOM 2648 O O . ASP A 1 355 ? -1.075 15.250 5.154 1.00 71.19 355 ASP A O 1
ATOM 2652 N N . GLU A 1 356 ? 0.014 13.352 5.701 1.00 63.66 356 GLU A N 1
ATOM 2653 C CA . GLU A 1 356 ? -0.084 12.677 4.413 1.00 63.66 356 GLU A CA 1
ATOM 2654 C C . GLU A 1 356 ? -0.297 11.174 4.587 1.00 63.66 356 GLU A C 1
ATOM 2656 O O . GLU A 1 356 ? -0.201 10.419 3.615 1.00 63.66 356 GLU A O 1
ATOM 2661 N N . PHE A 1 357 ? -0.536 10.711 5.814 1.00 65.00 357 PHE A N 1
ATOM 2662 C CA . PHE A 1 357 ? -0.292 9.324 6.130 1.00 65.00 357 PHE A CA 1
ATOM 2663 C C . PHE A 1 357 ? -1.505 8.619 6.728 1.00 65.00 357 PHE A C 1
ATOM 2665 O O . PHE A 1 357 ? -2.250 9.167 7.520 1.00 65.00 357 PHE A O 1
ATOM 2672 N N . GLU A 1 358 ? -1.671 7.339 6.385 1.00 61.34 358 GLU A N 1
ATOM 2673 C CA . GLU A 1 358 ? -2.741 6.544 6.985 1.00 61.34 358 GLU A CA 1
ATOM 2674 C C . GLU A 1 358 ? -2.396 6.083 8.401 1.00 61.34 358 GLU A C 1
ATOM 2676 O O . GLU A 1 358 ? -1.282 5.619 8.673 1.00 61.34 358 GLU A O 1
ATOM 2681 N N . ASN A 1 359 ? -3.421 6.060 9.241 1.00 68.75 359 ASN A N 1
ATOM 2682 C CA . ASN A 1 359 ? -3.374 5.536 10.596 1.00 68.75 359 ASN A CA 1
ATOM 2683 C C . ASN A 1 359 ? -2.946 4.055 10.666 1.00 68.75 359 ASN A C 1
ATOM 2685 O O . ASN A 1 359 ? -3.374 3.202 9.872 1.00 68.75 359 ASN A O 1
ATOM 2689 N N . VAL A 1 360 ? -2.106 3.716 11.652 1.00 69.44 360 VAL A N 1
ATOM 2690 C CA . VAL A 1 360 ? -1.661 2.342 11.934 1.00 69.44 360 VAL A CA 1
ATOM 2691 C C . VAL A 1 360 ? -2.779 1.610 12.658 1.00 69.44 360 VAL A C 1
ATOM 2693 O O . VAL A 1 360 ? -3.093 1.871 13.819 1.00 69.44 360 VAL A O 1
ATOM 2696 N N . ARG A 1 361 ? -3.385 0.652 11.966 1.00 62.53 361 ARG A N 1
ATOM 2697 C CA . ARG A 1 361 ? -4.637 0.030 12.402 1.00 62.53 361 ARG A CA 1
ATOM 2698 C C . ARG A 1 361 ? -4.469 -0.796 13.684 1.00 62.53 361 ARG A C 1
ATOM 2700 O O . ARG A 1 361 ? -3.427 -1.407 13.939 1.00 62.53 361 ARG A O 1
ATOM 2707 N N . THR A 1 362 ? -5.546 -0.897 14.462 1.00 57.97 362 THR A N 1
ATOM 2708 C CA . THR A 1 362 ? -5.644 -1.857 15.577 1.00 57.97 362 THR A CA 1
ATOM 2709 C C . THR A 1 362 ? -5.444 -3.302 15.090 1.00 57.97 362 THR A C 1
ATOM 2711 O O . THR A 1 362 ? -5.737 -3.637 13.945 1.00 57.97 362 THR A O 1
ATOM 2714 N N . GLY A 1 363 ? -4.924 -4.178 15.947 1.00 57.69 363 GLY A N 1
ATOM 2715 C CA . GLY A 1 363 ? -4.586 -5.567 15.620 1.00 57.69 363 GLY A CA 1
ATOM 2716 C C . GLY A 1 363 ? -3.224 -5.753 14.944 1.00 57.69 363 GLY A C 1
ATOM 2717 O O . GLY A 1 363 ? -2.736 -6.884 14.894 1.00 57.69 363 GLY A O 1
ATOM 2718 N N . THR A 1 364 ? -2.577 -4.672 14.491 1.00 67.12 364 THR A N 1
ATOM 2719 C CA . THR A 1 364 ? -1.231 -4.724 13.903 1.00 67.12 364 THR A CA 1
ATOM 2720 C C . THR A 1 364 ? -0.219 -5.259 14.915 1.00 67.12 364 THR A C 1
ATOM 2722 O O . THR A 1 364 ? -0.172 -4.827 16.072 1.00 67.12 364 THR A O 1
ATOM 2725 N N . VAL A 1 365 ? 0.604 -6.213 14.472 1.00 66.81 365 VAL A N 1
ATOM 2726 C CA . VAL A 1 365 ? 1.715 -6.759 15.259 1.00 66.81 365 VAL A CA 1
ATOM 2727 C C . VAL A 1 365 ? 2.959 -5.931 14.989 1.00 66.81 365 VAL A C 1
ATOM 2729 O O . VAL A 1 365 ? 3.517 -6.027 13.907 1.00 66.81 365 VAL A O 1
ATOM 2732 N N . ILE A 1 366 ? 3.431 -5.165 15.964 1.00 72.88 366 ILE A N 1
ATOM 2733 C CA . ILE A 1 366 ? 4.609 -4.293 15.837 1.00 72.88 366 ILE A CA 1
ATOM 2734 C C . ILE A 1 366 ? 5.782 -4.817 16.668 1.00 72.88 366 ILE A C 1
ATOM 2736 O O . ILE A 1 366 ? 5.584 -5.456 17.705 1.00 72.88 366 ILE A O 1
ATOM 2740 N N . GLN A 1 367 ? 7.012 -4.543 16.228 1.00 74.38 367 GLN A N 1
ATOM 2741 C CA . GLN A 1 367 ? 8.199 -4.684 17.072 1.00 74.38 367 GLN A CA 1
ATOM 2742 C C . GLN A 1 367 ? 8.590 -3.306 17.604 1.00 74.38 367 GLN A C 1
ATOM 2744 O O . GLN A 1 367 ? 8.640 -2.343 16.847 1.00 74.38 367 GLN A O 1
ATOM 2749 N N . VAL A 1 368 ? 8.905 -3.212 18.892 1.00 77.38 368 VAL A N 1
ATOM 2750 C CA . VAL A 1 368 ? 9.399 -1.983 19.528 1.00 77.38 368 VAL A CA 1
ATOM 2751 C C . VAL A 1 368 ? 10.677 -2.275 20.307 1.00 77.38 368 VAL A C 1
ATOM 2753 O O . VAL A 1 368 ? 10.840 -3.372 20.844 1.00 77.38 368 VAL A O 1
ATOM 2756 N N . VAL A 1 369 ? 11.617 -1.325 20.366 1.00 81.12 369 VAL A N 1
ATOM 2757 C CA . VAL A 1 369 ? 12.756 -1.453 21.281 1.00 81.12 369 VAL A CA 1
ATOM 2758 C C . VAL A 1 369 ? 12.239 -1.069 22.647 1.00 81.12 369 VAL A C 1
ATOM 2760 O O . VAL A 1 369 ? 11.770 0.042 22.860 1.00 81.12 369 VAL A O 1
ATOM 2763 N N . ASN A 1 370 ? 12.333 -1.993 23.587 1.00 85.62 370 ASN A N 1
ATOM 2764 C CA . ASN A 1 370 ? 12.057 -1.718 24.977 1.00 85.62 370 ASN A CA 1
ATOM 2765 C C . ASN A 1 370 ? 13.083 -0.687 25.484 1.00 85.62 370 ASN A C 1
ATOM 2767 O O . ASN A 1 370 ? 14.268 -1.022 25.597 1.00 85.62 370 ASN A O 1
ATOM 2771 N N . PRO A 1 371 ? 12.669 0.546 25.818 1.00 84.81 371 PRO A N 1
ATOM 2772 C CA . PRO A 1 371 ? 13.604 1.611 26.161 1.00 84.81 371 PRO A CA 1
ATOM 2773 C C . PRO A 1 371 ? 14.372 1.329 27.458 1.00 84.81 371 PRO A C 1
ATOM 2775 O O . PRO A 1 371 ? 15.456 1.866 27.656 1.00 84.81 371 PRO A O 1
ATOM 2778 N N . ASN A 1 372 ? 13.890 0.449 28.335 1.00 84.56 372 ASN A N 1
ATOM 2779 C CA . ASN A 1 372 ? 14.578 0.167 29.597 1.00 84.56 372 ASN A CA 1
ATOM 2780 C C . ASN A 1 372 ? 15.699 -0.867 29.441 1.00 84.56 372 ASN A C 1
ATOM 2782 O O . ASN A 1 372 ? 16.650 -0.883 30.219 1.00 84.56 372 ASN A O 1
ATOM 2786 N N . THR A 1 373 ? 15.568 -1.769 28.466 1.00 83.38 373 THR A N 1
ATOM 2787 C CA . THR A 1 373 ? 16.460 -2.933 28.296 1.00 83.38 373 THR A CA 1
ATOM 2788 C C . THR A 1 373 ? 17.222 -2.935 26.977 1.00 83.38 373 THR A C 1
ATOM 2790 O O . THR A 1 373 ? 18.190 -3.682 26.839 1.00 83.38 373 THR A O 1
ATOM 2793 N N . LEU A 1 374 ? 16.802 -2.104 26.020 1.00 75.75 374 LEU A N 1
ATOM 2794 C CA . LEU A 1 374 ? 17.309 -2.035 24.650 1.00 75.75 374 LEU A CA 1
ATOM 2795 C C . LEU A 1 374 ? 17.162 -3.356 23.872 1.00 75.75 374 LEU A C 1
ATOM 2797 O O . LEU A 1 374 ? 17.884 -3.606 22.908 1.00 75.75 374 LEU A O 1
ATOM 2801 N N . THR A 1 375 ? 16.221 -4.211 24.282 1.00 81.88 375 THR A N 1
ATOM 2802 C CA . THR A 1 375 ? 15.834 -5.431 23.559 1.00 81.88 375 THR A CA 1
ATOM 2803 C C . THR A 1 375 ? 14.530 -5.228 22.796 1.00 81.88 375 THR A C 1
ATOM 2805 O O . THR A 1 375 ? 13.757 -4.334 23.117 1.00 81.88 375 THR A O 1
ATOM 2808 N N . THR A 1 376 ? 14.256 -6.067 21.802 1.00 81.38 376 THR A N 1
ATOM 2809 C CA . THR A 1 376 ? 13.021 -5.992 21.011 1.00 81.38 376 THR A CA 1
ATOM 2810 C C . THR A 1 376 ? 11.849 -6.691 21.708 1.00 81.38 376 THR A C 1
ATOM 2812 O O . THR A 1 376 ? 11.972 -7.855 22.092 1.00 81.38 376 THR A O 1
ATOM 2815 N N . ASP A 1 377 ? 10.711 -6.005 21.798 1.00 79.69 377 ASP A N 1
ATOM 2816 C CA . ASP A 1 377 ? 9.419 -6.523 22.250 1.00 79.69 377 ASP A CA 1
ATOM 2817 C C . ASP A 1 377 ? 8.424 -6.577 21.080 1.00 79.69 377 ASP A C 1
ATOM 2819 O O . ASP A 1 377 ? 8.371 -5.662 20.263 1.00 79.69 377 ASP A O 1
ATOM 2823 N N . THR A 1 378 ? 7.571 -7.605 21.046 1.00 81.00 378 THR A N 1
ATOM 2824 C CA . THR A 1 378 ? 6.444 -7.700 20.101 1.00 81.00 378 THR A CA 1
ATOM 2825 C C . THR A 1 378 ? 5.146 -7.243 20.769 1.00 81.00 378 THR A C 1
ATOM 2827 O O . THR A 1 378 ? 4.789 -7.743 21.841 1.00 81.00 378 THR A O 1
ATOM 2830 N N . ILE A 1 379 ? 4.422 -6.318 20.139 1.00 73.12 379 ILE A N 1
ATOM 2831 C CA . ILE A 1 379 ? 3.172 -5.738 20.646 1.00 73.12 379 ILE A CA 1
ATOM 2832 C C . ILE A 1 379 ? 2.045 -5.988 19.648 1.00 73.12 379 ILE A C 1
ATOM 2834 O O . ILE A 1 379 ? 2.243 -5.882 18.445 1.00 73.12 379 ILE A O 1
ATOM 2838 N N . TYR A 1 380 ? 0.860 -6.291 20.172 1.00 72.12 380 TYR A N 1
ATOM 2839 C CA . TYR A 1 380 ? -0.393 -6.237 19.426 1.00 72.12 380 TYR A CA 1
ATOM 2840 C C . TYR A 1 380 ? -1.063 -4.909 19.752 1.00 72.12 380 TYR A C 1
ATOM 2842 O O . TYR A 1 380 ? -1.340 -4.653 20.928 1.00 72.12 380 TYR A O 1
ATOM 2850 N N . LEU A 1 381 ? -1.282 -4.072 18.743 1.00 69.69 381 LEU A N 1
ATOM 2851 C CA . LEU A 1 381 ? -2.009 -2.823 18.927 1.00 69.69 381 LEU A CA 1
ATOM 2852 C C . LEU A 1 381 ? -3.465 -3.124 19.287 1.00 69.69 381 LEU A C 1
ATOM 2854 O O . LEU A 1 381 ? -4.144 -3.869 18.588 1.00 69.69 381 LEU A O 1
ATOM 2858 N N . ASP A 1 382 ? -3.942 -2.576 20.398 1.00 67.19 382 ASP A N 1
ATOM 2859 C CA . ASP A 1 382 ? -5.344 -2.642 20.820 1.00 67.19 382 ASP A CA 1
ATOM 2860 C C . ASP A 1 382 ? -6.134 -1.396 20.393 1.00 67.19 382 ASP A C 1
ATOM 2862 O O . ASP A 1 382 ? -7.367 -1.410 20.379 1.00 67.19 382 ASP A O 1
ATOM 2866 N N . GLN A 1 383 ? -5.425 -0.347 19.985 1.00 67.25 383 GLN A N 1
ATOM 2867 C CA . GLN A 1 383 ? -5.945 0.905 19.453 1.00 67.25 383 GLN A CA 1
ATOM 2868 C C . GLN A 1 383 ? -5.163 1.293 18.199 1.00 67.25 383 GLN A C 1
ATOM 2870 O O . GLN A 1 383 ? -4.031 0.853 18.002 1.00 67.25 383 GLN A O 1
ATOM 2875 N N . GLU A 1 384 ? -5.815 2.069 17.345 1.00 70.00 384 GLU A N 1
ATOM 2876 C CA . GLU A 1 384 ? -5.199 2.683 16.172 1.00 70.00 384 GLU A CA 1
ATOM 2877 C C . GLU A 1 384 ? -4.177 3.748 16.601 1.00 70.00 384 GLU A C 1
ATOM 2879 O O . GLU A 1 384 ? -4.288 4.280 17.705 1.00 70.00 384 GLU A O 1
ATOM 2884 N N . ILE A 1 385 ? -3.174 3.990 15.758 1.00 76.19 385 ILE A N 1
ATOM 2885 C CA . ILE A 1 385 ? -2.206 5.086 15.882 1.00 76.19 385 ILE A CA 1
ATOM 2886 C C . ILE A 1 385 ? -2.500 6.056 14.743 1.00 76.19 385 ILE A C 1
ATOM 2888 O O . ILE A 1 385 ? -2.484 5.585 13.611 1.00 76.19 385 ILE A O 1
ATOM 2892 N N . ASP A 1 386 ? -2.725 7.348 14.998 1.00 73.50 386 ASP A N 1
ATOM 2893 C CA . ASP A 1 386 ? -2.950 8.320 13.903 1.00 73.50 386 ASP A CA 1
ATOM 2894 C C . ASP A 1 386 ? -1.724 8.401 12.970 1.00 73.50 386 ASP A C 1
ATOM 2896 O O . ASP A 1 386 ? -1.806 8.053 11.806 1.00 73.50 386 ASP A O 1
ATOM 2900 N N . ASP A 1 387 ? -0.519 8.688 13.472 1.00 77.25 387 ASP A N 1
ATOM 2901 C CA . ASP A 1 387 ? 0.666 8.660 12.597 1.00 77.25 387 ASP A CA 1
ATOM 2902 C C . ASP A 1 387 ? 1.850 7.922 13.159 1.00 77.25 387 ASP A C 1
ATOM 2904 O O . ASP A 1 387 ? 2.460 7.068 12.511 1.00 77.25 387 ASP A O 1
ATOM 2908 N N . PHE A 1 388 ? 2.213 8.286 14.375 1.00 85.19 388 PHE A N 1
ATOM 2909 C CA . PHE A 1 388 ? 3.416 7.774 14.975 1.00 85.19 388 PHE A CA 1
ATOM 2910 C C . PHE A 1 388 ? 3.191 7.543 16.451 1.00 85.19 388 PHE A C 1
ATOM 2912 O O . PHE A 1 388 ? 2.748 8.435 17.169 1.00 85.19 388 PHE A O 1
ATOM 2919 N N . LYS A 1 389 ? 3.536 6.345 16.925 1.00 87.12 389 LYS A N 1
ATOM 2920 C CA . LYS A 1 389 ? 3.490 6.037 18.352 1.00 87.12 389 LYS A CA 1
ATOM 2921 C C . LYS A 1 389 ? 4.871 5.944 18.944 1.00 87.12 389 LYS A C 1
ATOM 2923 O O . LYS A 1 389 ? 5.749 5.231 18.469 1.00 87.12 389 LYS A O 1
ATOM 2928 N N . PHE A 1 390 ? 5.028 6.610 20.065 1.00 86.81 390 PHE A N 1
ATOM 2929 C CA . PHE A 1 390 ? 6.285 6.791 20.737 1.00 86.81 390 PHE A CA 1
ATOM 2930 C C . PHE A 1 390 ? 6.228 6.215 22.150 1.00 86.81 390 PHE A C 1
ATOM 2932 O O . PHE A 1 390 ? 5.396 6.588 22.975 1.00 86.81 390 PHE A O 1
ATOM 2939 N N . TYR A 1 391 ? 7.128 5.282 22.444 1.00 89.62 391 TYR A N 1
ATOM 2940 C CA . TYR A 1 391 ? 7.208 4.613 23.739 1.00 89.62 391 TYR A CA 1
ATOM 2941 C C . TYR A 1 391 ? 8.315 5.221 24.601 1.00 89.62 391 TYR A C 1
ATOM 2943 O O . TYR A 1 391 ? 9.502 5.099 24.288 1.00 89.62 391 TYR A O 1
ATOM 2951 N N . ALA A 1 392 ? 7.933 5.842 25.716 1.00 90.06 392 ALA A N 1
ATOM 2952 C CA . ALA A 1 392 ? 8.869 6.514 26.607 1.00 90.06 392 ALA A CA 1
ATOM 2953 C C . ALA A 1 392 ? 9.267 5.623 27.792 1.00 90.06 392 ALA A C 1
ATOM 2955 O O . ALA A 1 392 ? 8.424 5.029 28.468 1.00 90.06 392 ALA A O 1
ATOM 2956 N N . GLY A 1 393 ? 10.568 5.558 28.067 1.00 89.25 393 GLY A N 1
ATOM 2957 C CA . GLY A 1 393 ? 11.115 4.900 29.248 1.00 89.25 393 GLY A CA 1
ATOM 2958 C C . GLY A 1 393 ? 12.462 5.480 29.659 1.00 89.25 393 GLY A C 1
ATOM 2959 O O . GLY A 1 393 ? 12.882 6.549 29.206 1.00 89.25 393 GLY A O 1
ATOM 2960 N N . SER A 1 394 ? 13.149 4.775 30.549 1.00 88.06 394 SER A N 1
ATOM 2961 C CA . SER A 1 394 ? 14.414 5.238 31.107 1.00 88.06 394 SER A CA 1
ATOM 2962 C C . SER A 1 394 ? 15.320 4.072 31.456 1.00 88.06 394 SER A C 1
ATOM 2964 O O . SER A 1 394 ? 14.852 3.007 31.847 1.00 88.06 394 SER A O 1
ATOM 2966 N N . SER A 1 395 ? 16.627 4.276 31.360 1.00 86.38 395 SER A N 1
ATOM 2967 C CA . SER A 1 395 ? 17.612 3.269 31.754 1.00 86.38 395 SER A CA 1
ATOM 2968 C C . SER A 1 395 ? 18.882 3.927 32.291 1.00 86.38 395 SER A C 1
ATOM 2970 O O . SER A 1 395 ? 19.141 5.101 32.037 1.00 86.38 395 SER A O 1
ATOM 2972 N N . SER A 1 396 ? 19.675 3.192 33.072 1.00 83.88 396 SER A N 1
ATOM 2973 C CA . SER A 1 396 ? 21.029 3.632 33.438 1.00 83.88 396 SER A CA 1
ATOM 2974 C C . SER A 1 396 ? 21.958 3.393 32.250 1.00 83.88 396 SER A C 1
ATOM 2976 O O . SER A 1 396 ? 22.075 2.266 31.761 1.00 83.88 396 SER A O 1
ATOM 2978 N N . MET A 1 397 ? 22.610 4.456 31.780 1.00 81.81 397 MET A N 1
ATOM 2979 C CA . MET A 1 397 ? 23.554 4.408 30.669 1.00 81.81 397 MET A CA 1
ATOM 2980 C C . MET A 1 397 ? 24.900 4.991 31.109 1.00 81.81 397 MET A C 1
ATOM 2982 O O . MET A 1 397 ? 24.998 6.120 31.587 1.00 81.81 397 MET A O 1
ATOM 2986 N N . GLY A 1 398 ? 25.978 4.234 30.912 1.00 74.19 398 GLY A N 1
ATOM 2987 C CA . GLY A 1 398 ? 27.320 4.709 31.240 1.00 74.19 398 GLY A CA 1
ATOM 2988 C C . GLY A 1 398 ? 27.805 5.819 30.299 1.00 74.19 398 GLY A C 1
ATOM 2989 O O . GLY A 1 398 ? 27.524 5.806 29.105 1.00 74.19 398 GLY A O 1
ATOM 2990 N N . GLY A 1 399 ? 28.627 6.735 30.818 1.00 75.94 399 GLY A N 1
ATOM 2991 C CA . GLY A 1 399 ? 29.321 7.747 30.014 1.00 75.94 399 GLY A CA 1
ATOM 2992 C C . GLY A 1 399 ? 28.545 9.057 29.844 1.00 75.94 399 GLY A C 1
ATOM 2993 O O . GLY A 1 399 ? 27.842 9.493 30.752 1.00 75.94 399 GLY A O 1
ATOM 2994 N N . SER A 1 400 ? 28.742 9.722 28.702 1.00 71.00 400 SER A N 1
ATOM 2995 C CA . SER A 1 400 ? 28.167 11.042 28.391 1.00 71.00 400 SER A CA 1
ATOM 2996 C C . SER A 1 400 ? 26.824 10.986 27.658 1.00 71.00 400 SER A C 1
ATOM 2998 O O . SER A 1 400 ? 26.313 12.027 27.263 1.00 71.00 400 SER A O 1
ATOM 3000 N N . THR A 1 401 ? 26.265 9.795 27.439 1.00 76.94 401 THR A N 1
ATOM 3001 C CA . THR A 1 401 ? 24.970 9.618 26.775 1.00 76.94 401 THR A CA 1
ATOM 3002 C C . THR A 1 401 ? 23.856 10.209 27.639 1.00 76.94 401 THR A C 1
ATOM 3004 O O . THR A 1 401 ? 23.777 9.915 28.833 1.00 76.94 401 THR A O 1
ATOM 3007 N N . LEU A 1 402 ? 23.010 11.058 27.056 1.00 74.19 402 LEU A N 1
ATOM 3008 C CA . LEU A 1 402 ? 21.897 11.713 27.759 1.00 74.19 402 LEU A CA 1
ATOM 3009 C C . LEU A 1 402 ? 20.542 11.075 27.415 1.00 74.19 402 LEU A C 1
ATOM 3011 O O . LEU A 1 402 ? 19.660 11.014 28.272 1.00 74.19 402 LEU A O 1
ATOM 3015 N N . GLY A 1 403 ? 20.419 10.529 26.207 1.00 69.00 403 GLY A N 1
ATOM 3016 C CA . GLY A 1 403 ? 19.289 9.743 25.736 1.00 69.00 403 GLY A CA 1
ATOM 3017 C C . GLY A 1 403 ? 19.727 8.808 24.613 1.00 69.00 403 GLY A C 1
ATOM 3018 O O . GLY A 1 403 ? 20.843 8.923 24.104 1.00 69.00 403 GLY A O 1
ATOM 3019 N N . VAL A 1 404 ? 18.871 7.838 24.307 1.00 66.69 404 VAL A N 1
ATOM 3020 C CA . VAL A 1 404 ? 18.961 6.991 23.115 1.00 66.69 404 VAL A CA 1
ATOM 3021 C C . VAL A 1 404 ? 17.547 6.726 22.632 1.00 66.69 404 VAL A C 1
ATOM 3023 O O . VAL A 1 404 ? 16.658 6.428 23.431 1.00 66.69 404 VAL A O 1
ATOM 3026 N N . SER A 1 405 ? 17.359 6.753 21.328 1.00 64.62 405 SER A N 1
ATOM 3027 C CA . SER A 1 405 ? 16.120 6.386 20.661 1.00 64.62 405 SER A CA 1
ATOM 3028 C C . SER A 1 405 ? 16.353 5.320 19.605 1.00 64.62 405 SER A C 1
ATOM 3030 O O . SER A 1 405 ? 17.472 5.063 19.151 1.00 64.62 405 SER A O 1
ATOM 3032 N N . ALA A 1 406 ? 15.262 4.664 19.235 1.00 56.84 406 ALA A N 1
ATOM 3033 C CA . ALA A 1 406 ? 15.243 3.719 18.137 1.00 56.84 406 ALA A CA 1
ATOM 3034 C C . ALA A 1 406 ? 13.902 3.795 17.407 1.00 56.84 406 ALA A C 1
ATOM 3036 O O . ALA A 1 406 ? 12.850 3.852 18.049 1.00 56.84 406 ALA A O 1
ATOM 3037 N N . ALA A 1 407 ? 13.965 3.730 16.079 1.00 56.69 407 ALA A N 1
ATOM 3038 C CA . ALA A 1 407 ? 12.834 3.432 15.209 1.00 56.69 407 ALA A CA 1
ATOM 3039 C C . ALA A 1 407 ? 12.769 1.911 14.986 1.00 56.69 407 ALA A C 1
ATOM 3041 O O . ALA A 1 407 ? 13.807 1.290 14.742 1.00 56.69 407 ALA A O 1
ATOM 3042 N N . LEU A 1 408 ? 11.587 1.293 15.075 1.00 56.53 408 LEU A N 1
ATOM 3043 C CA . LEU A 1 408 ? 11.391 -0.111 14.686 1.00 56.53 408 LEU A CA 1
ATOM 3044 C C . LEU A 1 408 ? 10.074 -0.322 13.938 1.00 56.53 408 LEU A C 1
ATOM 3046 O O . LEU A 1 408 ? 9.106 0.405 14.129 1.00 56.53 408 LEU A O 1
ATOM 3050 N N . SER A 1 409 ? 10.062 -1.368 13.109 1.00 46.06 409 SER A N 1
ATOM 3051 C CA . SER A 1 409 ? 8.947 -1.770 12.250 1.00 46.06 409 SER A CA 1
ATOM 3052 C C . SER A 1 409 ? 8.417 -3.171 12.585 1.00 46.06 409 SER A C 1
ATOM 3054 O O . SER A 1 409 ? 9.017 -3.940 13.340 1.00 46.06 409 SER A O 1
ATOM 3056 N N . VAL A 1 410 ? 7.321 -3.551 11.929 1.00 36.09 410 VAL A N 1
ATOM 3057 C CA . VAL A 1 410 ? 6.759 -4.911 11.919 1.00 36.09 410 VAL A CA 1
ATOM 3058 C C . VAL A 1 410 ? 7.704 -5.920 11.245 1.00 36.09 410 VAL A C 1
ATOM 3060 O O . VAL A 1 410 ? 8.464 -5.570 10.345 1.00 36.09 410 VAL A O 1
ATOM 3063 N N . SER A 1 411 ? 7.619 -7.195 11.650 1.00 33.97 411 SER A N 1
ATOM 3064 C CA . SER A 1 411 ? 7.966 -8.334 10.789 1.00 33.97 411 SER A CA 1
ATOM 3065 C C . SER A 1 411 ? 6.979 -9.482 10.989 1.00 33.97 411 SER A C 1
ATOM 3067 O O . SER A 1 411 ? 6.742 -9.868 12.136 1.00 33.97 411 SER A O 1
ATOM 3069 N N . ASN A 1 412 ? 6.534 -10.100 9.895 1.00 31.67 412 ASN A N 1
ATOM 3070 C CA . ASN A 1 412 ? 6.360 -11.552 9.776 1.00 31.67 412 ASN A CA 1
ATOM 3071 C C . ASN A 1 412 ? 6.079 -11.905 8.308 1.00 31.67 412 ASN A C 1
ATOM 3073 O O . ASN A 1 412 ? 4.922 -11.896 7.932 1.00 31.67 412 ASN A O 1
ATOM 3077 N N . LEU A 1 413 ? 7.121 -12.196 7.509 1.00 31.50 413 LEU A N 1
ATOM 3078 C CA . LEU A 1 413 ? 7.121 -13.112 6.337 1.00 31.50 413 LEU A CA 1
ATOM 3079 C C . LEU A 1 413 ? 8.504 -13.158 5.622 1.00 31.50 413 LEU A C 1
ATOM 3081 O O . LEU A 1 413 ? 8.614 -13.249 4.405 1.00 31.50 413 LEU A O 1
ATOM 3085 N N . GLY A 1 414 ? 9.611 -13.154 6.377 1.00 32.47 414 GLY A N 1
ATOM 3086 C CA . GLY A 1 414 ? 10.904 -13.605 5.833 1.00 32.47 414 GLY A CA 1
ATOM 3087 C C . GLY A 1 414 ? 11.731 -12.605 5.014 1.00 32.47 414 GLY A C 1
ATOM 3088 O O . GLY A 1 414 ? 12.666 -13.037 4.343 1.00 32.47 414 GLY A O 1
ATOM 3089 N N . ASN A 1 415 ? 11.494 -11.297 5.119 1.00 32.56 415 ASN A N 1
ATOM 3090 C CA . ASN A 1 415 ? 12.442 -10.294 4.629 1.00 32.56 415 ASN A CA 1
ATOM 3091 C C . ASN A 1 415 ? 12.838 -9.354 5.773 1.00 32.56 415 ASN A C 1
ATOM 3093 O O . ASN A 1 415 ? 11.988 -8.797 6.452 1.00 32.56 415 ASN A O 1
ATOM 3097 N N . SER A 1 416 ? 14.137 -9.184 6.016 1.00 30.88 416 SER A N 1
ATOM 3098 C CA . SER A 1 416 ? 14.694 -8.282 7.036 1.00 30.88 416 SER A CA 1
ATOM 3099 C C . SER A 1 416 ? 14.630 -6.811 6.587 1.00 30.88 416 SER A C 1
ATOM 3101 O O . SER A 1 416 ? 15.641 -6.096 6.597 1.00 30.88 416 SER A O 1
ATOM 3103 N N . ARG A 1 417 ? 13.473 -6.388 6.077 1.00 38.75 417 ARG A N 1
ATOM 3104 C CA . ARG A 1 417 ? 13.167 -5.011 5.700 1.00 38.75 417 ARG A CA 1
ATOM 3105 C C . ARG A 1 417 ? 12.253 -4.438 6.772 1.00 38.75 417 ARG A C 1
ATOM 3107 O O . ARG A 1 417 ? 11.419 -5.155 7.311 1.00 38.75 417 ARG A O 1
ATOM 3114 N N . LEU A 1 418 ? 12.515 -3.188 7.132 1.00 43.09 418 LEU A N 1
ATOM 3115 C CA . LEU A 1 418 ? 11.622 -2.461 8.003 1.00 43.09 418 LEU A CA 1
ATOM 3116 C C . LEU A 1 418 ? 10.363 -2.178 7.168 1.00 43.09 418 LEU A C 1
ATOM 3118 O O . LEU A 1 418 ? 10.467 -1.366 6.255 1.00 43.09 418 LEU A O 1
ATOM 3122 N N . ASP A 1 419 ? 9.265 -2.920 7.344 1.00 45.94 419 ASP A N 1
ATOM 3123 C CA . ASP A 1 419 ? 8.033 -2.660 6.581 1.00 45.94 419 ASP A CA 1
ATOM 3124 C C . ASP A 1 419 ? 7.392 -1.372 7.117 1.00 45.94 419 ASP A C 1
ATOM 3126 O O . ASP A 1 419 ? 6.867 -1.340 8.234 1.00 45.94 419 ASP A O 1
ATOM 3130 N N . ASN A 1 420 ? 7.557 -0.310 6.325 1.00 48.56 420 ASN A N 1
ATOM 3131 C CA . ASN A 1 420 ? 7.088 1.059 6.526 1.00 48.56 420 ASN A CA 1
ATOM 3132 C C . ASN A 1 420 ? 5.767 1.291 5.767 1.00 48.56 420 ASN A C 1
ATOM 3134 O O . ASN A 1 420 ? 5.259 0.394 5.089 1.00 48.56 420 ASN A O 1
ATOM 3138 N N . ARG A 1 421 ? 5.184 2.488 5.912 1.00 52.72 421 ARG A N 1
ATOM 3139 C CA . ARG A 1 421 ? 3.914 2.887 5.282 1.00 52.72 421 ARG A CA 1
ATOM 3140 C C . ARG A 1 421 ? 4.049 2.769 3.742 1.00 52.72 421 ARG A C 1
ATOM 3142 O O . ARG A 1 421 ? 4.794 3.510 3.132 1.00 52.72 421 ARG A O 1
ATOM 3149 N N . TYR A 1 422 ? 3.298 1.834 3.149 1.00 39.03 422 TYR A N 1
ATOM 3150 C CA . TYR A 1 422 ? 3.085 1.611 1.706 1.00 39.03 422 TYR A CA 1
ATOM 3151 C C . TYR A 1 422 ? 4.230 0.985 0.873 1.00 39.03 422 TYR A C 1
ATOM 3153 O O . TYR A 1 422 ? 5.396 1.356 0.912 1.00 39.03 422 TYR A O 1
ATOM 3161 N N . ASN A 1 423 ? 3.855 -0.013 0.069 1.00 41.00 423 ASN A N 1
ATOM 3162 C CA . ASN A 1 423 ? 4.736 -0.846 -0.748 1.00 41.00 423 ASN A CA 1
ATOM 3163 C C . ASN A 1 423 ? 5.004 -0.166 -2.108 1.00 41.00 423 ASN A C 1
ATOM 3165 O O . ASN A 1 423 ? 4.492 -0.576 -3.148 1.00 41.00 423 ASN A O 1
ATOM 3169 N N . GLY A 1 424 ? 5.791 0.908 -2.076 1.00 35.78 424 GLY A N 1
ATOM 3170 C 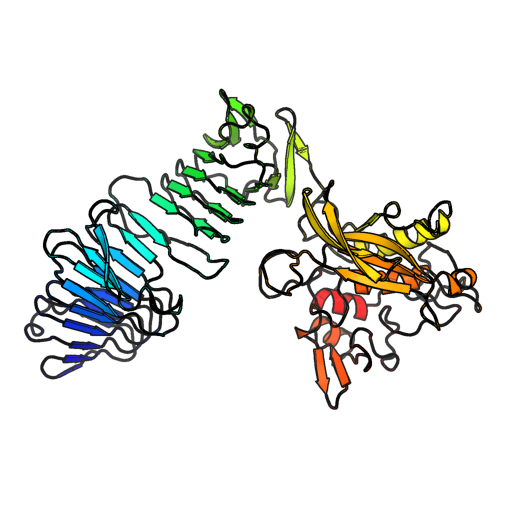CA . GLY A 1 424 ? 6.426 1.565 -3.219 1.00 35.78 424 GLY A CA 1
ATOM 3171 C C . GLY A 1 424 ? 7.888 1.806 -2.851 1.00 35.78 424 GLY A C 1
ATOM 3172 O O . GLY A 1 424 ? 8.200 2.029 -1.691 1.00 35.78 424 GLY A O 1
ATOM 3173 N N . TYR A 1 425 ? 8.818 1.663 -3.788 1.00 36.25 425 TYR A N 1
ATOM 3174 C CA . TYR A 1 425 ? 10.241 1.444 -3.486 1.00 36.25 425 TYR A CA 1
ATOM 3175 C C . TYR A 1 425 ? 11.008 2.583 -2.769 1.00 36.25 425 TYR A C 1
ATOM 3177 O O . TYR A 1 425 ? 12.212 2.409 -2.565 1.00 36.25 425 TYR A O 1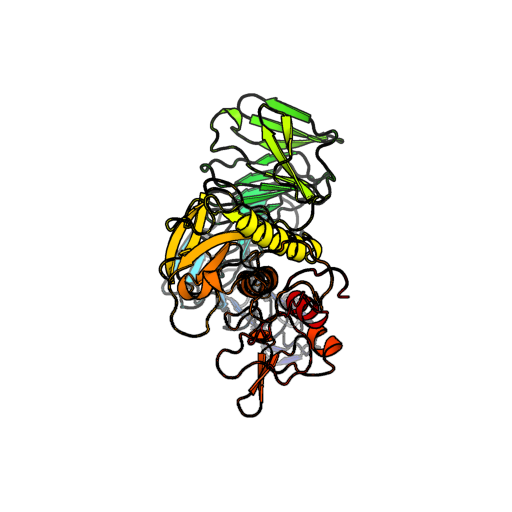
ATOM 3185 N N . ASP A 1 426 ? 10.356 3.665 -2.326 1.00 41.47 426 ASP A N 1
ATOM 3186 C CA . ASP A 1 426 ? 11.021 4.908 -1.913 1.00 41.47 426 ASP A CA 1
ATOM 3187 C C . ASP A 1 426 ? 10.574 5.512 -0.553 1.00 41.47 426 ASP A C 1
ATOM 3189 O O . ASP A 1 426 ? 11.275 6.402 -0.068 1.00 41.47 426 ASP A O 1
ATOM 3193 N N . ASP A 1 427 ? 9.523 5.000 0.109 1.00 45.78 427 ASP A N 1
ATOM 3194 C CA . ASP A 1 427 ? 8.955 5.592 1.344 1.00 45.78 427 ASP A CA 1
ATOM 3195 C C . ASP A 1 427 ? 9.449 4.860 2.614 1.00 45.78 427 ASP A C 1
ATOM 3197 O O . ASP A 1 427 ? 9.456 3.621 2.696 1.00 45.78 427 ASP A O 1
ATOM 3201 N N . ILE A 1 428 ? 10.004 5.609 3.582 1.00 56.44 428 ILE A N 1
ATOM 3202 C CA . ILE A 1 428 ? 10.812 5.048 4.687 1.00 56.44 428 ILE A CA 1
ATOM 3203 C C . ILE A 1 428 ? 10.412 5.616 6.064 1.00 56.44 428 ILE A C 1
ATOM 3205 O O . ILE A 1 428 ? 11.259 5.837 6.937 1.00 56.44 428 ILE A O 1
ATOM 3209 N N . GLU A 1 429 ? 9.114 5.822 6.285 1.00 66.25 429 GLU A N 1
ATOM 3210 C CA . GLU A 1 429 ? 8.576 6.429 7.506 1.00 66.25 429 GLU A CA 1
ATOM 3211 C C . GLU A 1 429 ? 8.196 5.370 8.561 1.00 66.25 429 GLU A C 1
ATOM 3213 O O . GLU A 1 429 ? 7.411 4.454 8.283 1.00 66.25 429 GLU A O 1
ATOM 3218 N N . PRO A 1 430 ? 8.711 5.482 9.800 1.00 73.75 430 PRO A N 1
ATOM 3219 C CA . PRO A 1 430 ? 8.391 4.557 10.880 1.00 73.75 430 PRO A CA 1
ATOM 3220 C C . PRO A 1 430 ? 6.988 4.797 11.452 1.00 73.75 430 PRO A C 1
ATOM 3222 O O . PRO A 1 430 ? 6.525 5.927 11.557 1.00 73.75 430 PRO A O 1
ATOM 3225 N N . TRP A 1 431 ? 6.338 3.719 11.895 1.00 75.81 431 TRP A N 1
ATOM 3226 C CA . TRP A 1 431 ? 5.048 3.749 12.611 1.00 75.81 431 TRP A CA 1
ATOM 3227 C C . TRP A 1 431 ? 5.217 3.885 14.122 1.00 75.81 431 TRP A C 1
ATOM 3229 O O . TRP A 1 431 ? 4.327 4.348 14.836 1.00 75.81 431 TRP A O 1
ATOM 3239 N N . VAL A 1 432 ? 6.355 3.400 14.624 1.00 79.50 432 VAL A N 1
ATOM 3240 C CA . VAL A 1 432 ? 6.615 3.255 16.050 1.00 79.50 432 VAL A CA 1
ATOM 3241 C C . VAL A 1 432 ? 8.068 3.583 16.362 1.00 79.50 432 VAL A C 1
ATOM 3243 O O . VAL A 1 432 ? 8.998 3.119 15.698 1.00 79.50 432 VAL A O 1
ATOM 3246 N N . GLY A 1 433 ? 8.268 4.332 17.439 1.00 84.19 433 GLY A N 1
ATOM 3247 C CA . GLY A 1 433 ? 9.578 4.596 18.008 1.00 84.19 433 GLY A CA 1
ATOM 3248 C C . GLY A 1 433 ? 9.607 4.423 19.514 1.00 84.19 433 GLY A C 1
ATOM 3249 O O . GLY A 1 433 ? 8.596 4.214 20.186 1.00 84.19 433 GLY A O 1
ATOM 3250 N N . SER A 1 434 ? 10.809 4.518 20.060 1.00 86.81 434 SER A N 1
ATOM 3251 C CA . SER A 1 434 ? 11.034 4.498 21.499 1.00 86.81 434 SER A CA 1
ATOM 3252 C C . SER A 1 434 ? 12.128 5.479 21.882 1.00 86.81 434 SER A C 1
ATOM 3254 O O . SER A 1 434 ? 13.050 5.721 21.099 1.00 86.81 434 SER A O 1
ATOM 3256 N N . ILE A 1 435 ? 12.043 5.997 23.105 1.00 88.50 435 ILE A N 1
ATOM 3257 C CA . ILE A 1 435 ? 13.094 6.793 23.732 1.00 88.50 435 ILE A CA 1
ATOM 3258 C C . ILE A 1 435 ? 13.406 6.262 25.116 1.00 88.50 435 ILE A C 1
ATOM 3260 O O . ILE A 1 435 ? 12.523 5.971 25.925 1.00 88.50 435 ILE A O 1
ATOM 3264 N N . SER A 1 436 ? 14.695 6.178 25.390 1.00 88.81 436 SER A N 1
ATOM 3265 C CA . SER A 1 436 ? 15.241 5.887 26.696 1.00 88.81 436 SER A CA 1
ATOM 3266 C C . SER A 1 436 ? 16.023 7.092 27.187 1.00 88.81 436 SER A C 1
ATOM 3268 O O . SER A 1 436 ? 16.987 7.522 26.552 1.00 88.81 436 SER A O 1
ATOM 3270 N N . ILE A 1 437 ? 15.615 7.638 28.328 1.00 88.88 437 ILE A N 1
ATOM 3271 C CA . ILE A 1 437 ? 16.345 8.718 28.992 1.00 88.88 437 ILE A CA 1
ATOM 3272 C C . ILE A 1 437 ? 17.336 8.139 29.996 1.00 88.88 437 ILE A C 1
ATOM 3274 O O . ILE A 1 437 ? 16.995 7.242 30.775 1.00 88.88 437 ILE A O 1
ATOM 3278 N N . ASN A 1 438 ? 18.560 8.673 30.002 1.00 86.12 438 ASN A N 1
ATOM 3279 C CA . ASN A 1 438 ? 19.585 8.219 30.928 1.00 86.12 438 ASN A CA 1
ATOM 3280 C C . ASN A 1 438 ? 19.304 8.697 32.361 1.00 86.12 438 ASN A C 1
ATOM 3282 O O . ASN A 1 438 ? 19.376 9.891 32.672 1.00 86.12 438 ASN A O 1
ATOM 3286 N N . THR A 1 439 ? 19.065 7.752 33.266 1.00 83.50 439 THR A N 1
ATOM 3287 C CA . THR A 1 439 ? 18.818 8.041 34.682 1.00 83.50 439 THR A CA 1
ATOM 3288 C C . THR A 1 439 ? 20.074 8.487 35.437 1.00 83.50 439 THR A C 1
ATOM 3290 O O . THR A 1 439 ? 19.955 9.255 36.394 1.00 83.50 439 THR A O 1
ATOM 3293 N N . ASP A 1 440 ? 21.278 8.115 34.984 1.00 83.38 440 ASP A N 1
ATOM 3294 C CA . ASP A 1 440 ? 22.546 8.488 35.633 1.00 83.38 440 ASP A CA 1
ATOM 3295 C C . ASP A 1 440 ? 22.823 9.998 35.546 1.00 83.38 440 ASP A C 1
ATOM 3297 O O . ASP A 1 440 ? 23.433 10.588 36.442 1.00 83.38 440 ASP A O 1
ATOM 3301 N N . ASN A 1 441 ? 22.313 10.642 34.492 1.00 81.38 441 ASN A N 1
ATOM 3302 C CA . ASN A 1 441 ? 22.505 12.064 34.210 1.00 81.38 441 ASN A CA 1
ATOM 3303 C C . ASN A 1 441 ? 21.250 12.911 34.477 1.00 81.38 441 ASN A C 1
ATOM 3305 O O . ASN A 1 441 ? 21.272 14.120 34.251 1.00 81.38 441 ASN A O 1
ATOM 3309 N N . ALA A 1 442 ? 20.179 12.326 35.027 1.00 81.38 442 ALA A N 1
ATOM 3310 C CA . ALA A 1 442 ? 18.888 12.993 35.223 1.00 81.38 442 ALA A CA 1
ATOM 3311 C C . ALA A 1 442 ? 18.971 14.311 36.019 1.00 81.38 442 ALA A C 1
ATOM 3313 O O . ALA A 1 442 ? 18.230 15.257 35.762 1.00 81.38 442 ALA A O 1
ATOM 3314 N N . ASN A 1 443 ? 19.905 14.406 36.972 1.00 85.88 443 ASN A N 1
ATOM 3315 C CA . ASN A 1 443 ? 20.113 15.613 37.780 1.00 85.88 443 ASN A CA 1
ATOM 3316 C C . ASN A 1 443 ? 20.753 16.777 37.003 1.00 85.88 443 ASN A C 1
ATOM 3318 O O . ASN A 1 443 ? 20.792 17.898 37.515 1.00 85.88 443 ASN A O 1
ATOM 3322 N N . LEU A 1 444 ? 21.292 16.526 35.809 1.00 88.38 444 LEU A N 1
ATOM 3323 C CA . LEU A 1 444 ? 21.889 17.531 34.928 1.00 88.38 444 LEU A CA 1
ATOM 3324 C C . LEU A 1 444 ? 20.877 18.099 33.926 1.00 88.38 444 LEU A C 1
ATOM 3326 O O . LEU A 1 444 ? 21.239 18.975 33.150 1.00 88.38 444 LEU A O 1
ATOM 3330 N N . LEU A 1 445 ? 19.627 17.633 33.951 1.00 89.81 445 LEU A N 1
ATOM 3331 C CA . LEU A 1 445 ? 18.595 18.036 33.004 1.00 89.81 445 LEU A CA 1
ATOM 3332 C C . LEU A 1 445 ? 17.825 19.267 33.494 1.00 89.81 445 LEU A C 1
ATOM 3334 O O . LEU A 1 445 ? 17.516 19.403 34.682 1.00 89.81 445 LEU A O 1
ATOM 3338 N N . TYR A 1 446 ? 17.516 20.158 32.559 1.00 91.38 446 TYR A N 1
ATOM 3339 C CA . TYR A 1 446 ? 16.631 21.301 32.734 1.00 91.38 446 TYR A CA 1
ATOM 3340 C C . TYR A 1 446 ? 15.298 21.026 32.032 1.00 91.38 446 TYR A C 1
ATOM 3342 O O . TYR A 1 446 ? 15.282 20.666 30.859 1.00 91.38 446 TYR A O 1
ATOM 3350 N N . PHE A 1 447 ? 14.189 21.166 32.763 1.00 90.88 447 PHE A N 1
ATOM 3351 C CA . PHE A 1 447 ? 12.844 20.818 32.298 1.00 90.88 447 PHE A CA 1
ATOM 3352 C C . PHE A 1 447 ? 12.023 22.089 32.060 1.00 90.88 447 PHE A C 1
ATOM 3354 O O . PHE A 1 447 ? 11.307 22.539 32.956 1.00 90.88 447 PHE A O 1
ATOM 3361 N N . ASP A 1 448 ? 12.145 22.671 30.868 1.00 88.44 448 ASP A N 1
ATOM 3362 C CA . ASP A 1 448 ? 11.312 23.793 30.426 1.00 88.44 448 ASP A CA 1
ATOM 3363 C C . ASP A 1 448 ? 10.668 23.473 29.070 1.00 88.44 448 ASP A C 1
ATOM 3365 O O . ASP A 1 448 ? 11.378 23.401 28.064 1.00 88.44 448 ASP A O 1
ATOM 3369 N N . PRO A 1 449 ? 9.340 23.279 29.019 1.00 84.12 449 PRO A N 1
ATOM 3370 C CA . PRO A 1 449 ? 8.632 22.981 27.784 1.00 84.12 449 PRO A CA 1
ATOM 3371 C C . PRO A 1 449 ? 8.324 24.229 26.946 1.00 84.12 449 PRO A C 1
ATOM 3373 O O . PRO A 1 449 ? 7.598 24.111 25.978 1.00 84.12 449 PRO A O 1
ATOM 3376 N N . THR A 1 450 ? 8.760 25.440 27.306 1.00 83.38 450 THR A N 1
ATOM 3377 C CA . THR A 1 450 ? 8.384 26.648 26.551 1.00 83.38 450 THR A CA 1
ATOM 3378 C C . THR A 1 450 ? 9.384 26.958 25.435 1.00 83.38 450 THR A C 1
ATOM 3380 O O . THR A 1 450 ? 10.537 27.248 25.741 1.00 83.38 450 THR A O 1
ATOM 3383 N N . PRO A 1 451 ? 9.002 26.926 24.144 1.00 68.88 451 PRO A N 1
ATOM 3384 C CA . PRO A 1 451 ? 9.918 27.245 23.052 1.00 68.88 451 PRO A CA 1
ATOM 3385 C C . PRO A 1 451 ? 10.080 28.767 22.928 1.00 68.88 451 PRO A C 1
ATOM 3387 O O . PRO A 1 451 ? 9.247 29.442 22.326 1.00 68.88 451 PRO A O 1
ATOM 3390 N N . ASN A 1 452 ? 11.145 29.324 23.512 1.00 61.69 452 ASN A N 1
ATOM 3391 C CA . ASN A 1 452 ? 11.308 30.782 23.585 1.00 61.69 452 ASN A CA 1
ATOM 3392 C C . ASN A 1 452 ? 12.264 31.375 22.527 1.00 61.69 452 ASN A C 1
ATOM 3394 O O . ASN A 1 452 ? 12.040 32.512 22.120 1.00 61.69 452 ASN A O 1
ATOM 3398 N N . ASP A 1 453 ? 13.272 30.631 22.049 1.00 66.06 453 ASP A N 1
ATOM 3399 C CA . ASP A 1 453 ? 14.212 30.970 20.951 1.00 66.06 453 ASP A CA 1
ATOM 3400 C C . ASP A 1 453 ? 15.188 29.771 20.767 1.00 66.06 453 ASP A C 1
ATOM 3402 O O . ASP A 1 453 ? 15.443 29.064 21.748 1.00 66.06 453 ASP A O 1
ATOM 3406 N N . PRO A 1 454 ? 15.779 29.504 19.582 1.00 57.78 454 PRO A N 1
ATOM 3407 C CA . PRO A 1 454 ? 16.949 28.621 19.450 1.00 57.78 454 PRO A CA 1
ATOM 3408 C C . PRO A 1 454 ? 18.175 29.025 20.297 1.00 57.78 454 PRO A C 1
ATOM 3410 O O . PRO A 1 454 ? 19.101 28.232 20.398 1.00 57.78 454 PRO A O 1
ATOM 3413 N N . TYR A 1 455 ? 18.208 30.210 20.912 1.00 61.56 455 TYR A N 1
ATOM 3414 C CA . TYR A 1 455 ? 19.220 30.618 21.894 1.00 61.56 455 TYR A CA 1
ATOM 3415 C C . TYR A 1 455 ? 18.573 31.064 23.205 1.00 61.56 455 TYR A C 1
ATOM 3417 O O . TYR A 1 455 ? 18.629 32.233 23.587 1.00 61.56 455 TYR A O 1
ATOM 3425 N N . ASP A 1 456 ? 17.938 30.111 23.879 1.00 66.69 456 ASP A N 1
ATOM 3426 C CA . ASP A 1 456 ? 17.283 30.338 25.160 1.00 66.69 456 ASP A CA 1
ATOM 3427 C C . ASP A 1 456 ? 18.313 30.530 26.287 1.00 66.69 456 ASP A C 1
ATOM 3429 O O . ASP A 1 456 ? 18.930 29.576 26.767 1.00 66.69 456 ASP A O 1
ATOM 3433 N N . ASP A 1 457 ? 18.506 31.783 26.707 1.00 67.69 457 ASP A N 1
ATOM 3434 C CA . ASP A 1 457 ? 19.417 32.167 27.790 1.00 67.69 457 ASP A CA 1
ATOM 3435 C C . ASP A 1 457 ? 18.889 31.803 29.189 1.00 67.69 457 ASP A C 1
ATOM 3437 O O . ASP A 1 457 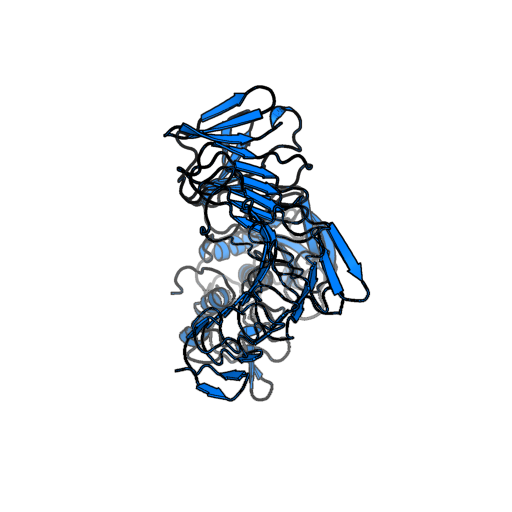? 19.561 32.054 30.195 1.00 67.69 457 ASP A O 1
ATOM 3441 N N . THR A 1 458 ? 17.706 31.184 29.269 1.00 77.94 458 THR A N 1
ATOM 3442 C CA . THR A 1 458 ? 17.131 30.701 30.527 1.00 77.94 458 THR A CA 1
ATOM 3443 C C . THR A 1 458 ? 17.651 29.324 30.938 1.00 77.94 458 THR A C 1
ATOM 3445 O O . THR A 1 458 ? 17.562 28.979 32.122 1.00 77.94 458 THR A O 1
ATOM 3448 N N . VAL A 1 459 ? 18.258 28.563 30.013 1.00 85.19 459 VAL A N 1
ATOM 3449 C CA . VAL A 1 459 ? 18.893 27.276 30.329 1.00 85.19 459 VAL A CA 1
ATOM 3450 C C . VAL A 1 459 ? 20.131 27.533 31.199 1.00 85.19 459 VAL A C 1
ATOM 3452 O O . VAL A 1 459 ? 21.064 28.207 30.758 1.00 85.19 459 VAL A O 1
ATOM 3455 N N . PRO A 1 460 ? 20.203 26.992 32.429 1.00 89.56 460 PRO A N 1
ATOM 3456 C CA . PRO A 1 460 ? 21.368 27.204 33.282 1.00 89.56 460 PRO A CA 1
ATOM 3457 C C . PRO A 1 460 ? 22.658 26.662 32.647 1.00 89.56 460 PRO A C 1
ATOM 3459 O O . PRO A 1 460 ? 22.667 25.556 32.106 1.00 89.56 460 PRO A O 1
ATOM 3462 N N . GLU A 1 461 ? 23.769 27.397 32.774 1.00 88.06 461 GLU A N 1
ATOM 3463 C CA . GLU A 1 461 ? 25.078 27.025 32.197 1.00 88.06 461 GLU A CA 1
ATOM 3464 C C . GLU A 1 461 ? 25.588 25.639 32.642 1.00 88.06 461 GLU A C 1
ATOM 3466 O O . GLU A 1 461 ? 26.428 25.048 31.966 1.00 88.06 461 GLU A O 1
ATOM 3471 N N . ASP A 1 462 ? 25.106 25.111 33.773 1.00 88.50 462 ASP A N 1
ATOM 3472 C CA . ASP A 1 462 ? 25.466 23.803 34.336 1.00 88.50 462 ASP A CA 1
ATOM 3473 C C . ASP A 1 462 ? 24.463 22.680 34.009 1.00 88.50 462 ASP A C 1
ATOM 3475 O O . ASP A 1 462 ? 24.609 21.561 34.512 1.00 88.50 462 ASP A O 1
ATOM 3479 N N . LYS A 1 463 ? 23.442 22.960 33.190 1.00 90.00 463 LYS A N 1
ATOM 3480 C CA . LYS A 1 463 ? 22.393 22.009 32.805 1.00 90.00 463 LYS A CA 1
ATOM 3481 C C . LYS A 1 463 ? 22.350 21.775 31.303 1.00 90.00 463 LYS A C 1
ATOM 3483 O O . LYS A 1 463 ? 22.721 22.635 30.512 1.00 90.00 463 LYS A O 1
ATOM 3488 N N . TYR A 1 464 ? 21.851 20.609 30.921 1.00 88.94 464 TYR A N 1
ATOM 3489 C CA . TYR A 1 464 ? 21.446 20.299 29.557 1.00 88.94 464 TYR A CA 1
ATOM 3490 C C . TYR A 1 464 ? 19.942 20.498 29.426 1.00 88.94 464 TYR A C 1
ATOM 3492 O O . TYR A 1 464 ? 19.181 20.066 30.293 1.00 88.94 464 TYR A O 1
ATOM 3500 N N . ASP A 1 465 ? 19.515 21.148 28.353 1.00 90.06 465 ASP A N 1
ATOM 3501 C CA . ASP A 1 465 ? 18.099 21.333 28.075 1.00 90.06 465 ASP A CA 1
ATOM 3502 C C . ASP A 1 465 ? 17.452 20.007 27.657 1.00 90.06 465 ASP A C 1
ATOM 3504 O O . ASP A 1 465 ? 17.856 19.381 26.675 1.00 90.06 465 ASP A O 1
ATOM 3508 N N . PHE A 1 466 ? 16.450 19.567 28.419 1.00 91.56 466 PHE A N 1
ATOM 3509 C CA . PHE A 1 466 ? 15.761 18.309 28.155 1.00 91.56 466 PHE A CA 1
ATOM 3510 C C . PHE A 1 466 ? 14.941 18.368 26.863 1.00 91.56 466 PHE A C 1
ATOM 3512 O O . PHE A 1 466 ? 14.837 17.355 26.179 1.00 91.56 466 PHE A O 1
ATOM 3519 N N . LEU A 1 467 ? 14.426 19.546 26.487 1.00 91.38 467 LEU A N 1
ATOM 3520 C CA . LEU A 1 467 ? 13.649 19.709 25.257 1.00 91.38 467 LEU A CA 1
ATOM 3521 C C . LEU A 1 467 ? 14.497 19.417 24.017 1.00 91.38 467 LEU A C 1
ATOM 3523 O O . LEU A 1 467 ? 14.065 18.648 23.164 1.00 91.38 467 LEU A O 1
ATOM 3527 N N . HIS A 1 468 ? 15.723 19.954 23.953 1.00 90.00 468 HIS A N 1
ATOM 3528 C CA . HIS A 1 468 ? 16.679 19.611 22.895 1.00 90.00 468 HIS A CA 1
ATOM 3529 C C . HIS A 1 468 ? 16.864 18.097 22.799 1.00 90.00 468 HIS A C 1
ATOM 3531 O O . HIS A 1 468 ? 16.759 17.535 21.712 1.00 90.00 468 HIS A O 1
ATOM 3537 N N . ILE A 1 469 ? 17.163 17.438 23.924 1.00 89.88 469 ILE A N 1
ATOM 3538 C CA . ILE A 1 469 ? 17.464 16.001 23.940 1.00 89.88 469 ILE A CA 1
ATOM 3539 C C . ILE A 1 469 ? 16.280 15.218 23.374 1.00 89.88 469 ILE A C 1
ATOM 3541 O O . ILE A 1 469 ? 16.468 14.392 22.490 1.00 89.88 469 ILE A O 1
ATOM 3545 N N . VAL A 1 470 ? 15.055 15.506 23.823 1.00 92.50 470 VAL A N 1
ATOM 3546 C CA . VAL A 1 470 ? 13.875 14.797 23.315 1.00 92.50 470 VAL A CA 1
ATOM 3547 C C . VAL A 1 470 ? 13.628 15.101 21.836 1.00 92.50 470 VAL A C 1
ATOM 3549 O O . VAL A 1 470 ? 13.330 14.178 21.087 1.00 92.50 470 VAL A O 1
ATOM 3552 N N . LEU A 1 471 ? 13.803 16.347 21.386 1.00 92.75 471 LEU A N 1
ATOM 3553 C CA . LEU A 1 471 ? 13.688 16.709 19.968 1.00 92.75 471 LEU A CA 1
ATOM 3554 C C . LEU A 1 471 ? 14.677 15.931 19.089 1.00 92.75 471 LEU A C 1
ATOM 3556 O O . LEU A 1 471 ? 14.283 15.423 18.039 1.00 92.75 471 LEU A O 1
ATOM 3560 N N . HIS A 1 472 ? 15.936 15.837 19.523 1.00 90.56 472 HIS A N 1
ATOM 3561 C CA . HIS A 1 472 ? 17.004 15.111 18.835 1.00 90.56 472 HIS A CA 1
ATOM 3562 C C . HIS A 1 472 ? 16.671 13.621 18.715 1.00 90.56 472 HIS A C 1
ATOM 3564 O O . HIS A 1 472 ? 16.668 13.053 17.625 1.00 90.56 472 HIS A O 1
ATOM 3570 N N . GLU A 1 473 ? 16.320 12.997 19.836 1.00 89.62 473 GLU A N 1
ATOM 3571 C CA . GLU A 1 473 ? 15.978 11.578 19.882 1.00 89.62 473 GLU A CA 1
ATOM 3572 C C . GLU A 1 473 ? 14.677 11.267 19.121 1.00 89.62 473 GLU A C 1
ATOM 3574 O O . GLU A 1 473 ? 14.575 10.245 18.445 1.00 89.62 473 GLU A O 1
ATOM 3579 N N . LEU A 1 474 ? 13.688 12.165 19.137 1.00 90.50 474 LEU A N 1
ATOM 3580 C CA . LEU A 1 474 ? 12.512 12.036 18.273 1.00 90.50 474 LEU A CA 1
ATOM 3581 C C . LEU A 1 474 ? 12.887 12.086 16.791 1.00 90.50 474 LEU A C 1
ATOM 3583 O O . LEU A 1 474 ? 12.334 11.318 16.015 1.00 90.50 474 LEU A O 1
ATOM 3587 N N . GLY A 1 475 ? 13.866 12.904 16.396 1.00 88.19 475 GLY A N 1
ATOM 3588 C CA . GLY A 1 475 ? 14.360 12.918 15.019 1.00 88.19 475 GLY A CA 1
ATOM 3589 C C . GLY A 1 475 ? 14.892 11.549 14.571 1.00 88.19 475 GLY A C 1
ATOM 3590 O O . GLY A 1 475 ? 14.591 11.072 13.477 1.00 88.19 475 GLY A O 1
ATOM 3591 N N . HIS A 1 476 ? 15.633 10.856 15.433 1.00 83.75 476 HIS A N 1
ATOM 3592 C CA . HIS A 1 476 ? 16.042 9.474 15.164 1.00 83.75 476 HIS A CA 1
ATOM 3593 C C . HIS A 1 476 ? 14.860 8.501 15.131 1.00 83.75 476 HIS A C 1
ATOM 3595 O O . HIS A 1 476 ? 14.812 7.625 14.265 1.00 83.75 476 HIS A O 1
ATOM 3601 N N . ALA A 1 477 ? 13.906 8.650 16.052 1.00 83.62 477 ALA A N 1
ATOM 3602 C CA . ALA A 1 477 ? 12.708 7.818 16.110 1.00 83.62 477 ALA A CA 1
ATOM 3603 C C . ALA A 1 477 ? 11.814 7.985 14.866 1.00 83.62 477 ALA A C 1
ATOM 3605 O O . ALA A 1 477 ? 11.202 7.012 14.440 1.00 83.62 477 ALA A O 1
ATOM 3606 N N . LEU A 1 478 ? 11.816 9.173 14.255 1.00 83.62 478 LEU A N 1
ATOM 3607 C CA . LEU A 1 478 ? 11.178 9.510 12.977 1.00 83.62 478 LEU A CA 1
ATOM 3608 C C . LEU A 1 478 ? 12.033 9.112 11.754 1.00 83.62 478 LEU A C 1
ATOM 3610 O O . LEU A 1 478 ? 11.725 9.471 10.627 1.00 83.62 478 LEU A O 1
ATOM 3614 N N . GLY A 1 479 ? 13.121 8.361 11.938 1.00 79.69 479 GLY A N 1
ATOM 3615 C CA . GLY A 1 479 ? 13.841 7.717 10.835 1.00 79.69 479 GLY A CA 1
ATOM 3616 C C . GLY A 1 479 ? 15.168 8.363 10.430 1.00 79.69 479 GLY A C 1
ATOM 3617 O O . GLY A 1 479 ? 15.859 7.819 9.562 1.00 79.69 479 GLY A O 1
ATOM 3618 N N . PHE A 1 480 ? 15.610 9.455 11.068 1.00 80.69 480 PHE A N 1
ATOM 3619 C CA . PHE A 1 480 ? 16.946 9.991 10.792 1.00 80.69 480 PHE A CA 1
ATOM 3620 C C . PHE A 1 480 ? 18.046 9.053 11.314 1.00 80.69 480 PHE A C 1
ATOM 3622 O O . PHE A 1 480 ? 18.310 8.961 12.513 1.00 80.69 480 PHE A O 1
ATOM 3629 N N . GLY A 1 481 ? 18.737 8.364 10.404 1.00 72.12 481 GLY A N 1
ATOM 3630 C CA . GLY A 1 481 ? 19.847 7.476 10.739 1.00 72.12 481 GLY A CA 1
ATOM 3631 C C . GLY A 1 481 ? 20.260 6.539 9.596 1.00 72.12 481 GLY A C 1
ATOM 3632 O O . GLY A 1 481 ? 19.635 6.512 8.534 1.00 72.12 481 GLY A O 1
ATOM 3633 N N . PRO A 1 482 ? 21.301 5.710 9.796 1.00 54.34 482 PRO A N 1
ATOM 3634 C CA . PRO A 1 482 ? 21.854 4.814 8.777 1.00 54.34 482 PRO A CA 1
ATOM 3635 C C . PRO A 1 482 ? 20.933 3.632 8.427 1.00 54.34 482 PRO A C 1
ATOM 3637 O O . PRO A 1 482 ? 21.277 2.833 7.559 1.00 54.34 482 PRO A O 1
ATOM 3640 N N . GLN A 1 483 ? 19.787 3.480 9.104 1.00 54.41 483 GLN A N 1
ATOM 3641 C CA . GLN A 1 483 ? 18.966 2.264 9.059 1.00 54.41 483 GLN A CA 1
ATOM 3642 C C . GLN A 1 483 ? 18.017 2.140 7.856 1.00 54.41 483 GLN A C 1
ATOM 3644 O O . GLN A 1 483 ? 17.413 1.084 7.712 1.00 54.41 483 GLN A O 1
ATOM 3649 N N . LYS A 1 484 ? 17.979 3.131 6.954 1.00 54.97 484 LYS A N 1
ATOM 3650 C CA . LYS A 1 484 ? 17.830 3.021 5.479 1.00 54.97 484 LYS A CA 1
ATOM 3651 C C . LYS A 1 484 ? 17.186 4.263 4.860 1.00 54.97 484 LYS A C 1
ATOM 3653 O O . LYS A 1 484 ? 17.524 4.538 3.713 1.00 54.97 484 LYS A O 1
ATOM 3658 N N . ALA A 1 485 ? 16.415 5.053 5.614 1.00 47.81 485 ALA A N 1
ATOM 3659 C CA . ALA A 1 485 ? 15.694 6.232 5.109 1.00 47.81 485 ALA A CA 1
ATOM 3660 C C . ALA A 1 485 ? 16.610 7.231 4.385 1.00 47.81 485 ALA A C 1
ATOM 3662 O O . ALA A 1 485 ? 16.416 7.571 3.222 1.00 47.81 485 ALA A O 1
ATOM 3663 N N . GLY A 1 486 ? 17.725 7.588 5.028 1.00 52.16 486 GLY A N 1
ATOM 3664 C CA . GLY A 1 486 ? 18.742 8.445 4.422 1.00 52.16 486 GLY A CA 1
ATOM 3665 C C . GLY A 1 486 ? 19.795 7.717 3.588 1.00 52.16 486 GLY A C 1
ATOM 3666 O O . GLY A 1 486 ? 20.563 8.366 2.885 1.00 52.16 486 GLY A O 1
ATOM 3667 N N . SER A 1 487 ? 19.872 6.382 3.650 1.00 63.19 487 SER A N 1
ATOM 3668 C CA . SER A 1 487 ? 21.005 5.626 3.090 1.00 63.19 487 SER A CA 1
ATOM 3669 C C . SER A 1 487 ? 21.129 5.756 1.572 1.00 63.19 487 SER A C 1
ATOM 3671 O O . SER A 1 487 ? 22.246 5.769 1.060 1.00 63.19 487 SER A O 1
ATOM 3673 N N . GLN A 1 488 ? 20.005 5.935 0.873 1.00 67.88 488 GLN A N 1
ATOM 3674 C CA . GLN A 1 488 ? 19.976 6.194 -0.567 1.00 67.88 488 GLN A CA 1
ATOM 3675 C C . GLN A 1 488 ? 20.652 7.518 -0.949 1.00 67.88 488 GLN A C 1
ATOM 3677 O O . GLN A 1 488 ? 21.269 7.627 -2.006 1.00 67.88 488 GLN A O 1
ATOM 3682 N N . TYR A 1 489 ? 20.618 8.498 -0.046 1.00 76.50 489 TYR A N 1
ATOM 3683 C CA . TYR A 1 489 ? 21.284 9.786 -0.206 1.00 76.50 489 TYR A CA 1
ATOM 3684 C C . TYR A 1 489 ? 22.686 9.808 0.411 1.00 76.50 489 TYR A C 1
ATOM 3686 O O . TYR A 1 489 ? 23.424 10.783 0.232 1.00 76.50 489 TYR A O 1
ATOM 3694 N N . VAL A 1 490 ? 23.096 8.751 1.120 1.00 82.88 490 VAL A N 1
ATOM 3695 C CA . VAL A 1 490 ? 24.422 8.679 1.734 1.00 82.88 490 VAL A CA 1
ATOM 3696 C C . VAL A 1 490 ? 25.453 8.175 0.730 1.00 82.88 490 VAL A C 1
ATOM 3698 O O . VAL A 1 490 ? 25.416 7.037 0.272 1.00 82.88 490 VAL A O 1
ATOM 3701 N N . THR A 1 491 ? 26.446 9.012 0.436 1.00 85.75 491 THR A N 1
ATOM 3702 C CA . THR A 1 491 ? 27.627 8.625 -0.347 1.00 85.75 491 THR A CA 1
ATOM 3703 C C . THR A 1 491 ? 28.889 8.710 0.497 1.00 85.75 491 THR A C 1
ATOM 3705 O O . THR A 1 491 ? 28.948 9.429 1.494 1.00 85.75 491 THR A O 1
ATOM 3708 N N . TYR A 1 492 ? 29.922 7.967 0.097 1.00 85.75 492 TYR A N 1
ATOM 3709 C CA . TYR A 1 492 ? 31.206 7.958 0.789 1.00 85.75 492 TYR A CA 1
ATOM 3710 C C . TYR A 1 492 ? 32.298 8.586 -0.073 1.00 85.75 492 TYR A C 1
ATOM 3712 O O . TYR A 1 492 ? 32.530 8.163 -1.205 1.00 85.75 492 TYR A O 1
ATOM 3720 N N . SER A 1 493 ? 33.034 9.543 0.491 1.00 84.88 493 SER A N 1
ATOM 3721 C CA . SER A 1 493 ? 34.229 10.121 -0.132 1.00 84.88 493 SER A CA 1
ATOM 3722 C C . SER A 1 493 ? 35.393 10.101 0.854 1.00 84.88 493 SER A C 1
ATOM 3724 O O . SER A 1 493 ? 35.311 10.651 1.948 1.00 84.88 493 SER A O 1
ATOM 3726 N N . ASN A 1 494 ? 36.482 9.408 0.498 1.00 84.56 494 ASN A N 1
ATOM 3727 C CA . ASN A 1 494 ? 37.645 9.178 1.371 1.00 84.56 494 ASN A CA 1
ATOM 3728 C C . ASN A 1 494 ? 37.279 8.630 2.769 1.00 84.56 494 ASN A C 1
ATOM 3730 O O . ASN A 1 494 ? 37.893 8.996 3.771 1.00 84.56 494 ASN A O 1
ATOM 3734 N N . GLY A 1 495 ? 36.256 7.774 2.842 1.00 80.81 495 GLY A N 1
ATOM 3735 C CA . GLY A 1 495 ? 35.755 7.209 4.098 1.00 80.81 495 GLY A CA 1
ATOM 3736 C C . GLY A 1 495 ? 34.886 8.155 4.937 1.00 80.81 495 GLY A C 1
ATOM 3737 O O . GLY A 1 495 ? 34.426 7.733 5.990 1.00 80.81 495 GLY A O 1
ATOM 3738 N N . GLN A 1 496 ? 34.638 9.395 4.491 1.00 84.31 496 GLN A N 1
ATOM 3739 C CA . GLN A 1 496 ? 33.612 10.271 5.074 1.00 84.31 496 GLN A CA 1
ATOM 3740 C C . GLN A 1 496 ? 32.240 9.927 4.493 1.00 84.31 496 GLN A C 1
ATOM 3742 O O . GLN A 1 496 ? 32.125 9.931 3.262 1.00 84.31 496 GLN A O 1
ATOM 3747 N N . PRO A 1 497 ? 31.213 9.688 5.321 1.00 86.50 497 PRO A N 1
ATOM 3748 C CA . PRO A 1 497 ? 29.835 9.680 4.856 1.00 86.50 497 PRO A CA 1
ATOM 3749 C C . PRO A 1 497 ? 29.325 11.110 4.618 1.00 86.50 497 PRO A C 1
ATOM 3751 O O . PRO A 1 497 ? 29.595 12.023 5.400 1.00 86.50 497 PRO A O 1
ATOM 3754 N N . TYR A 1 498 ? 28.557 11.292 3.548 1.00 88.06 498 TYR A N 1
ATOM 3755 C CA . TYR A 1 498 ? 27.878 12.539 3.208 1.00 88.06 498 TYR A CA 1
ATOM 3756 C C . TYR A 1 498 ? 26.428 12.275 2.834 1.00 88.06 498 TYR A C 1
ATOM 3758 O O . TYR A 1 498 ? 26.177 11.376 2.039 1.00 88.06 498 TYR A O 1
ATOM 3766 N N . PHE A 1 499 ? 25.504 13.103 3.309 1.00 88.25 499 PHE A N 1
ATOM 3767 C CA . PHE A 1 499 ? 24.115 13.117 2.863 1.00 88.25 499 PHE A CA 1
ATOM 3768 C C . PHE A 1 499 ? 23.955 14.040 1.642 1.00 88.25 499 PHE A C 1
ATOM 3770 O O . PHE A 1 499 ? 24.420 15.182 1.652 1.00 88.25 499 PHE A O 1
ATOM 3777 N N . ASN A 1 500 ? 23.334 13.531 0.577 1.00 89.06 500 ASN A N 1
ATOM 3778 C CA . ASN A 1 500 ? 23.224 14.178 -0.739 1.00 89.06 500 ASN A CA 1
ATOM 3779 C C . ASN A 1 500 ? 21.772 14.321 -1.206 1.00 89.06 500 ASN A C 1
ATOM 3781 O O . ASN A 1 500 ? 21.515 14.317 -2.409 1.00 89.06 500 ASN A O 1
ATOM 3785 N N . GLY A 1 501 ? 20.832 14.418 -0.268 1.00 87.75 501 GLY A N 1
ATOM 3786 C CA . GLY A 1 501 ? 19.446 14.708 -0.601 1.00 87.75 501 GLY A CA 1
ATOM 3787 C C . GLY A 1 501 ? 19.322 16.090 -1.261 1.00 87.75 501 GLY A C 1
ATOM 3788 O O . GLY A 1 501 ? 20.065 17.012 -0.895 1.00 87.75 501 GLY A O 1
ATOM 3789 N N . PRO A 1 502 ? 18.482 16.235 -2.300 1.00 90.12 502 PRO A N 1
ATOM 3790 C CA . PRO A 1 502 ? 18.402 17.459 -3.092 1.00 90.12 502 PRO A CA 1
ATOM 3791 C C . PRO A 1 502 ? 18.045 18.696 -2.257 1.00 90.12 502 PRO A C 1
ATOM 3793 O O . PRO A 1 502 ? 18.664 19.748 -2.457 1.00 90.12 502 PRO A O 1
ATOM 3796 N N . HIS A 1 503 ? 17.119 18.583 -1.301 1.00 90.44 503 HIS A N 1
ATOM 3797 C CA . HIS A 1 503 ? 16.730 19.703 -0.446 1.00 90.44 503 HIS A CA 1
ATOM 3798 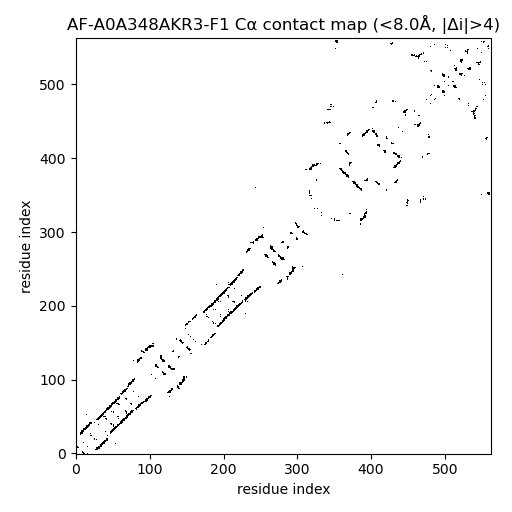C C . HIS A 1 503 ? 17.855 20.052 0.536 1.00 90.44 503 HIS A C 1
ATOM 3800 O O . HIS A 1 503 ? 18.245 21.218 0.656 1.00 90.44 503 HIS A O 1
ATOM 3806 N N . ALA A 1 504 ? 18.443 19.054 1.200 1.00 89.62 504 ALA A N 1
ATOM 3807 C CA . ALA A 1 504 ? 19.528 19.252 2.156 1.00 89.62 504 ALA A CA 1
ATOM 3808 C C . ALA A 1 504 ? 20.770 19.867 1.493 1.00 89.62 504 ALA A C 1
ATOM 3810 O O . ALA A 1 504 ? 21.383 20.785 2.043 1.00 89.62 504 ALA A O 1
ATOM 3811 N N . VAL A 1 505 ? 21.113 19.425 0.277 1.00 90.75 505 VAL A N 1
ATOM 3812 C CA . VAL A 1 505 ? 22.215 19.992 -0.515 1.00 90.75 505 VAL A CA 1
ATOM 3813 C C . VAL A 1 505 ? 21.946 21.449 -0.880 1.00 90.75 505 VAL A C 1
ATOM 3815 O O . VAL A 1 505 ? 22.868 22.268 -0.825 1.00 90.75 505 VAL A O 1
ATOM 3818 N N . ALA A 1 506 ? 20.703 21.793 -1.225 1.00 90.88 506 ALA A N 1
ATOM 3819 C CA . ALA A 1 506 ? 20.320 23.165 -1.536 1.00 90.88 506 ALA A CA 1
ATOM 3820 C C . ALA A 1 506 ? 20.452 24.091 -0.316 1.00 90.88 506 ALA A C 1
ATOM 3822 O O . ALA A 1 506 ? 20.970 25.201 -0.448 1.00 90.88 506 ALA A O 1
ATOM 3823 N N . VAL A 1 507 ? 20.049 23.625 0.871 1.00 90.00 507 VAL A N 1
ATOM 3824 C CA . VAL A 1 507 ? 20.149 24.400 2.119 1.00 90.00 507 VAL A CA 1
ATOM 3825 C C . VAL A 1 507 ? 21.595 24.527 2.600 1.00 90.00 507 VAL A C 1
ATOM 3827 O O . VAL A 1 507 ? 22.022 25.612 2.995 1.00 90.00 507 VAL A O 1
ATOM 3830 N N . TYR A 1 508 ? 22.371 23.444 2.553 1.00 89.31 508 TYR A N 1
ATOM 3831 C CA . TYR A 1 508 ? 23.754 23.432 3.037 1.00 89.31 508 TYR A CA 1
ATOM 3832 C C . TYR A 1 508 ? 24.748 24.077 2.055 1.00 89.31 508 TYR A C 1
ATOM 3834 O O . TYR A 1 508 ? 25.810 24.555 2.458 1.00 89.31 508 TYR A O 1
ATOM 3842 N N . GLY A 1 509 ? 24.417 24.109 0.760 1.00 89.06 509 GLY A N 1
ATOM 3843 C CA . GLY A 1 509 ? 25.309 24.571 -0.307 1.00 89.06 509 GLY A CA 1
ATOM 3844 C C . GLY A 1 509 ? 26.290 23.499 -0.799 1.00 89.06 509 GLY A C 1
ATOM 3845 O O . GLY A 1 509 ? 27.350 23.831 -1.335 1.00 89.06 509 GLY A O 1
ATOM 3846 N N . GLY A 1 510 ? 25.964 22.218 -0.607 1.00 89.81 510 GLY A N 1
ATOM 3847 C CA . GLY A 1 510 ? 26.787 21.074 -0.995 1.00 89.81 510 GLY A CA 1
ATOM 3848 C C . GLY A 1 510 ? 26.418 19.795 -0.242 1.00 89.81 510 GLY A C 1
ATOM 3849 O O . GLY A 1 510 ? 25.446 19.765 0.503 1.00 89.81 510 GLY A O 1
ATOM 3850 N N . ALA A 1 511 ? 27.216 18.742 -0.417 1.00 89.50 511 ALA A N 1
ATOM 3851 C CA . ALA A 1 511 ? 27.050 17.487 0.312 1.00 89.50 511 ALA A CA 1
ATOM 3852 C C . ALA A 1 511 ? 27.212 17.703 1.830 1.00 89.50 511 ALA A C 1
ATOM 3854 O O . ALA A 1 511 ? 28.226 18.255 2.273 1.00 89.50 511 ALA A O 1
ATOM 3855 N N . VAL A 1 512 ? 26.234 17.259 2.621 1.00 89.38 512 VAL A N 1
ATOM 3856 C CA . VAL A 1 512 ? 26.200 17.472 4.075 1.00 89.38 512 VAL A CA 1
ATOM 3857 C C . VAL A 1 512 ? 27.087 16.427 4.754 1.00 89.38 512 VAL A C 1
ATOM 3859 O O . VAL A 1 512 ? 26.827 15.233 4.602 1.00 89.38 512 VAL A O 1
ATOM 3862 N N . PRO A 1 513 ? 28.151 16.811 5.477 1.00 88.94 513 PRO A N 1
ATOM 3863 C CA . PRO A 1 513 ? 29.036 15.849 6.122 1.00 88.94 513 PRO A CA 1
ATOM 3864 C C . PRO A 1 513 ? 28.335 15.173 7.303 1.00 88.94 513 PRO A C 1
ATOM 3866 O O . PRO A 1 513 ? 27.765 15.844 8.164 1.00 88.94 513 PRO A O 1
ATOM 3869 N N . LEU A 1 514 ? 28.436 13.848 7.372 1.00 87.12 514 LEU A N 1
ATOM 3870 C CA . LEU A 1 514 ? 27.947 13.045 8.488 1.00 87.12 514 LEU A CA 1
ATOM 3871 C C . LEU A 1 514 ? 29.121 12.541 9.338 1.00 87.12 514 LEU A C 1
ATOM 3873 O O . LEU A 1 514 ? 30.259 12.435 8.874 1.00 87.12 514 LEU A O 1
ATOM 3877 N N . ASN A 1 515 ? 28.854 12.212 10.599 1.00 81.44 515 ASN A N 1
ATOM 3878 C CA . ASN A 1 515 ? 29.863 11.647 11.493 1.00 81.44 515 ASN A CA 1
ATOM 3879 C C . ASN A 1 515 ? 30.343 10.251 11.060 1.00 81.44 515 ASN A C 1
ATOM 3881 O O . ASN A 1 515 ? 29.555 9.406 10.633 1.00 81.44 515 ASN A O 1
ATOM 3885 N N . PHE A 1 516 ? 31.635 9.985 11.282 1.00 66.12 516 PHE A N 1
ATOM 3886 C CA . PHE A 1 516 ? 32.315 8.730 10.935 1.00 66.12 516 PHE A CA 1
ATOM 3887 C C . PHE A 1 516 ? 31.765 7.484 11.631 1.00 66.12 516 PHE A C 1
ATOM 3889 O O . PHE A 1 516 ? 31.763 6.412 11.031 1.00 66.12 516 PHE A O 1
ATOM 3896 N N . ASP A 1 517 ? 31.363 7.612 12.896 1.00 59.72 517 ASP A N 1
ATOM 3897 C CA . ASP A 1 517 ? 31.159 6.449 13.765 1.00 59.72 517 ASP A CA 1
ATOM 3898 C C . ASP A 1 517 ? 29.813 5.749 13.526 1.00 59.72 517 ASP A C 1
ATOM 3900 O O . ASP A 1 517 ? 29.645 4.594 13.913 1.00 59.72 517 ASP A O 1
ATOM 3904 N N . SER A 1 518 ? 28.862 6.414 12.859 1.00 62.75 518 SER A N 1
ATOM 3905 C CA . SER A 1 518 ? 27.543 5.825 12.596 1.00 62.75 518 SER A CA 1
ATOM 3906 C C . SER A 1 518 ? 26.817 6.336 11.351 1.00 62.75 518 SER A C 1
ATOM 3908 O O . SER A 1 518 ? 25.876 5.685 10.911 1.00 62.75 518 SER A O 1
ATOM 3910 N N . GLY A 1 519 ? 27.191 7.488 10.778 1.00 67.44 519 GLY A N 1
ATOM 3911 C CA . GLY A 1 519 ? 26.377 8.136 9.741 1.00 67.44 519 GLY A CA 1
ATOM 3912 C C . GLY A 1 519 ? 24.991 8.589 10.228 1.00 67.44 519 GLY A C 1
ATOM 3913 O O . GLY A 1 519 ? 24.171 8.982 9.410 1.00 67.44 519 GLY A O 1
ATOM 3914 N N . SER A 1 520 ? 24.726 8.541 11.540 1.00 74.19 520 SER A N 1
ATOM 3915 C CA . SER A 1 520 ? 23.438 8.930 12.137 1.00 74.19 520 SER A CA 1
ATOM 3916 C C . SER A 1 520 ? 23.389 10.378 12.597 1.00 74.19 520 SER A C 1
ATOM 3918 O O . SER A 1 520 ? 22.394 10.759 13.171 1.00 74.19 520 SER A O 1
ATOM 3920 N N . HIS A 1 521 ? 24.453 11.161 12.432 1.00 85.25 521 HIS A N 1
ATOM 3921 C CA . HIS A 1 521 ? 24.520 12.531 12.942 1.00 85.25 521 HIS A CA 1
ATOM 3922 C C . HIS A 1 521 ? 25.172 13.435 11.910 1.00 85.25 521 HIS A C 1
ATOM 3924 O O . HIS A 1 521 ? 26.099 13.004 11.210 1.00 85.25 521 HIS A O 1
ATOM 3930 N N . ILE A 1 522 ? 24.756 14.698 11.879 1.00 86.06 522 ILE A N 1
ATOM 3931 C CA . ILE A 1 522 ? 25.471 15.734 11.136 1.00 86.06 522 ILE A CA 1
ATOM 3932 C C . ILE A 1 522 ? 26.818 15.972 11.821 1.00 86.06 522 ILE A C 1
ATOM 3934 O O . ILE A 1 522 ? 26.920 16.026 13.048 1.00 86.06 522 ILE A O 1
ATOM 3938 N N . ALA A 1 523 ? 27.886 16.075 11.031 1.00 83.25 523 ALA A N 1
ATOM 3939 C CA . ALA A 1 523 ? 29.216 16.288 11.576 1.00 83.25 523 ALA A CA 1
ATOM 3940 C C . ALA A 1 523 ? 29.287 17.640 12.302 1.00 83.25 523 ALA A C 1
ATOM 3942 O O . ALA A 1 523 ? 28.992 18.678 11.715 1.00 83.25 523 ALA A O 1
ATOM 3943 N N . SER A 1 524 ? 29.779 17.654 13.543 1.00 72.19 524 SER A N 1
ATOM 3944 C CA . SER A 1 524 ? 29.897 18.866 14.381 1.00 72.19 524 SER A CA 1
ATOM 3945 C C . SER A 1 524 ? 30.829 19.951 13.812 1.00 72.19 524 SER A C 1
ATOM 3947 O O . SER A 1 524 ? 30.880 21.082 14.289 1.00 72.19 524 SER A O 1
ATOM 3949 N N . SER A 1 525 ? 31.589 19.635 12.761 1.00 61.72 525 SER A N 1
ATOM 3950 C CA . SER A 1 525 ? 32.435 20.584 12.029 1.00 61.72 525 SER A CA 1
ATOM 3951 C C . SER A 1 525 ? 31.680 21.416 10.978 1.00 61.72 525 SER A C 1
ATOM 3953 O O . SER A 1 525 ? 32.274 22.327 10.393 1.00 61.72 525 SER A O 1
ATOM 3955 N N . SER A 1 526 ? 30.395 21.129 10.746 1.00 55.38 526 SER A N 1
ATOM 3956 C CA . SER A 1 526 ? 29.559 21.685 9.667 1.00 55.38 526 SER A CA 1
ATOM 3957 C C . SER A 1 526 ? 29.060 23.121 9.894 1.00 55.38 526 SER A C 1
ATOM 3959 O O . SER A 1 526 ? 28.688 23.784 8.930 1.00 55.38 526 SER A O 1
ATOM 3961 N N . ARG A 1 527 ? 29.149 23.659 11.124 1.00 53.53 527 ARG A N 1
ATOM 3962 C CA . ARG A 1 527 ? 28.726 25.031 11.505 1.00 53.53 527 ARG A CA 1
ATOM 3963 C C . ARG A 1 527 ? 27.219 25.314 11.361 1.00 53.53 527 ARG A C 1
ATOM 3965 O O . ARG A 1 527 ? 26.852 26.474 11.176 1.00 53.53 527 ARG A O 1
ATOM 3972 N N . THR A 1 528 ? 26.354 24.304 11.430 1.00 56.06 528 THR A N 1
ATOM 3973 C CA . THR A 1 528 ? 24.949 24.440 11.001 1.00 56.06 528 THR A CA 1
ATOM 3974 C C . THR A 1 528 ? 23.916 24.666 12.093 1.00 56.06 528 THR A C 1
ATOM 3976 O O . THR A 1 528 ? 22.755 24.858 11.744 1.00 56.06 528 THR A O 1
ATOM 3979 N N . THR A 1 529 ? 24.283 24.686 13.383 1.00 72.94 529 THR A N 1
ATOM 3980 C CA . THR A 1 529 ? 23.294 24.786 14.486 1.00 72.94 529 THR A CA 1
ATOM 3981 C C . THR A 1 529 ? 22.170 23.758 14.319 1.00 72.94 529 THR A C 1
ATOM 3983 O O . THR A 1 529 ? 21.007 24.055 14.576 1.00 72.94 529 THR A O 1
ATOM 3986 N N . SER A 1 530 ? 22.515 22.585 13.779 1.00 86.88 530 SER A N 1
ATOM 3987 C CA . SER A 1 530 ? 21.547 21.538 13.475 1.00 86.88 530 SER A CA 1
ATOM 3988 C C . SER A 1 530 ? 21.173 20.831 14.767 1.00 86.88 530 SER A C 1
ATOM 3990 O O . SER A 1 530 ? 22.023 20.599 15.630 1.00 86.88 530 SER A O 1
ATOM 3992 N N . LEU A 1 531 ? 19.895 20.483 14.882 1.00 88.81 531 LEU A N 1
ATOM 3993 C CA . LEU A 1 531 ? 19.402 19.656 15.970 1.00 88.81 531 LEU A CA 1
ATOM 3994 C C . LEU A 1 531 ? 20.089 18.286 15.967 1.00 88.81 531 LEU A C 1
ATOM 3996 O O . LEU A 1 531 ? 20.381 17.758 17.030 1.00 88.81 531 LEU A O 1
ATOM 4000 N N . MET A 1 532 ? 20.398 17.736 14.791 1.00 88.12 532 MET A N 1
ATOM 4001 C CA . MET A 1 532 ? 20.950 16.390 14.616 1.00 88.12 532 MET A CA 1
ATOM 4002 C C . MET A 1 532 ? 22.486 16.315 14.727 1.00 88.12 532 MET A C 1
ATOM 4004 O O . MET A 1 532 ? 23.118 15.374 14.230 1.00 88.12 532 MET A O 1
ATOM 4008 N N . GLU A 1 533 ? 23.115 17.299 15.373 1.00 86.50 533 GLU A N 1
ATOM 4009 C CA . GLU A 1 533 ? 24.523 17.233 15.772 1.00 86.50 533 GLU A CA 1
ATOM 4010 C C . GLU A 1 533 ? 24.702 16.344 17.021 1.00 86.50 533 GLU A C 1
ATOM 4012 O O . GLU A 1 533 ? 23.873 16.356 17.924 1.00 86.50 533 GLU A O 1
ATOM 4017 N N . PRO A 1 534 ? 25.810 15.593 17.135 1.00 79.06 534 PRO A N 1
ATOM 4018 C CA . PRO A 1 534 ? 26.028 14.617 18.215 1.00 79.06 534 PRO A CA 1
ATOM 4019 C C . PRO A 1 534 ? 26.327 15.246 19.589 1.00 79.06 534 PRO A C 1
ATOM 4021 O O . PRO A 1 534 ? 26.414 14.534 20.589 1.00 79.06 534 PRO A O 1
ATOM 4024 N N . THR A 1 535 ? 26.626 16.548 19.635 1.00 78.38 535 THR A N 1
ATOM 4025 C CA . THR A 1 535 ? 27.197 17.205 20.814 1.00 78.38 535 THR A CA 1
ATOM 4026 C C . THR A 1 535 ? 26.315 18.361 21.244 1.00 78.38 535 THR A C 1
ATOM 4028 O O . THR A 1 535 ? 26.298 19.406 20.598 1.00 78.38 535 THR A O 1
ATOM 4031 N N . LEU A 1 536 ? 25.681 18.207 22.403 1.00 80.25 536 LEU A N 1
ATOM 4032 C CA . LEU A 1 536 ? 25.006 19.288 23.108 1.00 80.25 536 LEU A CA 1
ATOM 4033 C C . LEU A 1 536 ? 25.929 19.888 24.176 1.00 80.25 536 LEU A C 1
ATOM 4035 O O . LEU A 1 536 ? 26.505 19.172 24.998 1.00 80.25 536 LEU A O 1
ATOM 4039 N N . TYR A 1 537 ? 26.056 21.214 24.184 1.00 82.75 537 TYR A N 1
ATOM 4040 C CA . TYR A 1 537 ? 26.735 21.948 25.251 1.00 82.75 537 TYR A CA 1
ATOM 4041 C C . TYR A 1 537 ? 25.743 22.335 26.352 1.00 82.75 537 TYR A C 1
ATOM 4043 O O . TYR A 1 537 ? 24.569 22.586 26.085 1.00 82.75 537 TYR A O 1
ATOM 4051 N N . SER A 1 538 ? 26.210 22.391 27.601 1.00 83.19 538 SER A N 1
ATOM 4052 C CA . SER A 1 538 ? 25.382 22.873 28.707 1.00 83.19 538 SER A CA 1
ATOM 4053 C C . SER A 1 538 ? 24.993 24.343 28.497 1.00 83.19 538 SER A C 1
ATOM 4055 O O . SER A 1 538 ? 25.716 25.097 27.841 1.00 83.19 538 SER A O 1
ATOM 4057 N N . GLY A 1 539 ? 23.827 24.743 29.003 1.00 84.31 539 GLY A N 1
ATOM 4058 C CA . GLY A 1 539 ? 23.270 26.082 28.789 1.00 84.31 539 GLY A CA 1
ATOM 4059 C C . GLY A 1 539 ? 22.813 26.361 27.354 1.00 84.31 539 GLY A C 1
ATOM 4060 O O . GLY A 1 539 ? 22.640 27.520 26.998 1.00 84.31 539 GLY A O 1
ATOM 4061 N N . THR A 1 540 ? 22.677 25.339 26.501 1.00 83.75 540 THR A N 1
ATOM 4062 C CA . THR A 1 540 ? 22.292 25.512 25.093 1.00 83.75 540 THR A CA 1
ATOM 4063 C C . THR A 1 540 ? 20.993 24.769 24.790 1.00 83.75 540 THR A C 1
ATOM 4065 O O . THR A 1 540 ? 20.858 23.591 25.116 1.00 83.75 540 THR A O 1
ATOM 4068 N N . ARG A 1 541 ? 20.066 25.455 24.119 1.00 85.75 541 ARG A N 1
ATOM 4069 C CA . ARG A 1 541 ? 18.889 24.890 23.447 1.00 85.75 541 ARG A CA 1
ATOM 4070 C C . ARG A 1 541 ? 19.141 24.914 21.941 1.00 85.75 541 ARG A C 1
ATOM 4072 O O . ARG A 1 541 ? 19.828 25.804 21.464 1.00 85.75 541 ARG A O 1
ATOM 4079 N N . VAL A 1 542 ? 18.636 23.935 21.194 1.00 86.62 542 VAL A N 1
ATOM 4080 C CA . VAL A 1 542 ? 18.633 23.962 19.718 1.00 86.62 542 VAL A CA 1
ATOM 4081 C C . VAL A 1 542 ? 17.294 23.396 19.259 1.00 86.62 542 VAL A C 1
ATOM 4083 O O . VAL A 1 542 ? 16.819 22.415 19.823 1.00 86.62 542 VAL A O 1
ATOM 4086 N N . LEU A 1 543 ? 16.678 24.041 18.271 1.00 88.38 543 LEU A N 1
ATOM 4087 C CA . LEU A 1 543 ? 15.423 23.616 17.644 1.00 88.38 543 LEU A CA 1
ATOM 4088 C C . LEU A 1 543 ? 15.696 23.135 16.207 1.00 88.38 543 LEU A C 1
ATOM 4090 O O . LEU A 1 543 ? 16.745 23.489 15.663 1.00 88.38 543 LEU A O 1
ATOM 4094 N N . PRO A 1 544 ? 14.771 22.390 15.564 1.00 90.62 544 PRO A N 1
ATOM 4095 C CA . PRO A 1 544 ? 14.934 21.962 14.175 1.00 90.62 544 PRO A CA 1
ATOM 4096 C C . PRO A 1 544 ? 15.277 23.125 13.229 1.00 90.62 544 PRO A C 1
ATOM 4098 O O . PRO A 1 544 ? 14.483 24.047 13.007 1.00 90.62 544 PRO A O 1
ATOM 4101 N N . SER A 1 545 ? 16.480 23.076 12.660 1.00 89.75 545 SER A N 1
ATOM 4102 C CA . SER A 1 545 ? 16.996 24.057 11.709 1.00 89.75 545 SER A CA 1
ATOM 4103 C C . SER A 1 545 ? 16.404 23.855 10.308 1.00 89.75 545 SER A C 1
ATOM 4105 O O . SER A 1 545 ? 15.744 22.858 10.018 1.00 89.75 545 SER A O 1
ATOM 4107 N N . ALA A 1 546 ? 16.674 24.790 9.391 1.00 89.94 546 ALA A N 1
ATOM 4108 C CA . ALA A 1 546 ? 16.306 24.619 7.983 1.00 89.94 546 ALA A CA 1
ATOM 4109 C C . ALA A 1 546 ? 16.971 23.384 7.350 1.00 89.94 546 ALA A C 1
ATOM 4111 O O . ALA A 1 546 ? 16.388 22.766 6.463 1.00 89.94 546 ALA A O 1
ATOM 4112 N N . LEU A 1 547 ? 18.174 23.022 7.810 1.00 89.94 547 LEU A N 1
ATOM 4113 C CA . LEU A 1 547 ? 18.873 21.837 7.330 1.00 89.94 547 LEU A CA 1
ATOM 4114 C C . LEU A 1 547 ? 18.197 20.556 7.821 1.00 89.94 547 LEU A C 1
ATOM 4116 O O . LEU A 1 547 ? 18.014 19.641 7.028 1.00 89.94 547 LEU A O 1
ATOM 4120 N N . ASP A 1 548 ? 17.786 20.516 9.092 1.00 90.56 548 ASP A N 1
ATOM 4121 C CA . ASP A 1 548 ? 17.068 19.364 9.648 1.00 90.56 548 ASP A CA 1
ATOM 4122 C C . ASP A 1 548 ? 15.767 19.140 8.866 1.00 90.56 548 ASP A C 1
ATOM 4124 O O . ASP A 1 548 ? 15.549 18.065 8.321 1.00 90.56 548 ASP A O 1
ATOM 4128 N N . LYS A 1 549 ? 14.967 20.196 8.675 1.00 91.94 549 LYS A N 1
ATOM 4129 C CA . LYS A 1 549 ? 13.731 20.150 7.873 1.00 91.94 549 LYS A CA 1
ATOM 4130 C C . LYS A 1 549 ? 13.956 19.629 6.452 1.00 91.94 549 LYS A C 1
ATOM 4132 O O . LYS A 1 549 ? 13.190 18.802 5.976 1.00 91.94 549 LYS A O 1
ATOM 4137 N N . ALA A 1 550 ? 15.008 20.098 5.784 1.00 90.56 550 ALA A N 1
ATOM 4138 C CA . ALA A 1 550 ? 15.329 19.670 4.427 1.00 90.56 550 ALA A CA 1
ATOM 4139 C C . ALA A 1 550 ? 15.738 18.192 4.353 1.00 90.56 550 ALA A C 1
ATOM 4141 O O . ALA A 1 550 ? 15.376 17.507 3.404 1.00 90.56 550 ALA A O 1
ATOM 4142 N N . ILE A 1 551 ? 16.445 17.685 5.365 1.00 88.12 551 ILE A N 1
ATOM 4143 C CA . ILE A 1 551 ? 16.774 16.261 5.461 1.00 88.12 551 ILE A CA 1
ATOM 4144 C C . ILE A 1 551 ? 15.507 15.423 5.646 1.00 88.12 551 ILE A C 1
ATOM 4146 O O . ILE A 1 551 ? 15.370 14.408 4.972 1.00 88.12 551 ILE A O 1
ATOM 4150 N N . PHE A 1 552 ? 14.587 15.839 6.523 1.00 87.81 552 PHE A N 1
ATOM 4151 C CA . PHE A 1 552 ? 13.321 15.124 6.720 1.00 87.81 552 PHE A CA 1
ATOM 4152 C C . PHE A 1 552 ? 12.455 15.119 5.452 1.00 87.81 552 PHE A C 1
ATOM 4154 O O . PHE A 1 552 ? 11.862 14.093 5.133 1.00 87.81 552 PHE A O 1
ATOM 4161 N N . ALA A 1 553 ? 12.479 16.210 4.679 1.00 86.75 553 ALA A N 1
ATOM 4162 C CA . ALA A 1 553 ? 11.851 16.260 3.361 1.00 86.75 553 ALA A CA 1
ATOM 4163 C C . ALA A 1 553 ? 12.492 15.295 2.354 1.00 86.75 553 ALA A C 1
ATOM 4165 O O . ALA A 1 553 ? 11.796 14.612 1.611 1.00 86.75 553 ALA A O 1
ATOM 4166 N N . ASP A 1 554 ? 13.824 15.201 2.343 1.00 85.00 554 ASP A N 1
ATOM 4167 C CA . ASP A 1 554 ? 14.532 14.275 1.458 1.00 85.00 554 ASP A CA 1
ATOM 4168 C C . ASP A 1 554 ? 14.239 12.802 1.780 1.00 85.00 554 ASP A C 1
ATOM 4170 O O . ASP A 1 554 ? 14.270 11.980 0.869 1.00 85.00 554 ASP A O 1
ATOM 4174 N N . ILE A 1 555 ? 13.970 12.453 3.043 1.00 78.94 555 ILE A N 1
ATOM 4175 C CA . ILE A 1 555 ? 13.701 11.063 3.460 1.00 78.94 555 ILE A CA 1
ATOM 4176 C C . ILE A 1 555 ? 12.217 10.666 3.430 1.00 78.94 555 ILE A C 1
ATOM 4178 O O . ILE A 1 555 ? 11.928 9.558 3.870 1.00 78.94 555 ILE A O 1
ATOM 4182 N N . GLY A 1 556 ? 11.325 11.531 2.927 1.00 78.56 556 GLY A N 1
ATOM 4183 C CA . GLY A 1 556 ? 9.933 11.176 2.610 1.00 78.56 556 GLY A CA 1
ATOM 4184 C C . GLY A 1 556 ? 8.843 11.993 3.314 1.00 78.56 556 GLY A C 1
ATOM 4185 O O . GLY A 1 556 ? 7.690 11.946 2.905 1.00 78.56 556 GLY A O 1
ATOM 4186 N N . TYR A 1 557 ? 9.169 12.820 4.315 1.00 81.94 557 TYR A N 1
ATOM 4187 C CA . TYR A 1 557 ? 8.149 13.635 4.987 1.00 81.94 557 TYR A CA 1
ATOM 4188 C C . TYR A 1 557 ? 7.758 14.872 4.172 1.00 81.94 557 TYR A C 1
ATOM 4190 O O . TYR A 1 557 ? 8.619 15.647 3.757 1.00 81.94 557 TYR A O 1
ATOM 4198 N N . ASN A 1 558 ? 6.466 15.184 4.065 1.00 84.44 558 ASN A N 1
ATOM 4199 C CA . ASN A 1 558 ? 6.055 16.517 3.629 1.00 84.44 558 ASN A CA 1
ATOM 4200 C C . ASN A 1 558 ? 6.273 17.541 4.748 1.00 84.44 558 ASN A C 1
ATOM 4202 O O . ASN A 1 558 ? 5.492 17.657 5.692 1.00 84.44 558 ASN A O 1
ATOM 4206 N N . ILE A 1 559 ? 7.357 18.308 4.629 1.00 88.00 559 ILE A N 1
ATOM 4207 C CA . ILE A 1 559 ? 7.751 19.312 5.616 1.00 88.00 559 ILE A CA 1
ATOM 4208 C C . ILE A 1 559 ? 7.300 20.713 5.204 1.00 88.00 559 ILE A C 1
ATOM 4210 O O . ILE A 1 559 ? 7.658 21.243 4.150 1.00 88.00 559 ILE A O 1
ATOM 4214 N N . THR A 1 560 ? 6.602 21.391 6.112 1.00 80.44 560 THR A N 1
ATOM 4215 C CA . THR A 1 560 ? 6.183 22.781 5.938 1.00 80.44 560 THR A CA 1
ATOM 4216 C C . THR A 1 560 ? 7.378 23.708 5.690 1.00 80.44 560 THR A C 1
ATOM 4218 O O . THR A 1 560 ? 8.287 23.846 6.515 1.00 80.44 560 THR A O 1
ATOM 4221 N N . GLY A 1 561 ? 7.331 24.434 4.569 1.00 76.12 561 GLY A N 1
ATOM 4222 C CA . GLY A 1 561 ? 8.317 25.461 4.223 1.00 76.12 561 GLY A CA 1
ATOM 4223 C C . GLY A 1 561 ? 9.570 24.946 3.510 1.00 76.12 561 GLY A C 1
ATOM 4224 O O . GLY A 1 561 ? 10.512 25.724 3.341 1.00 76.12 561 GLY A O 1
ATOM 4225 N N . VAL A 1 562 ? 9.578 23.685 3.075 1.00 76.44 562 VAL A N 1
ATOM 4226 C CA . VAL A 1 562 ? 10.565 23.123 2.146 1.00 76.44 562 VAL A CA 1
ATOM 4227 C C . VAL A 1 562 ? 9.830 22.869 0.825 1.00 76.44 562 VAL A C 1
ATOM 4229 O O . VAL A 1 562 ? 8.825 22.169 0.820 1.00 76.44 562 VAL A O 1
ATOM 4232 N N . SER A 1 563 ? 10.245 23.531 -0.261 1.00 51.34 563 SER A N 1
ATOM 4233 C CA . SER A 1 563 ? 9.586 23.481 -1.581 1.00 51.34 563 SER A CA 1
ATOM 4234 C C . SER A 1 563 ? 10.493 22.946 -2.668 1.00 51.34 563 SER A C 1
ATOM 4236 O O . SER A 1 563 ? 11.649 23.443 -2.686 1.00 51.34 563 SER A O 1
#

Foldseek 3Di:
DWDDDQQEIEADAEAEEAACVDPPNVRHAEYEQAHEAYEEHADQEAHEYEQAAYAYEDHNAAYAYEYEDHAEAYEYEFEPRNAHYEYFQDLHAYQYEYEHAPADPPQWDWDDDDQWIWIHNVPRGIYIFPRNNPDDQSGTHQKYAHNVQEMEGHDPPQEDEDDPPDDDDDDDFEYEEEADAAHEYEEAAEQTEYEYEQHAYAYEYERYFAYAYEYEDEHAAYEYEDEDRRAEYEDPHPDFAHQYEYEYQHAADCPQFAWDDDPQWIWTDDPPHGIYIQPRVNVDVGSDNAWYAHNNRWIWGADPSDTDTDQPLPQFDAEAEDAPPAAPVCPPPPPVLLVLLLVLLRVQVRVWFGRPAAKAAAQDWWWAQRQAPRDIDIDGHRHIGNAAYEYEYAYADDDDDFKAKAAAADDDDDDPDRDDGDDDPAADWGRYMYMYGHPVCSVQEDRDSDCDDQQDQPFDQSHFYSSLVSNQRVLNNRPQFCSPLQVVQWDDDPQWTWGRQPQLCVVLVHTFTADNPTSRAGDPVSPFLASRHPDDHGSGHGGHGSNSSSSSVSSHTPTPPRD

Mean predicted aligned error: 18.02 Å

pLDDT: mean 77.53, std 16.13, range [27.33, 97.44]

Nearest PDB structures (foldseek):
  5cxl-assembly2_B  TM=7.419E-01  e=3.334E-06  Bordetella pertussis Tohama I
  6sus-assembly1_A  TM=3.705E-01  e=1.872E-10  Bordetella pertussis Tohama I
  3hb2-assembly1_P  TM=7.915E-01  e=4.241E-04  Dickeya chrysanthemi
  3vi1-assembly1_A  TM=7.802E-01  e=5.138E-04  Pseudomonas aeruginosa
  3hbu-assembly1_P  TM=7.737E-01  e=9.586E-04  Dickeya chrysanthemi

Secondary structure (DSSP, 8-state):
--EEETTEEE--SS--EEETTSTT-TT--EEEEEESS-EEE--SS--EEEEEESS-EEE--SBS-EEEEEES--EEEEETT-BEEEE---SSS---EEEEET--TTS-EEEEETTEEEEE-SSS-EEEETTTTSS-TTSS--EEEETTS-EEE---STTEEEE--S-S--SSS-EEEE--BTS-EEEE--SS-EEEEEEESS-EEE--SSS--EEEEEES--EEEE-TTS-EEEE---SS----EEEESS--SSTT-EEEEETTEEEEE-TTS-EEEETTTTT-GGGS--EEE-TTS-EEEEETTEEEE-S-TTS---EEEE-TTT-TT-SSTT-HHHHHHHHHHHHHHHTTBPP----B-TT-EEEEE-TTT--EEEEE-SS-BSSEEEEEEEE---SS--EEEEEE-B--SS--S-B-SSSSTT----SEEEEEEEGGGGGGEE-------TT-TTS-TTSEEHHHHHHHHHHHHTT-STTTTTGGGEEEETTEEEE--HHHHHHHTSPEEB-TTTS-SB-TTS----TT-S-PPTT------HHHHHHHHHTT--BTT--